Protein AF-0000000072254062 (afdb_homodimer)

Nearest PDB structures (foldseek):
  5xux-assembly3_F  TM=6.936E-01  e=1.621E-11  Methanosarcina mazei Go1
  5xv0-assembly1_A  TM=6.926E-01  e=1.621E-11  Methanosarcina mazei Go1
  5xv2-assembly1_A-2  TM=7.028E-01  e=7.266E-11  Methanosarcina mazei Go1
  5xv0-assembly3_E  TM=6.912E-01  e=4.691E-11  Methanosarcina mazei Go1
  5xux-assembly2_C  TM=6.738E-01  e=9.329E-11  Methanosarcina mazei Go1

InterPro domains:
  IPR002734 Bacterial bifunctional deaminase-reductase, C-terminal [PF01872] (44-189)
  IPR024072 Dihydrofolate reductase-like domain superfamily [G3DSA:3.40.430.10] (15-161)
  IPR024072 Dihydrofolate reductase-like domain superfamily [G3DSA:3.40.430.10] (162-245)
  IPR024072 Dihydrofolate reductase-like domain superfamily [SSF53597] (44-243)
  IPR050765 Riboflavin Biosynthesis HTP Reductase [PTHR38011] (39-212)

Radius of gyration: 24.81 Å; Cα contacts (8 Å, |Δi|>4): 975; chains: 2; bounding box: 45×76×68 Å

pLDDT: mean 71.14, std 19.48, range [24.48, 96.94]

Organism: Cyanidioschyzon merolae (strain NIES-3377 / 10D) (NCBI:txid280699)

Sequence (514 aa):
MGVLGDASARWPWLVQLGTEPEDTILRVVYEHQKVAAEEERPWFVTLSFAQSLDGRIDFRETTGAAPLRLSSPRAQRLTHALRAMHHAVAVGWNTLVSDDPLLTVRCGIPGTHTPPGWTQPRPVVLLPHDGTRESTGLKQSRLWCQRRHELLLVPREADWRAEVSAPSLFVEGGRRVISSLLQATTTDDALGRRCNLVIITIANCFIGNDVRSVPAFTRGSSSAHTCRLGHLRSWMLEDELILLGIPAGADTERTPSMGVLGDASARWPWLVQLGTEPEDTILRVVYEHQKVAAEEERPWFVTLSFAQSLDGRIDFRETTGAAPLRLSSPRAQRLTHALRAMHHAVAVGWNTLVSDDPLLTVRCGIPGTHTPPGWTQPRPVVLLPHDGTRESTGLKQSRLWCQRRHELLLVPREADWRAEVSAPSLFVEGGRRVISSLLQATTTDDALGRRCNLVIITIANCFIGNDVRSVPAFTRGSSSAHTCRLGHLRSWMLEDELILLGIPAGADTERTPS

Foldseek 3Di:
DAPLVCLCVQVVCLVVQDDDPLNVVLVLVSVLLRVCVRVVVQEAEEEEAEDAPQQFGFPPPDDNDDTPPQDDPVVVLSVLVVQQSFQAEEEEPVCCVRVVDPSWNDPPPVPDDNPPPRDTHAYEYEYEPPPPVVDPVVVVVVVVVVVVPRYQYHHLPALCCVRRVTSYYYYYDDQALVQVQLVCLLPVNPSNSHHFKYKYKYGHDDPDDVGDGGHPDDPPPDPPRDWDFAPWDWDDDPRMIMIMGGTVSPCVPCDPD/DAPLVVLCVQVVCLVVQDDDPLNVVLVLVSVLLRVCVRVVVLEAEEEEAEDAPQQFGFPPPDDNDDTPPQDDPVVVLSVLVVQQSFQAEEEEPVCCVRVVDPSWNDPPPVPDDNPPPRDTHQAEYEYEPDPPVCPPVVVVVVVVVVVVPGYQYHHLPALCCVRRVTSYYYYYDDQASVQVQQVCLQPVNPSNSHHFKYKYKYGHDDPDDVGDRGHPDDPDPDPPRDWDFAPWDWDDDPRMIMIMGGTVSPCVPCPPD

Solvent-accessible surface area (backbone atoms only — not comparable to full-atom values): 28006 Å² total; per-residue (Å²): 134,56,77,51,68,50,48,48,59,60,40,56,66,64,77,68,50,65,83,49,60,65,35,47,50,53,49,52,51,48,53,52,51,35,53,33,52,71,67,69,42,55,68,44,27,36,40,37,44,58,24,25,62,37,12,34,56,54,62,46,65,80,77,80,46,70,71,63,76,64,65,52,72,68,55,46,51,47,50,33,47,52,44,65,74,22,50,22,34,33,33,18,48,68,41,43,71,73,62,60,67,81,67,65,67,74,68,65,50,87,93,48,68,80,53,82,86,57,67,78,32,42,31,32,35,33,32,76,76,72,77,64,72,60,43,74,58,40,54,45,43,46,45,54,42,59,70,42,72,76,62,41,80,39,54,61,82,46,45,52,55,73,71,66,68,46,56,22,37,34,34,51,27,28,59,67,50,47,25,51,34,50,48,26,28,70,38,93,52,84,53,58,53,50,41,59,33,38,38,39,35,33,18,55,29,37,71,33,43,64,32,60,48,36,38,61,37,63,63,59,92,67,95,78,77,60,35,36,50,37,82,58,44,78,42,69,58,83,65,24,38,38,36,39,25,27,37,54,65,34,85,71,75,79,68,87,130,134,55,77,53,64,52,50,46,59,59,39,57,66,66,78,69,48,64,83,48,58,63,34,48,50,53,47,53,53,47,53,53,51,39,54,33,52,72,67,69,44,54,68,44,27,36,38,38,43,55,24,26,64,37,11,32,55,54,62,47,61,84,74,81,47,71,73,62,78,64,64,52,72,68,56,48,51,47,50,34,47,53,45,64,73,21,50,20,35,34,33,19,49,68,41,42,72,72,63,60,67,80,66,64,66,76,68,64,50,86,91,46,68,80,53,82,87,58,67,76,33,42,29,32,35,32,32,76,78,69,75,64,72,44,56,71,56,34,48,48,42,45,47,54,40,53,69,47,71,72,59,42,79,40,54,62,82,48,49,55,58,73,72,66,69,46,57,23,37,33,34,50,28,27,59,67,52,47,26,50,34,50,48,28,30,64,36,92,51,79,60,65,54,50,43,59,33,38,38,41,37,32,18,57,30,37,70,32,45,63,32,59,49,38,38,60,35,63,63,58,94,66,96,78,73,60,35,37,50,38,82,57,43,76,40,69,56,83,66,26,37,38,36,40,24,27,36,55,66,35,84,71,75,82,67,86,129

Secondary structure (DSSP, 8-state):
--HHHHHHHH-GGGGG--SSHHHHHHHHHHHHHHHHHHTT---EEEEEEEEETTSB----TTT-------S-HHHHHHHHHHHHTSSEEEEEHHHHHHH----S--S--TT----TT--PPEEEEEEPS-SSTTSHHHHHHHHHHHHSS-PEEEETTS-HHHHH--SEEEEEE-HHHHHHHHHHTTTT-TTS---SEEEEEEES-B--TTS-BS------SSTT--B-EEEEEEEEETTEEEEEEEETTS--S----/--HHHHHHHH-GGGGG--SSHHHHHHHHHHHHHHHHHHTT---EEEEEEEEETTSB----STT-------S-HHHHHHHHHHHHTSSEEEEEHHHHHHH----S--S-BTTB---TT--PPEEEEEEPS-SSTTTTHHHHHHHHHHHSTTPEEEETTS-HHHHH--SEEEEEE-HHHHHHHHHHTTTT--SS---SEEEEEEES-B--TTS-BS------SSTT--B-EEEEEEEEETTEEEEEEEETTS--S----

Structure (mmCIF, N/CA/C/O backbone):
data_AF-0000000072254062-model_v1
#
loop_
_entity.id
_entity.type
_entity.pdbx_description
1 polymer '5-amino-6-(5-phosphoribosylamino)uracil reductase'
#
loop_
_atom_site.group_PDB
_atom_site.id
_atom_site.type_symbol
_atom_site.label_atom_id
_atom_site.label_alt_id
_atom_site.label_comp_id
_atom_site.label_asym_id
_atom_site.label_entity_id
_atom_site.label_seq_id
_atom_site.pdbx_PDB_ins_code
_atom_site.Cartn_x
_atom_site.Cartn_y
_atom_site.Cartn_z
_atom_site.occupancy
_atom_site.B_iso_or_equiv
_atom_site.auth_seq_id
_atom_site.auth_comp_id
_atom_site.auth_asym_id
_atom_site.auth_atom_id
_atom_site.pdbx_PDB_model_num
ATOM 1 N N . MET A 1 1 ? 3.025 -21.875 -35.844 1 24.8 1 MET A N 1
ATOM 2 C CA . MET A 1 1 ? 1.761 -21.531 -35.188 1 24.8 1 MET A CA 1
ATOM 3 C C . MET A 1 1 ? 1.909 -21.516 -33.688 1 24.8 1 MET A C 1
ATOM 5 O O . MET A 1 1 ? 2.102 -22.562 -33.062 1 24.8 1 MET A O 1
ATOM 9 N N . GLY A 1 2 ? 2.422 -20.5 -33.031 1 29.97 2 GLY A N 1
ATOM 10 C CA . GLY A 1 2 ? 3.236 -20.422 -31.828 1 29.97 2 GLY A CA 1
ATOM 11 C C . GLY A 1 2 ? 2.465 -20.719 -30.562 1 29.97 2 GLY A C 1
ATOM 12 O O . GLY A 1 2 ? 1.231 -20.75 -30.578 1 29.97 2 GLY A O 1
ATOM 13 N N . VAL A 1 3 ? 3.09 -21.219 -29.562 1 34.5 3 VAL A N 1
ATOM 14 C CA . VAL A 1 3 ? 2.547 -21.781 -28.328 1 34.5 3 VAL A CA 1
ATOM 15 C C . VAL A 1 3 ? 1.48 -20.844 -27.766 1 34.5 3 VAL A C 1
ATOM 17 O O . VAL A 1 3 ? 0.606 -21.281 -27 1 34.5 3 VAL A O 1
ATOM 20 N N . LEU A 1 4 ? 1.545 -19.516 -27.906 1 40.12 4 LEU A N 1
ATOM 21 C CA . LEU A 1 4 ? 0.531 -18.562 -27.453 1 40.12 4 LEU A CA 1
ATOM 22 C C . LEU A 1 4 ? -0.71 -18.641 -28.328 1 40.12 4 LEU A C 1
ATOM 24 O O . LEU A 1 4 ? -1.739 -18.047 -28.016 1 40.12 4 LEU A O 1
ATOM 28 N N . GLY A 1 5 ? -0.667 -18.953 -29.625 1 42.06 5 GLY A N 1
ATOM 29 C CA . GLY A 1 5 ? -1.849 -19.312 -30.391 1 42.06 5 GLY A CA 1
ATOM 30 C C . GLY A 1 5 ? -2.822 -20.188 -29.625 1 42.06 5 GLY A C 1
ATOM 31 O O . GLY A 1 5 ? -4.039 -20.031 -29.75 1 42.06 5 GLY A O 1
ATOM 32 N N . ASP A 1 6 ? -2.295 -21.047 -28.703 1 47.81 6 ASP A N 1
ATOM 33 C CA . ASP A 1 6 ? -2.955 -22.094 -27.906 1 47.81 6 ASP A CA 1
ATOM 34 C C . ASP A 1 6 ? -3.463 -21.516 -26.594 1 47.81 6 ASP A C 1
ATOM 36 O O . ASP A 1 6 ? -4.512 -21.938 -26.094 1 47.81 6 ASP A O 1
ATOM 40 N N . ALA A 1 7 ? -2.805 -20.469 -26.016 1 51.91 7 ALA A N 1
ATOM 41 C CA . ALA A 1 7 ? -3.346 -19.922 -24.781 1 51.91 7 ALA A CA 1
ATOM 42 C C . ALA A 1 7 ? -4.699 -19.25 -25.016 1 51.91 7 ALA A C 1
ATOM 44 O O . ALA A 1 7 ? -5.609 -19.375 -24.203 1 51.91 7 ALA A O 1
ATOM 45 N N . SER A 1 8 ? -4.801 -18.484 -26.156 1 53.62 8 SER A N 1
ATOM 46 C CA . SER A 1 8 ? -6.102 -17.922 -26.516 1 53.62 8 SER A CA 1
ATOM 47 C C . SER A 1 8 ? -7.129 -19.016 -26.766 1 53.62 8 SER A C 1
ATOM 49 O O . SER A 1 8 ? -8.328 -18.797 -26.609 1 53.62 8 SER A O 1
ATOM 51 N N . ALA A 1 9 ? -6.559 -20.094 -27.156 1 58.19 9 ALA A N 1
ATOM 52 C CA . ALA A 1 9 ? -7.469 -21.219 -27.328 1 58.19 9 ALA A CA 1
ATOM 53 C C . ALA A 1 9 ? -7.973 -21.734 -25.984 1 58.19 9 ALA A C 1
ATOM 55 O O . ALA A 1 9 ? -9.133 -22.141 -25.859 1 58.1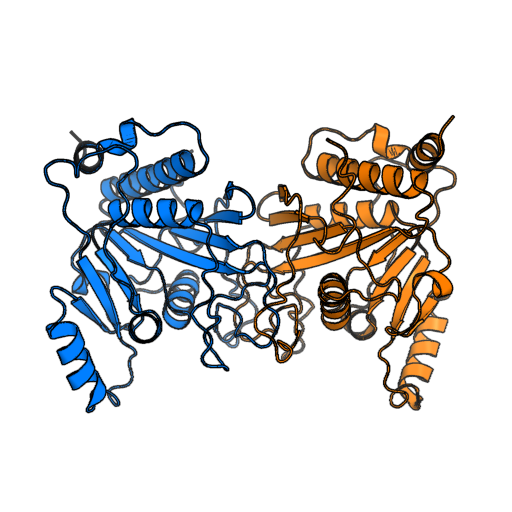9 9 ALA A O 1
ATOM 56 N N . ARG A 1 10 ? -7.055 -21.516 -25.016 1 62.5 10 ARG A N 1
ATOM 57 C CA . ARG A 1 10 ? -7.426 -22.047 -23.719 1 62.5 10 ARG A CA 1
ATOM 58 C C . ARG A 1 10 ? -8.258 -21.047 -22.922 1 62.5 10 ARG A C 1
ATOM 60 O O . ARG A 1 10 ? -9.102 -21.422 -22.109 1 62.5 10 ARG A O 1
ATOM 67 N N . TRP A 1 11 ? -7.879 -19.797 -23.344 1 69.12 11 TRP A N 1
ATOM 68 C CA . TRP A 1 11 ? -8.633 -18.766 -22.641 1 69.12 11 TRP A CA 1
ATOM 69 C C . TRP A 1 11 ? -9.367 -17.859 -23.625 1 69.12 11 TRP A C 1
ATOM 71 O O . TRP A 1 11 ? -9.07 -16.672 -23.719 1 69.12 11 TRP A O 1
ATOM 81 N N . PRO A 1 12 ? -10.359 -18.406 -24.281 1 64.06 12 PRO A N 1
ATOM 82 C CA . PRO A 1 12 ? -11.039 -17.688 -25.359 1 64.06 12 PRO A CA 1
ATOM 83 C C . PRO A 1 12 ? -11.711 -16.406 -24.875 1 64.06 12 PRO A C 1
ATOM 85 O O . PRO A 1 12 ? -11.945 -15.492 -25.672 1 64.06 12 PRO A O 1
ATOM 88 N N . TRP A 1 13 ? -11.977 -16.344 -23.609 1 65.31 13 TRP A N 1
ATOM 89 C CA . TRP A 1 13 ? -12.68 -15.188 -23.078 1 65.31 13 TRP A CA 1
ATOM 90 C C . TRP A 1 13 ? -11.773 -13.961 -23.047 1 65.31 13 TRP A C 1
ATOM 92 O O . TRP A 1 13 ? -12.25 -12.836 -22.891 1 65.31 13 TRP A O 1
ATOM 102 N N . LEU A 1 14 ? -10.531 -14.156 -23.203 1 69.56 14 LEU A N 1
ATOM 103 C CA . LEU A 1 14 ? -9.586 -13.039 -23.219 1 69.56 14 LEU A CA 1
ATOM 104 C C . LEU A 1 14 ? -9.859 -12.109 -24.391 1 69.56 14 LEU A C 1
ATOM 106 O O . LEU A 1 14 ? -9.57 -10.914 -24.312 1 69.56 14 LEU A O 1
ATOM 110 N N . VAL A 1 15 ? -10.492 -12.734 -25.422 1 61.75 15 VAL A N 1
ATOM 111 C CA . VAL A 1 15 ? -10.766 -11.945 -26.625 1 61.75 15 VAL A CA 1
ATOM 112 C C . VAL A 1 15 ? -11.938 -11 -26.359 1 61.75 15 VAL A C 1
ATOM 114 O O . VAL A 1 15 ? -12.141 -10.031 -27.094 1 61.75 15 VAL A O 1
ATOM 117 N N . GLN A 1 16 ? -12.609 -11.211 -25.266 1 68.56 16 GLN A N 1
ATOM 118 C CA . GLN A 1 16 ? -13.797 -10.414 -24.984 1 68.56 16 GLN A CA 1
ATOM 119 C C . GLN A 1 16 ? -13.5 -9.336 -23.938 1 68.56 16 GLN A C 1
ATOM 121 O O . GLN A 1 16 ? -14.406 -8.625 -23.5 1 68.56 16 GLN A O 1
ATOM 126 N N . LEU A 1 17 ? -12.242 -9.242 -23.734 1 71.56 17 LEU A N 1
ATOM 127 C CA . LEU A 1 17 ? -11.906 -8.281 -22.688 1 71.56 17 LEU A CA 1
ATOM 128 C C . LEU A 1 17 ? -12.102 -6.852 -23.188 1 71.56 17 LEU A C 1
ATOM 130 O O . LEU A 1 17 ? -11.758 -6.531 -24.328 1 71.56 17 LEU A O 1
ATOM 134 N N . GLY A 1 18 ? -12.773 -6.066 -22.297 1 74.75 18 GLY A N 1
ATOM 135 C CA . GLY A 1 18 ? -13.016 -4.66 -22.578 1 74.75 18 GLY A CA 1
ATOM 136 C C . GLY A 1 18 ? -11.875 -3.762 -22.125 1 74.75 18 GLY A C 1
ATOM 137 O O . GLY A 1 18 ? -10.703 -4.102 -22.297 1 74.75 18 GLY A O 1
ATOM 138 N N . THR A 1 19 ? -12.281 -2.541 -21.641 1 81.75 19 THR A N 1
ATOM 139 C CA . THR A 1 19 ? -11.281 -1.541 -21.281 1 81.75 19 THR A CA 1
ATOM 140 C C . THR A 1 19 ? -11.273 -1.295 -19.781 1 81.75 19 THR A C 1
ATOM 142 O O . THR A 1 19 ? -10.492 -0.48 -19.281 1 81.75 19 THR A O 1
ATOM 145 N N . GLU A 1 20 ? -12.062 -2.02 -19.125 1 89.12 20 GLU A N 1
ATOM 146 C CA . GLU A 1 20 ? -12.086 -1.859 -17.672 1 89.12 20 GLU A CA 1
ATOM 147 C C . GLU A 1 20 ? -10.75 -2.26 -17.047 1 89.12 20 GLU A C 1
ATOM 149 O O . GLU A 1 20 ? -9.984 -3.018 -17.641 1 89.12 20 GLU A O 1
ATOM 154 N N . PRO A 1 21 ? -10.461 -1.724 -15.906 1 90.81 21 PRO A N 1
ATOM 155 C CA . PRO A 1 21 ? -9.18 -2.02 -15.266 1 90.81 21 PRO A CA 1
ATOM 156 C C . PRO A 1 21 ? -8.914 -3.52 -15.141 1 90.81 21 PRO A C 1
ATOM 158 O O . PRO A 1 21 ? -7.801 -3.979 -15.43 1 90.81 21 PRO A O 1
ATOM 161 N N . GLU A 1 22 ? -9.891 -4.262 -14.766 1 90.75 22 GLU A N 1
ATOM 162 C CA . GLU A 1 22 ? -9.711 -5.703 -14.625 1 90.75 22 GLU A CA 1
ATOM 163 C C . GLU A 1 22 ? -9.312 -6.348 -15.945 1 90.75 22 GLU A C 1
ATOM 165 O O . GLU A 1 22 ? -8.461 -7.238 -15.977 1 90.75 22 GLU A O 1
ATOM 170 N N . ASP A 1 23 ? -9.953 -5.883 -16.969 1 89.25 23 ASP A N 1
ATOM 171 C CA . ASP A 1 23 ? -9.648 -6.414 -18.281 1 89.25 23 ASP A CA 1
ATOM 172 C C . ASP A 1 23 ? -8.219 -6.082 -18.703 1 89.25 23 ASP A C 1
ATOM 174 O O . ASP A 1 23 ? -7.523 -6.918 -19.281 1 89.25 23 ASP A O 1
ATOM 178 N N . THR A 1 24 ? -7.871 -4.914 -18.422 1 91.56 24 THR A N 1
ATOM 179 C CA . THR A 1 24 ? -6.508 -4.504 -18.734 1 91.56 24 THR A CA 1
ATOM 180 C C . THR A 1 24 ? -5.496 -5.348 -17.969 1 91.56 24 THR A C 1
ATOM 182 O O . THR A 1 24 ? -4.48 -5.77 -18.531 1 91.56 24 THR A O 1
ATOM 185 N N . ILE A 1 25 ? -5.762 -5.602 -16.781 1 93.44 25 ILE A N 1
ATOM 186 C CA . ILE A 1 25 ? -4.879 -6.406 -15.938 1 93.44 25 ILE A CA 1
ATOM 187 C C . ILE A 1 25 ? -4.762 -7.812 -16.516 1 93.44 25 ILE A C 1
ATOM 189 O O . ILE A 1 25 ? -3.656 -8.352 -16.641 1 93.44 25 ILE A O 1
ATOM 193 N N . LEU A 1 26 ? -5.844 -8.414 -16.859 1 91.06 26 LEU A N 1
ATOM 194 C CA . LEU A 1 26 ? -5.852 -9.758 -17.422 1 91.06 26 LEU A CA 1
ATOM 195 C C . LEU A 1 26 ? -5.051 -9.805 -18.719 1 91.06 26 LEU A C 1
ATOM 197 O O . LEU A 1 26 ? -4.332 -10.773 -18.969 1 91.06 26 LEU A O 1
ATOM 201 N N . ARG A 1 27 ? -5.152 -8.75 -19.469 1 89.81 27 ARG A N 1
ATOM 202 C CA . ARG A 1 27 ? -4.383 -8.68 -20.719 1 89.81 27 ARG A CA 1
ATOM 203 C C . ARG A 1 27 ? -2.885 -8.633 -20.422 1 89.81 27 ARG A C 1
ATOM 205 O O . ARG A 1 27 ? -2.098 -9.305 -21.094 1 89.81 27 ARG A O 1
ATOM 212 N N . VAL A 1 28 ? -2.551 -7.863 -19.5 1 90.81 28 VAL A N 1
ATOM 213 C CA . VAL A 1 28 ? -1.144 -7.727 -19.141 1 90.81 28 VAL A CA 1
ATOM 214 C C . VAL A 1 28 ? -0.595 -9.078 -18.672 1 90.81 28 VAL A C 1
ATOM 216 O O . VAL A 1 28 ? 0.49 -9.484 -19.094 1 90.81 28 VAL A O 1
ATOM 219 N N . VAL A 1 29 ? -1.354 -9.758 -17.859 1 92 29 VAL A N 1
ATOM 220 C CA . VAL A 1 29 ? -0.927 -11.062 -17.359 1 92 29 VAL A CA 1
ATOM 221 C C . VAL A 1 29 ? -0.791 -12.039 -18.531 1 92 29 VAL A C 1
ATOM 223 O O . VAL A 1 29 ? 0.199 -12.766 -18.625 1 92 29 VAL A O 1
ATOM 226 N N . TYR A 1 30 ? -1.675 -12.008 -19.406 1 88.5 30 TYR A N 1
ATOM 227 C CA . TYR A 1 30 ? -1.647 -12.875 -20.578 1 88.5 30 TYR A CA 1
ATOM 228 C C . TYR A 1 30 ? -0.399 -12.625 -21.422 1 88.5 30 TYR A C 1
ATOM 230 O O . TYR A 1 30 ? 0.259 -13.57 -21.859 1 88.5 30 TYR A O 1
ATOM 238 N N . GLU A 1 31 ? -0.177 -11.398 -21.641 1 87.56 31 GLU A N 1
ATOM 239 C CA . GLU A 1 31 ? 0.985 -11.039 -22.453 1 87.56 31 GLU A CA 1
ATOM 240 C C . GLU A 1 31 ? 2.277 -11.547 -21.812 1 87.56 31 GLU A C 1
ATOM 242 O O . GLU A 1 31 ? 3.164 -12.039 -22.516 1 87.56 31 GLU A O 1
ATOM 247 N N . HIS A 1 32 ? 2.393 -11.469 -20.562 1 88.5 32 HIS A N 1
ATOM 248 C CA . HIS A 1 32 ? 3.582 -11.961 -19.875 1 88.5 32 HIS A CA 1
ATOM 249 C C . HIS A 1 32 ? 3.67 -13.477 -19.953 1 88.5 32 HIS A C 1
ATOM 251 O O . HIS A 1 32 ? 4.758 -14.031 -20.125 1 88.5 32 HIS A O 1
ATOM 257 N N . GLN A 1 33 ? 2.588 -14.133 -19.797 1 87.62 33 GLN A N 1
ATOM 258 C CA . GLN A 1 33 ? 2.564 -15.586 -19.906 1 87.62 33 GLN A CA 1
ATOM 259 C C . GLN A 1 33 ? 2.949 -16.031 -21.312 1 87.62 33 GLN A C 1
ATOM 261 O O . GLN A 1 33 ? 3.676 -17.016 -21.484 1 87.62 33 GLN A O 1
ATOM 266 N N . LYS A 1 34 ? 2.467 -15.336 -22.25 1 84.56 34 LYS A N 1
ATOM 267 C CA . LYS A 1 34 ? 2.768 -15.641 -23.641 1 84.56 34 LYS A CA 1
ATOM 268 C C . LYS A 1 34 ? 4.262 -15.516 -23.922 1 84.56 34 LYS A C 1
ATOM 270 O O . LYS A 1 34 ? 4.859 -16.406 -24.531 1 84.56 34 LYS A O 1
ATOM 275 N N . VAL A 1 35 ? 4.781 -14.477 -23.484 1 84.06 35 VAL A N 1
ATOM 276 C CA . VAL A 1 35 ? 6.207 -14.234 -23.688 1 84.06 35 VAL A CA 1
ATOM 277 C C . VAL A 1 35 ? 7.02 -15.32 -22.984 1 84.06 35 VAL A C 1
ATOM 279 O O . VAL A 1 35 ? 7.98 -15.852 -23.547 1 84.06 35 VAL A O 1
ATOM 282 N N . ALA A 1 36 ? 6.625 -15.656 -21.828 1 83 36 ALA A N 1
ATOM 283 C CA . ALA A 1 36 ? 7.32 -16.703 -21.078 1 83 36 ALA A CA 1
ATOM 284 C C . ALA A 1 36 ? 7.246 -18.031 -21.812 1 83 36 ALA A C 1
ATOM 286 O O . ALA A 1 36 ? 8.219 -18.797 -21.844 1 83 36 ALA A O 1
ATOM 287 N N . ALA A 1 37 ? 6.137 -18.375 -22.312 1 79.69 37 ALA A N 1
ATOM 288 C CA . ALA A 1 37 ? 5.941 -19.625 -23.047 1 79.69 37 ALA A CA 1
ATOM 289 C C . ALA A 1 37 ? 6.812 -19.672 -24.297 1 79.69 37 ALA A C 1
ATOM 291 O O . ALA A 1 37 ? 7.355 -20.719 -24.641 1 79.69 37 ALA A O 1
ATOM 292 N N . GLU A 1 38 ? 6.891 -18.578 -24.906 1 79.06 38 GLU A N 1
ATOM 293 C CA . GLU A 1 38 ? 7.668 -18.484 -26.141 1 79.06 38 GLU A CA 1
ATOM 294 C C . GLU A 1 38 ? 9.164 -18.625 -25.859 1 79.06 38 GLU A C 1
ATOM 296 O O . GLU A 1 38 ? 9.914 -19.109 -26.703 1 79.06 38 GLU A O 1
ATOM 301 N N . GLU A 1 39 ? 9.562 -18.219 -24.703 1 76.44 39 GLU A N 1
ATOM 302 C CA . GLU A 1 39 ? 10.969 -18.297 -24.312 1 76.44 39 GLU A CA 1
ATOM 303 C C . GLU A 1 39 ? 11.289 -19.656 -23.688 1 76.44 39 GLU A C 1
ATOM 305 O O . GLU A 1 39 ? 12.375 -19.844 -23.141 1 76.44 39 GLU A O 1
ATOM 310 N N . GLU A 1 40 ? 10.453 -20.609 -23.812 1 64.25 40 GLU A N 1
ATOM 311 C CA . GLU A 1 40 ? 10.594 -21.969 -23.297 1 64.25 40 GLU A CA 1
ATOM 312 C C . GLU A 1 40 ? 10.875 -21.984 -21.797 1 64.25 40 GLU A C 1
ATOM 314 O O . GLU A 1 40 ? 11.688 -22.766 -21.312 1 64.25 40 GLU A O 1
ATOM 319 N N . ARG A 1 41 ? 10.469 -20.891 -21.203 1 62.53 41 ARG A N 1
ATOM 320 C CA . ARG A 1 41 ? 10.469 -20.859 -19.75 1 62.53 41 ARG A CA 1
ATOM 321 C C . ARG A 1 41 ? 9.156 -21.391 -19.188 1 62.53 41 ARG A C 1
ATOM 323 O O . ARG A 1 41 ? 8.289 -20.609 -18.797 1 62.53 41 ARG A O 1
ATOM 330 N N . PRO A 1 42 ? 9.148 -22.703 -19.062 1 61.91 42 PRO A N 1
ATOM 331 C CA . PRO A 1 42 ? 7.824 -23.328 -18.938 1 61.91 42 PRO A CA 1
ATOM 332 C C . PRO A 1 42 ? 7.191 -23.094 -17.562 1 61.91 42 PRO A C 1
ATOM 334 O O . PRO A 1 42 ? 6.02 -23.438 -17.359 1 61.91 42 PRO A O 1
ATOM 337 N N . TRP A 1 43 ? 7.848 -22.422 -16.688 1 80.69 43 TRP A N 1
ATOM 338 C CA . TRP A 1 43 ? 7.18 -22.312 -15.391 1 80.69 43 TRP A CA 1
ATOM 339 C C . TRP A 1 43 ? 6.914 -20.859 -15.039 1 80.69 43 TRP A C 1
ATOM 341 O O . TRP A 1 43 ? 7.852 -20.078 -14.836 1 80.69 43 TRP A O 1
ATOM 351 N N . PHE A 1 44 ? 5.648 -20.422 -15.219 1 89.69 44 PHE A N 1
ATOM 352 C CA . PHE A 1 44 ? 5.227 -19.062 -14.945 1 89.69 44 PHE A CA 1
ATOM 353 C C . PHE A 1 44 ? 4.512 -18.969 -13.602 1 89.69 44 PHE A C 1
ATOM 355 O O . PHE A 1 44 ? 3.434 -19.547 -13.422 1 89.69 44 PHE A O 1
ATOM 362 N N . VAL A 1 45 ? 5.074 -18.156 -12.688 1 92.06 45 VAL A N 1
ATOM 363 C CA . VAL A 1 45 ? 4.512 -18.062 -11.344 1 92.06 45 VAL A CA 1
ATOM 364 C C . VAL A 1 45 ? 4.008 -16.641 -11.109 1 92.06 45 VAL A C 1
ATOM 366 O O . VAL A 1 45 ? 4.754 -15.672 -11.289 1 92.06 45 VAL A O 1
ATOM 369 N N . THR A 1 46 ? 2.762 -16.516 -10.758 1 94.56 46 THR A N 1
ATOM 370 C CA . THR A 1 46 ? 2.172 -15.25 -10.328 1 94.56 46 THR A CA 1
ATOM 371 C C . THR A 1 46 ? 1.871 -15.273 -8.828 1 94.56 46 THR A C 1
ATOM 373 O O . THR A 1 46 ? 1.21 -16.188 -8.344 1 94.56 46 THR A O 1
ATOM 376 N N . LEU A 1 47 ? 2.398 -14.352 -8.133 1 93.5 47 LEU A N 1
ATOM 377 C CA . LEU A 1 47 ? 2.057 -14.141 -6.727 1 93.5 47 LEU A CA 1
ATOM 378 C C . LEU A 1 47 ? 0.983 -13.062 -6.586 1 93.5 47 LEU A C 1
ATOM 380 O O . LEU A 1 47 ? 1.125 -11.961 -7.125 1 93.5 47 LEU A O 1
ATOM 384 N N . SER A 1 48 ? -0.073 -13.406 -5.934 1 94.62 48 SER A N 1
ATOM 385 C CA . SER A 1 48 ? -1.149 -12.445 -5.715 1 94.62 48 SER A CA 1
ATOM 386 C C . SER A 1 48 ? -1.644 -12.484 -4.273 1 94.62 48 SER A C 1
ATOM 388 O O . SER A 1 48 ? -1.903 -13.562 -3.73 1 94.62 48 SER A O 1
ATOM 390 N N . PHE A 1 49 ? -1.812 -11.328 -3.637 1 90.25 49 PHE A N 1
ATOM 391 C CA . PHE A 1 49 ? -2.344 -11.266 -2.279 1 90.25 49 PHE A CA 1
ATOM 392 C C . PHE A 1 49 ? -3.02 -9.922 -2.021 1 90.25 49 PHE A C 1
ATOM 394 O O . PHE A 1 49 ? -2.83 -8.969 -2.783 1 90.25 49 PHE A O 1
ATOM 401 N N . ALA A 1 50 ? -3.824 -9.969 -0.994 1 90.31 50 ALA A N 1
ATOM 402 C CA . ALA A 1 50 ? -4.523 -8.75 -0.578 1 90.31 50 ALA A CA 1
ATOM 403 C C . ALA A 1 50 ? -3.971 -8.227 0.745 1 90.31 50 ALA A C 1
ATOM 405 O O . ALA A 1 50 ? -3.611 -9.008 1.629 1 90.31 50 ALA A O 1
ATOM 406 N N . GLN A 1 51 ? -3.928 -6.934 0.762 1 87.62 51 GLN A N 1
ATOM 407 C CA . GLN A 1 51 ? -3.518 -6.285 2.004 1 87.62 51 GLN A CA 1
ATOM 408 C C . GLN A 1 51 ? -4.324 -5.016 2.254 1 87.62 51 GLN A C 1
ATOM 410 O O . GLN A 1 51 ? -5 -4.512 1.352 1 87.62 51 GLN A O 1
ATOM 415 N N . SER A 1 52 ? -4.258 -4.562 3.498 1 87.88 52 SER A N 1
ATOM 416 C CA . SER A 1 52 ? -4.801 -3.25 3.836 1 87.88 52 SER A CA 1
ATOM 417 C C . SER A 1 52 ? -3.846 -2.133 3.432 1 87.88 52 SER A C 1
ATOM 419 O O . SER A 1 52 ? -2.729 -2.396 2.984 1 87.88 52 SER A O 1
ATOM 421 N N . LEU A 1 53 ? -4.254 -0.926 3.598 1 89.38 53 LEU A N 1
ATOM 422 C CA . LEU A 1 53 ? -3.443 0.24 3.26 1 89.38 53 LEU A CA 1
ATOM 423 C C . LEU A 1 53 ? -2.135 0.236 4.043 1 89.38 53 LEU A C 1
ATOM 425 O O . LEU A 1 53 ? -1.108 0.707 3.545 1 89.38 53 LEU A O 1
ATOM 429 N N . ASP A 1 54 ? -2.203 -0.313 5.207 1 85.06 54 ASP A N 1
ATOM 430 C CA . ASP A 1 54 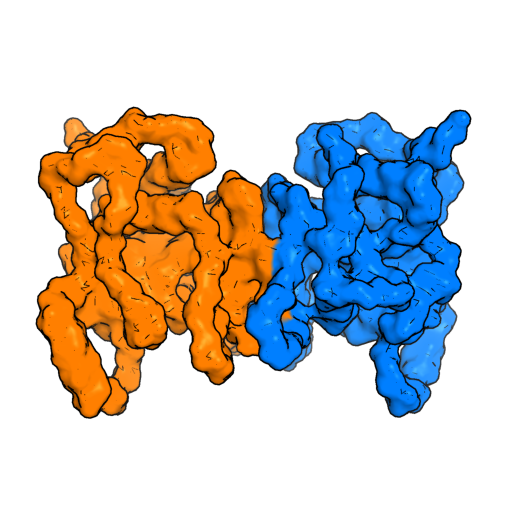? -1.018 -0.311 6.062 1 85.06 54 ASP A CA 1
ATOM 431 C C . ASP A 1 54 ? -0.262 -1.634 5.953 1 85.06 54 ASP A C 1
ATOM 433 O O . ASP A 1 54 ? 0.543 -1.967 6.824 1 85.06 54 ASP A O 1
ATOM 437 N N . GLY A 1 55 ? -0.577 -2.447 4.984 1 84.5 55 GLY A N 1
ATOM 438 C CA . GLY A 1 55 ? 0.243 -3.596 4.633 1 84.5 55 GLY A CA 1
ATOM 439 C C . GLY A 1 55 ? -0.092 -4.836 5.438 1 84.5 55 GLY A C 1
ATOM 440 O O . GLY A 1 55 ? 0.732 -5.746 5.559 1 84.5 55 GLY A O 1
ATOM 441 N N . ARG A 1 56 ? -1.283 -4.852 5.953 1 82.44 56 ARG A N 1
ATOM 442 C CA . ARG A 1 56 ? -1.685 -6.016 6.738 1 82.44 56 ARG A CA 1
ATOM 443 C C . ARG A 1 56 ? -2.438 -7.023 5.875 1 82.44 56 ARG A C 1
ATOM 445 O O . ARG A 1 56 ? -3.279 -6.641 5.059 1 82.44 56 ARG A O 1
ATOM 452 N N . ILE A 1 57 ? -2.154 -8.359 5.969 1 76.19 57 ILE A N 1
ATOM 453 C CA . ILE A 1 57 ? -2.77 -9.375 5.125 1 76.19 57 ILE A CA 1
ATOM 454 C C . ILE A 1 57 ? -3.727 -10.227 5.957 1 76.19 57 ILE A C 1
ATOM 456 O O . ILE A 1 57 ? -4.652 -10.836 5.418 1 76.19 57 ILE A O 1
ATOM 460 N N . ASP A 1 58 ? -3.312 -10.711 7.277 1 61 58 ASP A N 1
ATOM 461 C CA . ASP A 1 58 ? -4.055 -11.719 8.031 1 61 58 ASP A CA 1
ATOM 462 C C . ASP A 1 58 ? -4.844 -11.07 9.172 1 61 58 ASP A C 1
ATOM 464 O O . ASP A 1 58 ? -4.281 -10.32 9.977 1 61 58 ASP A O 1
ATOM 468 N N . PHE A 1 59 ? -6.137 -10.828 8.992 1 50.06 59 PHE A N 1
ATOM 469 C CA . PHE A 1 59 ? -6.828 -10.344 10.18 1 50.06 59 PHE A CA 1
ATOM 470 C C . PHE A 1 59 ? -7.039 -11.477 11.18 1 50.06 59 PHE A C 1
ATOM 472 O O . PHE A 1 59 ? -7.711 -11.297 12.195 1 50.06 59 PHE A O 1
ATOM 479 N N . ARG A 1 60 ? -6.547 -12.75 10.93 1 46.5 60 ARG A N 1
ATOM 480 C CA . ARG A 1 60 ? -7.043 -13.805 11.812 1 46.5 60 ARG A CA 1
ATOM 481 C C . ARG A 1 60 ? -6.57 -13.578 13.242 1 46.5 60 ARG A C 1
ATOM 483 O O . ARG A 1 60 ? -6.863 -14.383 14.133 1 46.5 60 ARG A O 1
ATOM 490 N N . GLU A 1 61 ? -5.422 -12.82 13.336 1 41.94 61 GLU A N 1
ATOM 491 C CA . GLU A 1 61 ? -4.859 -13.32 14.586 1 41.94 61 GLU A CA 1
ATOM 492 C C . GLU A 1 61 ? -5.941 -13.5 15.648 1 41.94 61 GLU A C 1
ATOM 494 O O . GLU A 1 61 ? -6.062 -14.57 16.25 1 41.94 61 GLU A O 1
ATOM 499 N N . THR A 1 62 ? -5.922 -12.445 16.609 1 37.91 62 THR A N 1
ATOM 500 C CA . THR A 1 62 ? -6.168 -12.758 18.016 1 37.91 62 THR A CA 1
ATOM 501 C C . THR A 1 62 ? -7.59 -13.273 18.203 1 37.91 62 THR A C 1
ATOM 503 O O . THR A 1 62 ? -7.871 -13.977 19.188 1 37.91 62 THR A O 1
ATOM 506 N N . THR A 1 63 ? -8.641 -12.578 17.781 1 37.97 63 THR A N 1
ATOM 507 C CA . THR A 1 63 ? -9.852 -12.742 18.562 1 37.97 63 THR A CA 1
ATOM 508 C C . THR A 1 63 ? -10.875 -13.594 17.828 1 37.97 63 THR A C 1
ATOM 510 O O . THR A 1 63 ? -12.078 -13.477 18.062 1 37.97 63 THR A O 1
ATOM 513 N N . GLY A 1 64 ? -10.383 -14.836 17.219 1 43.56 64 GLY A N 1
ATOM 514 C CA . GLY A 1 64 ? -11.5 -15.633 16.734 1 43.56 64 GLY A CA 1
ATOM 515 C C . GLY A 1 64 ? -12.289 -14.945 15.633 1 43.56 64 GLY A C 1
ATOM 516 O O . GLY A 1 64 ? -13.375 -15.398 15.266 1 43.56 64 GLY A O 1
ATOM 517 N N . ALA A 1 65 ? -11.945 -13.758 15.336 1 44.91 65 ALA A N 1
ATOM 518 C CA . ALA A 1 65 ? -12.82 -13.016 14.438 1 44.91 65 ALA A CA 1
ATOM 519 C C . ALA A 1 65 ? -12.688 -13.516 13 1 44.91 65 ALA A C 1
ATOM 521 O O . ALA A 1 65 ? -11.656 -14.07 12.625 1 44.91 65 ALA A O 1
ATOM 522 N N . ALA A 1 66 ? -13.844 -13.703 12.312 1 49.34 66 ALA A N 1
ATOM 523 C CA . ALA A 1 66 ? -14.023 -14.125 10.922 1 49.34 66 ALA A CA 1
ATOM 524 C C . ALA A 1 66 ? -12.992 -13.461 10.016 1 49.34 66 ALA A C 1
ATOM 526 O O . ALA A 1 66 ? -12.547 -12.344 10.281 1 49.34 66 ALA A O 1
ATOM 527 N N . PRO A 1 67 ? -12.344 -14.273 9.172 1 53.25 67 PRO A N 1
ATOM 528 C CA . PRO A 1 67 ? -11.414 -13.695 8.211 1 53.25 67 PRO A CA 1
ATOM 529 C C . PRO A 1 67 ? -11.93 -12.391 7.598 1 53.25 67 PRO A C 1
ATOM 531 O O . PRO A 1 67 ? -13.125 -12.273 7.324 1 53.25 67 PRO A O 1
ATOM 534 N N . LEU A 1 68 ? -11.289 -11.281 7.938 1 53.88 68 LEU A N 1
ATOM 535 C CA . LEU A 1 68 ? -11.664 -10.016 7.309 1 53.88 68 LEU A CA 1
ATOM 536 C C . LEU A 1 68 ? -11.523 -10.102 5.793 1 53.88 68 LEU A C 1
ATOM 538 O O . LEU A 1 68 ? -10.469 -10.469 5.281 1 53.88 68 LEU A O 1
ATOM 542 N N . ARG A 1 69 ? -12.641 -10.266 5.156 1 63.59 69 ARG A N 1
ATOM 543 C CA . ARG A 1 69 ? -12.656 -10.109 3.707 1 63.59 69 ARG A CA 1
ATOM 544 C C . ARG A 1 69 ? -12.156 -8.734 3.295 1 63.59 69 ARG A C 1
ATOM 546 O O . ARG A 1 69 ? -12.891 -7.746 3.393 1 63.59 69 ARG A O 1
ATOM 553 N N . LEU A 1 70 ? -10.859 -8.625 2.934 1 71.44 70 LEU A N 1
ATOM 554 C CA . LEU A 1 70 ? -10.219 -7.352 2.621 1 71.44 70 LEU A CA 1
ATOM 555 C C . LEU A 1 70 ? -10.633 -6.867 1.235 1 71.44 70 LEU A C 1
ATOM 557 O O . LEU A 1 70 ? -10.734 -5.66 1.001 1 71.44 70 LEU A O 1
ATOM 561 N N . SER A 1 71 ? -10.969 -7.863 0.353 1 77.31 71 SER A N 1
ATOM 562 C CA . SER A 1 71 ? -11.133 -7.43 -1.031 1 77.31 71 SER A CA 1
ATOM 563 C C . SER A 1 71 ? -12.602 -7.328 -1.413 1 77.31 71 SER A C 1
ATOM 565 O O . SER A 1 71 ? -13.438 -8.078 -0.896 1 77.31 71 SER A O 1
ATOM 567 N N . SER A 1 72 ? -12.938 -6.371 -2.201 1 84.25 72 SER A N 1
ATOM 568 C CA . SER A 1 72 ? -14.281 -6.152 -2.729 1 84.25 72 SER A CA 1
ATOM 569 C C . SER A 1 72 ? -14.703 -7.297 -3.645 1 84.25 72 SER A C 1
ATOM 571 O O . SER A 1 72 ? -13.867 -8.07 -4.113 1 84.25 72 SER A O 1
ATOM 573 N N . PRO A 1 73 ? -15.977 -7.387 -3.889 1 84.25 73 PRO A N 1
ATOM 574 C CA . PRO A 1 73 ? -16.453 -8.398 -4.836 1 84.25 73 PRO A CA 1
ATOM 575 C C . PRO A 1 73 ? -15.797 -8.273 -6.207 1 84.25 73 PRO A C 1
ATOM 577 O O . PRO A 1 73 ? -15.508 -9.281 -6.852 1 84.25 73 PRO A O 1
ATOM 580 N N . ARG A 1 74 ? -15.586 -7.055 -6.586 1 88.5 74 ARG A N 1
ATOM 581 C CA . ARG A 1 74 ? -14.953 -6.824 -7.883 1 88.5 74 ARG A CA 1
ATOM 582 C C . ARG A 1 74 ? -13.523 -7.34 -7.895 1 88.5 74 ARG A C 1
ATOM 584 O O . ARG A 1 74 ? -13.086 -7.965 -8.867 1 88.5 74 ARG A O 1
ATOM 591 N N . ALA A 1 75 ? -12.82 -7.082 -6.906 1 89.5 75 ALA A N 1
ATOM 592 C CA . ALA A 1 75 ? -11.453 -7.586 -6.785 1 89.5 75 ALA A CA 1
ATOM 593 C C . ALA A 1 75 ? -11.438 -9.109 -6.688 1 89.5 75 ALA A C 1
ATOM 595 O O . ALA A 1 75 ? -10.531 -9.758 -7.215 1 89.5 75 ALA A O 1
ATOM 596 N N . GLN A 1 76 ? -12.422 -9.648 -6.055 1 86.62 76 GLN A N 1
ATOM 597 C CA . GLN A 1 76 ? -12.539 -11.102 -5.949 1 86.62 76 GLN A CA 1
ATOM 598 C C . GLN A 1 76 ? -12.773 -11.734 -7.32 1 86.62 76 GLN A C 1
ATOM 600 O O . GLN A 1 76 ? -12.195 -12.773 -7.633 1 86.62 76 GLN A O 1
ATOM 605 N N . ARG A 1 77 ? -13.586 -11.086 -8.039 1 87 77 ARG A N 1
ATOM 606 C CA . ARG A 1 77 ? -13.82 -11.57 -9.398 1 87 77 ARG A CA 1
ATOM 607 C C . ARG A 1 77 ? -12.531 -11.555 -10.211 1 87 77 ARG A C 1
ATOM 609 O O . ARG A 1 77 ? -12.273 -12.477 -10.992 1 87 77 ARG A O 1
ATOM 616 N N . LEU A 1 78 ? -11.773 -10.555 -10.094 1 90.25 78 LEU A N 1
ATOM 617 C CA . LEU A 1 78 ? -10.484 -10.484 -10.758 1 90.25 78 LEU A CA 1
ATOM 618 C C . LEU A 1 78 ? -9.586 -11.648 -10.336 1 90.25 78 LEU A C 1
ATOM 620 O O . LEU A 1 78 ? -8.953 -12.281 -11.172 1 90.25 78 LEU A O 1
ATOM 624 N N . THR A 1 79 ? -9.609 -11.898 -9.062 1 90.19 79 THR A N 1
ATOM 625 C CA . THR A 1 79 ? -8.797 -13 -8.547 1 90.19 79 THR A CA 1
ATOM 626 C C . THR A 1 79 ? -9.242 -14.328 -9.156 1 90.19 79 THR A C 1
ATOM 628 O O . THR A 1 79 ? -8.406 -15.141 -9.555 1 90.19 79 THR A O 1
ATOM 631 N N . HIS A 1 80 ? -10.461 -14.508 -9.266 1 87.5 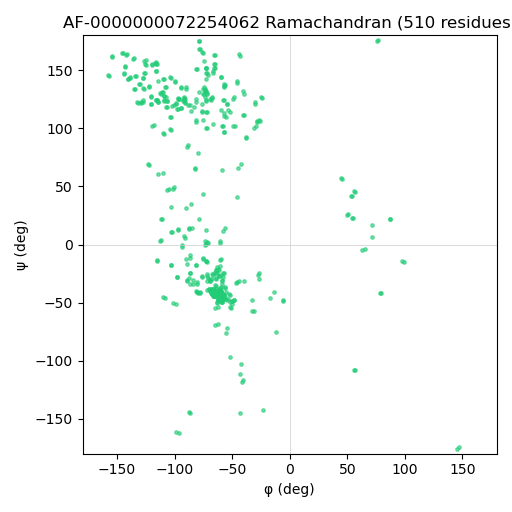80 HIS A N 1
ATOM 632 C CA . HIS A 1 80 ? -10.984 -15.727 -9.867 1 87.5 80 HIS A CA 1
ATOM 633 C C . HIS A 1 80 ? -10.578 -15.828 -11.336 1 87.5 80 HIS A C 1
ATOM 635 O O . HIS A 1 80 ? -10.242 -16.906 -11.82 1 87.5 80 HIS A O 1
ATOM 641 N N . ALA A 1 81 ? -10.656 -14.758 -12 1 87.56 81 ALA A N 1
ATOM 642 C CA . ALA A 1 81 ? -10.234 -14.75 -13.398 1 87.56 81 ALA A CA 1
ATOM 643 C C . ALA A 1 81 ? -8.75 -15.086 -13.531 1 87.56 81 ALA A C 1
ATOM 645 O O . ALA A 1 81 ? -8.352 -15.82 -14.438 1 87.56 81 ALA A O 1
ATOM 646 N N . LEU A 1 82 ? -8.016 -14.578 -12.672 1 92.19 82 LEU A N 1
ATOM 647 C CA . LEU A 1 82 ? -6.582 -14.852 -12.672 1 92.19 82 LEU A CA 1
ATOM 648 C C . LEU A 1 82 ? -6.309 -16.328 -12.383 1 92.19 82 LEU A C 1
ATOM 650 O O . LEU A 1 82 ? -5.438 -16.938 -13 1 92.19 82 LEU A O 1
ATOM 654 N N . ARG A 1 83 ? -7.066 -16.875 -11.469 1 89.5 83 ARG A N 1
ATOM 655 C CA . ARG A 1 83 ? -6.973 -18.312 -11.219 1 89.5 83 ARG A CA 1
ATOM 656 C C . ARG A 1 83 ? -7.234 -19.109 -12.492 1 89.5 83 ARG A C 1
ATOM 658 O O . ARG A 1 83 ? -6.488 -20.031 -12.812 1 89.5 83 ARG A O 1
ATOM 665 N N . ALA A 1 84 ? -8.211 -18.672 -13.148 1 86.56 84 ALA A N 1
ATOM 666 C CA . ALA A 1 84 ? -8.633 -19.375 -14.352 1 86.56 84 ALA A CA 1
ATOM 667 C C . ALA A 1 84 ? -7.551 -19.344 -15.422 1 86.56 84 ALA A C 1
ATOM 669 O O . ALA A 1 84 ? -7.508 -20.203 -16.312 1 86.56 84 ALA A O 1
ATOM 670 N N . MET A 1 85 ? -6.672 -18.406 -15.32 1 88.62 85 MET A N 1
ATOM 671 C CA . MET A 1 85 ? -5.629 -18.219 -16.328 1 88.62 85 MET A CA 1
ATOM 672 C C . MET A 1 85 ? -4.371 -19 -15.961 1 88.62 85 MET A C 1
ATOM 674 O O . MET A 1 85 ? -3.336 -18.859 -16.609 1 88.62 85 MET A O 1
ATOM 678 N N . HIS A 1 86 ? -4.449 -19.781 -14.961 1 90.62 86 HIS A N 1
ATOM 679 C CA . HIS A 1 86 ? -3.305 -20.562 -14.523 1 90.62 86 HIS A CA 1
ATOM 680 C C . HIS A 1 86 ? -3.656 -22.047 -14.43 1 90.62 86 HIS A C 1
ATOM 682 O O . HIS A 1 86 ? -4.828 -22.406 -14.273 1 90.62 86 HIS A O 1
ATOM 688 N N . HIS A 1 87 ? -2.633 -22.891 -14.484 1 86.69 87 HIS A N 1
ATOM 689 C CA . HIS A 1 87 ? -2.838 -24.328 -14.5 1 86.69 87 HIS A CA 1
ATOM 690 C C . HIS A 1 87 ? -2.949 -24.891 -13.086 1 86.69 87 HIS A C 1
ATOM 692 O O . HIS A 1 87 ? -3.508 -25.969 -12.875 1 86.69 87 HIS A O 1
ATOM 698 N N . ALA A 1 88 ? -2.381 -24.188 -12.195 1 89.88 88 ALA A N 1
ATOM 699 C CA . ALA A 1 88 ? -2.436 -24.594 -10.797 1 89.88 88 ALA A CA 1
ATOM 700 C C . ALA A 1 88 ? -2.57 -23.375 -9.883 1 89.88 88 ALA A C 1
ATOM 702 O O . ALA A 1 88 ? -2.166 -22.281 -10.242 1 89.88 88 ALA A O 1
ATOM 703 N N . VAL A 1 89 ? -3.17 -23.594 -8.711 1 92.62 89 VAL A N 1
ATOM 704 C CA . VAL A 1 89 ? -3.34 -22.578 -7.684 1 92.62 89 VAL A CA 1
ATOM 705 C C . VAL A 1 89 ? -2.795 -23.078 -6.352 1 92.62 89 VAL A C 1
ATOM 707 O O . VAL A 1 89 ? -3.082 -24.203 -5.949 1 92.62 89 VAL A O 1
ATOM 710 N N . ALA A 1 90 ? -2.037 -22.234 -5.691 1 91.94 90 ALA A N 1
ATOM 711 C CA . ALA A 1 90 ? -1.365 -22.703 -4.484 1 91.94 90 ALA A CA 1
ATOM 712 C C . ALA A 1 90 ? -1.648 -21.781 -3.305 1 91.94 90 ALA A C 1
ATOM 714 O O . ALA A 1 90 ? -1.697 -20.562 -3.465 1 91.94 90 ALA A O 1
ATOM 715 N N . VAL A 1 91 ? -1.78 -22.359 -2.129 1 89.5 91 VAL A N 1
ATOM 716 C CA . VAL A 1 91 ? -1.823 -21.641 -0.858 1 89.5 91 VAL A CA 1
ATOM 717 C C . VAL A 1 91 ? -0.957 -22.359 0.172 1 89.5 91 VAL A C 1
ATOM 719 O O . VAL A 1 91 ? -0.655 -23.547 0.016 1 89.5 91 VAL A O 1
ATOM 722 N N . GLY A 1 92 ? -0.601 -21.609 1.176 1 86.69 92 GLY A N 1
ATOM 723 C CA . GLY A 1 92 ? 0.092 -22.234 2.287 1 86.69 92 GLY A CA 1
ATOM 724 C C . GLY A 1 92 ? -0.83 -23.047 3.18 1 86.69 92 GLY A C 1
ATOM 725 O O . GLY A 1 92 ? -2.039 -22.812 3.205 1 86.69 92 GLY A O 1
ATOM 726 N N . TRP A 1 93 ? -0.237 -23.812 3.947 1 80.94 93 TRP A N 1
ATOM 727 C CA . TRP A 1 93 ? -0.961 -24.719 4.832 1 80.94 93 TRP A CA 1
ATOM 728 C C . TRP A 1 93 ? -1.808 -23.953 5.832 1 80.94 93 TRP A C 1
ATOM 730 O O . TRP A 1 93 ? -3 -24.219 5.992 1 80.94 93 TRP A O 1
ATOM 740 N N . ASN A 1 94 ? -1.253 -23.016 6.477 1 76.5 94 ASN A N 1
ATOM 741 C CA . ASN A 1 94 ? -1.975 -22.25 7.488 1 76.5 94 ASN A CA 1
ATOM 742 C C . ASN A 1 94 ? -3.188 -21.547 6.898 1 76.5 94 ASN A C 1
ATOM 744 O O . ASN A 1 94 ? -4.23 -21.438 7.543 1 76.5 94 ASN A O 1
ATOM 748 N N . THR A 1 95 ? -2.992 -21.031 5.766 1 78.19 95 THR A N 1
ATOM 749 C CA . THR A 1 95 ? -4.094 -20.359 5.078 1 78.19 95 THR A CA 1
ATOM 750 C C . THR A 1 95 ? -5.203 -21.359 4.75 1 78.19 95 THR A C 1
ATOM 752 O O . THR A 1 95 ? -6.387 -21.031 4.867 1 78.19 95 THR A O 1
ATOM 755 N N . LEU A 1 96 ? -4.836 -22.484 4.273 1 79.69 96 LEU A N 1
ATOM 756 C CA . LEU A 1 96 ? -5.84 -23.5 3.994 1 79.69 96 LEU A CA 1
ATOM 757 C C . LEU A 1 96 ? -6.664 -23.812 5.238 1 79.69 96 LEU A C 1
ATOM 759 O O . LEU A 1 96 ? -7.895 -23.875 5.172 1 79.69 96 LEU A O 1
ATOM 763 N N . VAL A 1 97 ? -5.98 -23.969 6.32 1 74.88 97 VAL A N 1
ATOM 764 C CA . VAL A 1 97 ? -6.629 -24.375 7.562 1 74.88 97 VAL A CA 1
ATOM 765 C C . VAL A 1 97 ? -7.508 -23.25 8.086 1 74.88 97 VAL A C 1
ATOM 767 O O . VAL A 1 97 ? -8.633 -23.484 8.539 1 74.88 97 VAL A O 1
ATOM 770 N N . SER A 1 98 ? -7.016 -22.109 7.961 1 73.12 98 SER A N 1
ATOM 771 C CA . SER A 1 98 ? -7.703 -20.953 8.562 1 73.12 98 SER A CA 1
ATOM 772 C C . SER A 1 98 ? -8.859 -20.5 7.688 1 73.12 98 SER A C 1
ATOM 774 O O . SER A 1 98 ? -9.922 -20.125 8.195 1 73.12 98 SER A O 1
ATOM 776 N N . ASP A 1 99 ? -8.648 -20.484 6.41 1 73.25 99 ASP A N 1
ATOM 777 C CA . ASP A 1 99 ? -9.617 -19.859 5.52 1 73.25 99 ASP A CA 1
ATOM 778 C C . ASP A 1 99 ? -10.469 -20.906 4.809 1 73.25 99 ASP A C 1
ATOM 780 O O . ASP A 1 99 ? -11.523 -20.578 4.254 1 73.25 99 ASP A O 1
ATOM 784 N N . ASP A 1 100 ? -10.047 -22.031 4.805 1 74.19 100 ASP A N 1
ATOM 785 C CA . ASP A 1 100 ? -10.719 -23.125 4.117 1 74.19 100 ASP A CA 1
ATOM 786 C C . ASP A 1 100 ? -11.172 -22.719 2.721 1 74.19 100 ASP A C 1
ATOM 788 O O . ASP A 1 100 ? -12.352 -22.844 2.381 1 74.19 100 ASP A O 1
ATOM 792 N N . PRO A 1 101 ? -10.133 -22.266 1.99 1 75.81 101 PRO A N 1
ATOM 793 C CA . PRO A 1 101 ? -10.508 -21.812 0.649 1 75.81 101 PRO A CA 1
ATOM 794 C C . PRO A 1 101 ? -10.852 -22.969 -0.29 1 75.81 101 PRO A C 1
ATOM 796 O O . PRO A 1 101 ? -10.312 -24.078 -0.143 1 75.81 101 PRO A O 1
ATOM 799 N N . LEU A 1 102 ? -11.688 -22.781 -1.264 1 69.5 102 LEU A N 1
ATOM 800 C CA . LEU A 1 102 ? -12.062 -23.812 -2.23 1 69.5 102 LEU A CA 1
ATOM 801 C C . LEU A 1 102 ? -11.008 -23.938 -3.326 1 69.5 102 LEU A C 1
ATOM 803 O O . LEU A 1 102 ? -10.883 -25 -3.949 1 69.5 102 LEU A O 1
ATOM 807 N N . LEU A 1 103 ? -10.195 -23.031 -3.51 1 76.25 103 LEU A N 1
ATOM 808 C CA . LEU A 1 103 ? -9.117 -23 -4.488 1 76.25 103 LEU A CA 1
ATOM 809 C C . LEU A 1 103 ? -9.633 -23.359 -5.883 1 76.25 103 LEU A C 1
ATOM 811 O O . LEU A 1 103 ? -8.953 -24.047 -6.648 1 76.25 103 LEU A O 1
ATOM 815 N N . THR A 1 104 ? -10.898 -23.125 -6.152 1 75.69 104 THR A N 1
ATOM 816 C CA . THR A 1 104 ? -11.531 -23.344 -7.449 1 75.69 104 THR A CA 1
ATOM 817 C C . THR A 1 104 ? -12.023 -22.016 -8.031 1 75.69 104 THR A C 1
ATOM 819 O O . THR A 1 104 ? -12.078 -21 -7.328 1 75.69 104 THR A O 1
ATOM 822 N N . VAL A 1 105 ? -12.109 -22.078 -9.328 1 74.44 105 VAL A N 1
ATOM 823 C CA . VAL A 1 105 ? -12.719 -20.938 -10.016 1 74.44 105 VAL A CA 1
ATOM 824 C C . VAL A 1 105 ? -14.242 -21.062 -9.945 1 74.44 105 VAL A C 1
ATOM 826 O O . VAL A 1 105 ? -14.812 -22.078 -10.352 1 74.44 105 VAL A O 1
ATOM 829 N N . ARG A 1 106 ? -14.969 -20.297 -9.172 1 63.53 106 ARG A N 1
ATOM 830 C CA . ARG A 1 106 ? -16.406 -20.406 -8.992 1 63.53 106 ARG A CA 1
ATOM 831 C C . ARG A 1 106 ? -17.141 -19.344 -9.812 1 63.53 106 ARG A C 1
ATOM 833 O O . ARG A 1 106 ? -18.312 -19.516 -10.156 1 63.53 106 ARG A O 1
ATOM 840 N N . CYS A 1 107 ? -16.672 -18.125 -9.633 1 57.66 107 CYS A N 1
ATOM 841 C CA . CYS A 1 107 ? -17.422 -17.062 -10.273 1 57.66 107 CYS A CA 1
ATOM 842 C C . CYS A 1 107 ? -17.141 -17.016 -11.773 1 57.66 107 CYS A C 1
ATOM 844 O O . CYS A 1 107 ? -16.031 -17.344 -12.219 1 57.66 107 CYS A O 1
ATOM 846 N N . GLY A 1 108 ? -18.25 -17.328 -12.562 1 50.06 108 GLY A N 1
ATOM 847 C CA . GLY A 1 108 ? -18.234 -17.281 -14.016 1 50.06 108 GLY A CA 1
ATOM 848 C C . GLY A 1 108 ? -17.25 -16.281 -14.578 1 50.06 108 GLY A C 1
ATOM 849 O O . GLY A 1 108 ? -16.891 -15.305 -13.906 1 50.06 108 GLY A O 1
ATOM 850 N N . ILE A 1 109 ? -16.094 -16.812 -15.125 1 48.94 109 ILE A N 1
ATOM 851 C CA . ILE A 1 109 ? -15.5 -15.883 -16.078 1 48.94 109 ILE A CA 1
ATOM 852 C C . ILE A 1 109 ? -16.578 -14.969 -16.641 1 48.94 109 ILE A C 1
ATOM 854 O O . ILE A 1 109 ? -17.703 -15.414 -16.922 1 48.94 109 ILE A O 1
ATOM 858 N N . PRO A 1 110 ? -16.609 -13.617 -16.203 1 42.81 110 PRO A N 1
ATOM 859 C CA . PRO A 1 110 ? -17.688 -12.891 -16.875 1 42.81 110 PRO A CA 1
ATOM 860 C C . PRO A 1 110 ? -18.062 -13.523 -18.203 1 42.81 110 PRO A C 1
ATOM 862 O O . PRO A 1 110 ? -17.203 -13.789 -19.047 1 42.81 110 PRO A O 1
ATOM 865 N N . GLY A 1 111 ? -19.391 -13.789 -18.281 1 41.53 111 GLY A N 1
ATOM 866 C CA . GLY A 1 111 ? -20.109 -14.148 -19.484 1 41.53 111 GLY A CA 1
ATOM 867 C C . GLY A 1 111 ? -19.922 -15.594 -19.891 1 41.53 111 GLY A C 1
ATOM 868 O O . GLY A 1 111 ? -20.516 -16.062 -20.875 1 41.53 111 GLY A O 1
ATOM 869 N N . THR A 1 112 ? -18.625 -16.219 -19.812 1 46.41 112 THR A N 1
ATOM 870 C CA . THR A 1 112 ? -18.453 -17.344 -20.719 1 46.41 112 THR A CA 1
ATOM 871 C C . THR A 1 112 ? -18.672 -18.672 -19.984 1 46.41 112 THR A C 1
ATOM 873 O O . THR A 1 112 ? -18.469 -18.75 -18.781 1 46.41 112 THR A O 1
ATOM 876 N N . HIS A 1 113 ? -19.609 -19.453 -20.438 1 48.91 113 HIS A N 1
ATOM 877 C CA . HIS A 1 113 ? -19.609 -20.906 -20.312 1 48.91 113 HIS A CA 1
ATOM 878 C C . HIS A 1 113 ? -18.188 -21.469 -20.297 1 48.91 113 HIS A C 1
ATOM 880 O O . HIS A 1 113 ? -17.266 -20.875 -20.891 1 48.91 113 HIS A O 1
ATOM 886 N N . THR A 1 114 ? -17.875 -22.156 -19.219 1 56.88 114 THR A N 1
ATOM 887 C CA . THR A 1 114 ? -16.578 -22.828 -19.219 1 56.88 114 THR A CA 1
ATOM 888 C C . THR A 1 114 ? -16.172 -23.203 -20.641 1 56.88 114 THR A C 1
ATOM 890 O O . THR A 1 114 ? -16.875 -23.953 -21.328 1 56.88 114 THR A O 1
ATOM 893 N N . PRO A 1 115 ? -15.281 -22.391 -21.188 1 59.31 115 PRO A N 1
ATOM 894 C CA . PRO A 1 115 ? -14.875 -22.781 -22.531 1 59.31 115 PRO A CA 1
ATOM 895 C C . PRO A 1 115 ? -14.555 -24.266 -22.656 1 59.31 115 PRO A C 1
ATOM 897 O O . PRO A 1 115 ? -14.148 -24.891 -21.672 1 59.31 115 PRO A O 1
ATOM 900 N N . PRO A 1 116 ? -14.992 -24.812 -23.75 1 61.12 116 PRO A N 1
ATOM 901 C CA . PRO A 1 116 ? -14.602 -26.203 -23.969 1 61.12 116 PRO A CA 1
ATOM 902 C C . PRO A 1 116 ? -13.109 -26.438 -23.766 1 61.12 116 PRO A C 1
ATOM 904 O O . PRO A 1 116 ? -12.289 -25.641 -24.219 1 61.12 116 PRO A O 1
ATOM 907 N N . GLY A 1 117 ? -12.68 -27.391 -22.938 1 63.91 117 GLY A N 1
ATOM 908 C CA . GLY A 1 117 ? -11.289 -27.766 -22.734 1 63.91 117 GLY A CA 1
ATOM 909 C C . GLY A 1 117 ? -10.672 -27.109 -21.5 1 63.91 117 GLY A C 1
ATOM 910 O O . GLY A 1 117 ? -9.562 -27.469 -21.094 1 63.91 117 GLY A O 1
ATOM 911 N N . TRP A 1 118 ? -11.406 -26.141 -21.078 1 69.31 118 TRP A N 1
ATOM 912 C CA . TRP A 1 118 ? -10.844 -25.531 -19.859 1 69.31 118 TRP A CA 1
ATOM 913 C C . TRP A 1 118 ? -11.047 -26.453 -18.656 1 69.31 118 TRP A C 1
ATOM 915 O O . TRP A 1 118 ? -12.102 -27.078 -18.516 1 69.31 118 TRP A O 1
ATOM 925 N N . THR A 1 119 ? -9.93 -26.609 -17.922 1 73.12 119 THR A N 1
ATOM 926 C CA . THR A 1 119 ? -9.992 -27.375 -16.688 1 73.12 119 THR A CA 1
ATOM 927 C C . THR A 1 119 ? -9.68 -26.5 -15.484 1 73.12 119 THR A C 1
ATOM 929 O O . THR A 1 119 ? -8.969 -25.516 -15.602 1 73.12 119 THR A O 1
ATOM 932 N N . GLN A 1 120 ? -10.266 -26.859 -14.438 1 82.12 120 GLN A N 1
ATOM 933 C CA . GLN A 1 120 ? -9.961 -26.203 -13.172 1 82.12 120 GLN A CA 1
ATOM 934 C C . GLN A 1 120 ? -8.477 -26.281 -12.852 1 82.12 120 GLN A C 1
ATOM 936 O O . GLN A 1 120 ? -7.84 -27.312 -13.086 1 82.12 120 GLN A O 1
ATOM 941 N N . PRO A 1 121 ? -7.949 -25.234 -12.398 1 87.5 121 PRO A N 1
ATOM 942 C CA . PRO A 1 121 ? -6.559 -25.328 -11.938 1 87.5 121 PRO A CA 1
ATOM 943 C C . PRO A 1 121 ? -6.375 -26.344 -10.82 1 87.5 121 PRO A C 1
ATOM 945 O O . PRO A 1 121 ? -7.25 -26.5 -9.961 1 87.5 121 PRO A O 1
ATOM 948 N N . ARG A 1 122 ? -5.273 -27.016 -10.828 1 85.62 122 ARG A N 1
ATOM 949 C CA . ARG A 1 122 ? -4.949 -27.969 -9.773 1 85.62 122 ARG A CA 1
ATOM 950 C C . ARG A 1 122 ? -4.676 -27.266 -8.453 1 85.62 122 ARG A C 1
ATOM 952 O O . ARG A 1 122 ? -3.84 -26.359 -8.391 1 85.62 122 ARG A O 1
ATOM 959 N N . PRO A 1 123 ? -5.371 -27.656 -7.461 1 89.38 123 PRO A N 1
ATOM 960 C CA . PRO A 1 123 ? -5.074 -27.062 -6.156 1 89.38 123 PRO A CA 1
ATOM 961 C C . PRO A 1 123 ? -3.791 -27.609 -5.535 1 89.38 123 PRO A C 1
ATOM 963 O O . PRO A 1 123 ? -3.58 -28.828 -5.516 1 89.38 123 PRO A O 1
ATOM 966 N N . VAL A 1 124 ? -2.943 -26.703 -5.113 1 89.94 124 VAL A N 1
ATOM 967 C CA . VAL A 1 124 ? -1.66 -27.047 -4.508 1 89.94 124 VAL A CA 1
ATOM 968 C C . VAL A 1 124 ? -1.574 -26.453 -3.104 1 89.94 124 VAL A C 1
ATOM 970 O O . VAL A 1 124 ? -1.965 -25.312 -2.881 1 89.94 124 VAL A O 1
ATOM 973 N N . VAL A 1 125 ? -1.103 -27.25 -2.154 1 88.5 125 VAL A N 1
ATOM 974 C CA . VAL A 1 125 ? -0.853 -26.781 -0.798 1 88.5 125 VAL A CA 1
ATOM 975 C C . VAL A 1 125 ? 0.64 -26.859 -0.487 1 88.5 125 VAL A C 1
ATOM 977 O O . VAL A 1 125 ? 1.25 -27.922 -0.616 1 88.5 125 VAL A O 1
ATOM 980 N N . LEU A 1 126 ? 1.165 -25.781 -0.119 1 88.31 126 LEU A N 1
ATOM 981 C CA . LEU A 1 126 ? 2.574 -25.688 0.25 1 88.31 126 LEU A CA 1
ATOM 982 C C . LEU A 1 126 ? 2.76 -25.938 1.744 1 88.31 126 LEU A C 1
ATOM 984 O O . LEU A 1 126 ? 2.287 -25.141 2.566 1 88.31 126 LEU A O 1
ATOM 988 N N . LEU A 1 127 ? 3.561 -26.938 2.059 1 83.62 127 LEU A N 1
ATOM 989 C CA . LEU A 1 127 ? 3.709 -27.391 3.436 1 83.62 127 LEU A CA 1
ATOM 990 C C . LEU A 1 127 ? 4.977 -26.828 4.062 1 83.62 127 LEU A C 1
ATOM 992 O O . LEU A 1 127 ? 6 -26.688 3.391 1 83.62 127 LEU A O 1
ATOM 996 N N . PRO A 1 128 ? 4.98 -26.406 5.324 1 75.62 128 PRO A N 1
ATOM 997 C CA . PRO A 1 128 ? 6.211 -25.984 5.992 1 75.62 128 PRO A CA 1
ATOM 998 C C . PRO A 1 128 ? 7.215 -27.109 6.168 1 75.62 128 PRO A C 1
ATOM 1000 O O . PRO A 1 128 ? 6.848 -28.297 6.059 1 75.62 128 PRO A O 1
ATOM 1003 N N . HIS A 1 129 ? 8.789 -26.828 6.242 1 62.03 129 HIS A N 1
ATOM 1004 C CA . HIS A 1 129 ? 9.852 -27.812 6.418 1 62.03 129 HIS A CA 1
ATOM 1005 C C . HIS A 1 129 ? 9.578 -28.703 7.625 1 62.03 129 HIS A C 1
ATOM 1007 O O . HIS A 1 129 ? 10.203 -29.75 7.781 1 62.03 129 HIS A O 1
ATOM 1013 N N . ASP A 1 130 ? 9.344 -28.188 8.797 1 50.03 130 ASP A N 1
ATOM 1014 C CA . ASP A 1 130 ? 9.594 -29.016 9.969 1 50.03 130 ASP A CA 1
ATOM 1015 C C . ASP A 1 130 ? 8.992 -30.406 9.797 1 50.03 130 ASP A C 1
ATOM 1017 O O . ASP A 1 130 ? 7.852 -30.547 9.359 1 50.03 130 ASP A O 1
ATOM 1021 N N . GLY A 1 131 ? 9.75 -31.5 9.461 1 42.34 131 GLY A N 1
ATOM 1022 C CA . GLY A 1 131 ? 9.625 -32.906 9.828 1 42.34 131 GLY A CA 1
ATOM 1023 C C . GLY A 1 131 ? 8.523 -33.156 10.852 1 42.34 131 GLY A C 1
ATOM 1024 O O . GLY A 1 131 ? 8.227 -34.281 11.18 1 42.34 131 GLY A O 1
ATOM 1025 N N . THR A 1 132 ? 8.539 -32.344 11.898 1 39 132 THR A N 1
ATOM 1026 C CA . THR A 1 132 ? 7.828 -32.719 13.117 1 39 132 THR A CA 1
ATOM 1027 C C . THR A 1 132 ? 6.332 -32.844 12.859 1 39 132 THR A C 1
ATOM 1029 O O . THR A 1 132 ? 5.664 -33.688 13.461 1 39 132 THR A O 1
ATOM 1032 N N . ARG A 1 133 ? 5.613 -31.766 12.586 1 41.84 133 ARG A N 1
ATOM 1033 C CA . ARG A 1 133 ? 4.172 -31.969 12.688 1 41.84 133 ARG A CA 1
ATOM 1034 C C . ARG A 1 133 ? 3.658 -32.812 11.531 1 41.84 133 ARG A C 1
ATOM 1036 O O . ARG A 1 133 ? 3.014 -32.312 10.617 1 41.84 133 ARG A O 1
ATOM 1043 N N . GLU A 1 134 ? 4.352 -33.469 10.727 1 40.66 134 GLU A N 1
ATOM 1044 C CA . GLU A 1 134 ? 3.809 -34.719 10.211 1 40.66 134 GLU A CA 1
ATOM 1045 C C . GLU A 1 134 ? 2.812 -35.344 11.188 1 40.66 134 GLU A C 1
ATOM 1047 O O . GLU A 1 134 ? 2.332 -36.469 10.969 1 40.66 134 GLU A O 1
ATOM 1052 N N . SER A 1 135 ? 3.068 -35.062 12.484 1 39.25 135 SER A N 1
ATOM 1053 C CA . SER A 1 135 ? 2.318 -35.906 13.391 1 39.25 135 SER A CA 1
ATOM 1054 C C . SER A 1 135 ? 0.871 -36.062 12.938 1 39.25 135 SER A C 1
ATOM 1056 O O . SER A 1 135 ? 0.452 -35.469 11.953 1 39.25 135 SER A O 1
ATOM 1058 N N . THR A 1 136 ? -0.112 -36.156 13.961 1 39.66 136 THR A N 1
ATOM 1059 C CA . THR A 1 136 ? -1.532 -36.5 13.945 1 39.66 136 THR A CA 1
ATOM 1060 C C . THR A 1 136 ? -2.303 -35.531 13.047 1 39.66 136 THR A C 1
ATOM 1062 O O . THR A 1 136 ? -3.26 -35.938 12.375 1 39.66 136 THR A O 1
ATOM 1065 N N . GLY A 1 137 ? -1.942 -34.312 12.977 1 42.41 137 GLY A N 1
ATOM 1066 C CA . GLY A 1 137 ? -2.748 -33.344 12.25 1 42.41 137 GLY A CA 1
ATOM 1067 C C . GLY A 1 137 ? -2.533 -33.375 10.75 1 42.41 137 GLY A C 1
ATOM 1068 O O . GLY A 1 137 ? -3.436 -33.062 9.977 1 42.41 137 GLY A O 1
ATOM 1069 N N . LEU A 1 138 ? -1.278 -33.531 10.289 1 45.44 138 LEU A N 1
ATOM 1070 C CA . LEU A 1 138 ? -1.075 -33.75 8.859 1 45.44 138 LEU A CA 1
ATOM 1071 C C . LEU A 1 138 ? -1.783 -35 8.398 1 45.44 138 LEU A C 1
ATOM 1073 O O . LEU A 1 138 ? -2.318 -35.062 7.289 1 45.44 138 LEU A O 1
ATOM 1077 N N . LYS A 1 139 ? -1.508 -36 9.172 1 45.31 139 LYS A N 1
ATOM 1078 C CA . LYS A 1 139 ? -2.293 -37.188 8.82 1 45.31 139 LYS A CA 1
ATOM 1079 C C . LYS A 1 139 ? -3.777 -36.844 8.711 1 45.31 139 LYS A C 1
ATOM 1081 O O . LYS A 1 139 ? -4.453 -37.281 7.781 1 45.31 139 LYS A O 1
ATOM 1086 N N . GLN A 1 140 ? -4.18 -36.188 9.805 1 44.25 140 GLN A N 1
ATOM 1087 C CA . GLN A 1 140 ? -5.586 -35.812 9.758 1 44.25 140 GLN A CA 1
ATOM 1088 C C . GLN A 1 140 ? -5.844 -34.75 8.68 1 44.25 140 GLN A C 1
ATOM 1090 O O . GLN A 1 140 ? -6.891 -34.781 8.031 1 44.25 140 GLN A O 1
ATOM 1095 N N . SER A 1 141 ? -4.902 -33.844 8.562 1 47.09 141 SER A N 1
ATOM 1096 C CA . SER A 1 141 ? -5.035 -32.844 7.504 1 47.09 141 SER A CA 1
ATOM 1097 C C . SER A 1 141 ? -4.949 -33.5 6.125 1 47.09 141 SER A C 1
ATOM 1099 O O . SER A 1 141 ? -5.68 -33.125 5.207 1 47.09 141 SER A O 1
ATOM 1101 N N . ARG A 1 142 ? -3.98 -34.406 5.965 1 48.47 142 ARG A N 1
ATOM 1102 C CA . ARG A 1 142 ? -3.98 -35.188 4.738 1 48.47 142 ARG A CA 1
ATOM 1103 C C . ARG A 1 142 ? -5.32 -35.875 4.535 1 48.47 142 ARG A C 1
ATOM 1105 O O . ARG A 1 142 ? -5.816 -35.969 3.408 1 48.47 142 ARG A O 1
ATOM 1112 N N . LEU A 1 143 ? -5.66 -36.438 5.633 1 45.22 143 LEU A N 1
ATOM 1113 C CA . LEU A 1 143 ? -6.953 -37.094 5.531 1 45.22 143 LEU A CA 1
ATOM 1114 C C . LEU A 1 143 ? -8.047 -36.094 5.164 1 45.22 143 LEU A C 1
ATOM 1116 O O . LEU A 1 143 ? -8.945 -36.406 4.383 1 45.22 143 LEU A O 1
ATOM 1120 N N . TRP A 1 144 ? -7.996 -35 5.898 1 48.69 144 TRP A N 1
ATOM 1121 C CA . TRP A 1 144 ? -8.977 -33.969 5.535 1 48.69 144 TRP A CA 1
ATOM 1122 C C . TRP A 1 144 ? -8.812 -33.531 4.078 1 48.69 144 TRP A C 1
ATOM 1124 O O . TRP A 1 144 ? -9.797 -33.375 3.355 1 48.69 144 TRP A O 1
ATOM 1134 N N . CYS A 1 145 ? -7.539 -33.344 3.691 1 51.28 145 CYS A N 1
ATOM 1135 C CA . CYS A 1 145 ? -7.27 -33.062 2.285 1 51.28 145 CYS A CA 1
ATOM 1136 C C . CYS A 1 145 ? -7.676 -34.219 1.401 1 51.28 145 CYS A C 1
ATOM 1138 O O . CYS A 1 145 ? -8.125 -34.031 0.271 1 51.28 145 CYS A O 1
ATOM 1140 N N . GLN A 1 146 ? -7.387 -35.375 1.856 1 48.22 146 GLN A N 1
ATOM 1141 C CA . GLN A 1 146 ? -7.781 -36.531 1.076 1 48.22 146 GLN A CA 1
ATOM 1142 C C . GLN A 1 146 ? -9.289 -36.562 0.826 1 48.22 146 GLN A C 1
ATOM 1144 O O . GLN A 1 146 ? -9.75 -37.094 -0.175 1 48.22 146 GLN A O 1
ATOM 1149 N N . ARG A 1 147 ? -9.891 -36.25 1.874 1 47.56 147 ARG A N 1
ATOM 1150 C CA . ARG A 1 147 ? -11.328 -36.312 1.619 1 47.56 147 ARG A CA 1
ATOM 1151 C C . ARG A 1 147 ? -11.734 -35.281 0.554 1 47.56 147 ARG A C 1
ATOM 1153 O O . ARG A 1 147 ? -12.805 -35.406 -0.052 1 47.56 147 ARG A O 1
ATOM 1160 N N . ARG A 1 148 ? -11.07 -34.094 0.72 1 50.53 148 ARG A N 1
ATOM 1161 C CA . ARG A 1 148 ? -11.352 -33.188 -0.389 1 50.53 148 ARG A CA 1
ATOM 1162 C C . ARG A 1 148 ? -10.617 -33.625 -1.651 1 50.53 148 ARG A C 1
ATOM 1164 O O . ARG A 1 148 ? -9.57 -34.25 -1.575 1 50.53 148 ARG A O 1
ATOM 1171 N N . HIS A 1 149 ? -11.023 -33.844 -2.799 1 49.84 149 HIS A N 1
ATOM 1172 C CA . HIS A 1 149 ? -10.328 -34.281 -4.008 1 49.84 149 HIS A CA 1
ATOM 1173 C C . HIS A 1 149 ? -8.844 -33.938 -3.926 1 49.84 149 HIS A C 1
ATOM 1175 O O . HIS A 1 149 ? -8.344 -33.531 -2.873 1 49.84 149 HIS A O 1
ATOM 1181 N N . GLU A 1 150 ? -8.188 -33.469 -5.258 1 63.97 150 GLU A N 1
ATOM 1182 C CA . GLU A 1 150 ? -6.953 -33.406 -6.035 1 63.97 150 GLU A CA 1
ATOM 1183 C C . GLU A 1 150 ? -6.004 -32.344 -5.496 1 63.97 150 GLU A C 1
ATOM 1185 O O . GLU A 1 150 ? -5.309 -31.672 -6.262 1 63.97 150 GLU A O 1
ATOM 1190 N N . LEU A 1 151 ? -5.914 -32.344 -4.156 1 75.5 151 LEU A N 1
ATOM 1191 C CA . LEU A 1 151 ? -4.926 -31.375 -3.688 1 75.5 151 LEU A CA 1
ATOM 1192 C C . LEU A 1 151 ? -3.518 -31.953 -3.783 1 75.5 151 LEU A C 1
ATOM 1194 O O . LEU A 1 151 ? -3.266 -33.062 -3.316 1 75.5 151 LEU A O 1
ATOM 1198 N N . LEU A 1 152 ? -2.697 -31.281 -4.422 1 79.5 152 LEU A N 1
ATOM 1199 C CA . LEU A 1 152 ? -1.282 -31.641 -4.473 1 79.5 152 LEU A CA 1
ATOM 1200 C C . LEU A 1 152 ? -0.522 -31.016 -3.309 1 79.5 152 LEU A C 1
ATOM 1202 O O . LEU A 1 152 ? -0.548 -29.797 -3.129 1 79.5 152 LEU A O 1
ATOM 1206 N N . LEU A 1 153 ? 0.07 -31.875 -2.504 1 81.31 153 LEU A N 1
ATOM 1207 C CA . LEU A 1 153 ? 0.877 -31.391 -1.387 1 81.31 153 LEU A CA 1
ATOM 1208 C C . LEU A 1 153 ? 2.34 -31.25 -1.796 1 81.31 153 LEU A C 1
ATOM 1210 O O . LEU A 1 153 ? 2.951 -32.188 -2.283 1 81.31 153 LEU A O 1
ATOM 1214 N N . VAL A 1 154 ? 2.887 -30.031 -1.617 1 82.56 154 VAL A N 1
ATOM 1215 C CA . VAL A 1 154 ? 4.262 -29.734 -2.018 1 82.56 154 VAL A CA 1
ATOM 1216 C C . VAL A 1 154 ? 5.012 -29.094 -0.854 1 82.56 154 VAL A C 1
ATOM 1218 O O . VAL A 1 154 ? 4.566 -28.078 -0.305 1 82.56 154 VAL A O 1
ATOM 1221 N N . PRO A 1 155 ? 6.113 -29.719 -0.425 1 81.5 155 PRO A N 1
ATOM 1222 C CA . PRO A 1 155 ? 6.922 -29.016 0.578 1 81.5 155 PRO A CA 1
ATOM 1223 C C . PRO A 1 155 ? 7.387 -27.641 0.109 1 81.5 155 PRO A C 1
ATOM 1225 O O . PRO A 1 155 ? 7.797 -27.484 -1.044 1 81.5 155 PRO A O 1
ATOM 1228 N N . ARG A 1 156 ? 7.273 -26.672 0.998 1 80.94 156 ARG A N 1
ATOM 1229 C CA . ARG A 1 156 ? 7.605 -25.297 0.657 1 80.94 156 ARG A CA 1
ATOM 1230 C C . ARG A 1 156 ? 9.047 -25.172 0.173 1 80.94 156 ARG A C 1
ATOM 1232 O O . ARG A 1 156 ? 9.359 -24.328 -0.663 1 80.94 156 ARG A O 1
ATOM 1239 N N . GLU A 1 157 ? 9.852 -26.031 0.62 1 78.19 157 GLU A N 1
ATOM 1240 C CA . GLU A 1 157 ? 11.273 -25.953 0.292 1 78.19 157 GLU A CA 1
ATOM 1241 C C . GLU A 1 157 ? 11.602 -26.797 -0.938 1 78.19 157 GLU A C 1
ATOM 1243 O O . GLU A 1 157 ? 12.75 -26.828 -1.381 1 78.19 157 GLU A O 1
ATOM 1248 N N . ALA A 1 158 ? 10.625 -27.438 -1.475 1 81.81 158 ALA A N 1
ATOM 1249 C CA . ALA A 1 158 ? 10.859 -28.281 -2.643 1 81.81 158 ALA A CA 1
ATOM 1250 C C . ALA A 1 158 ? 10.953 -27.453 -3.914 1 81.81 158 ALA A C 1
ATOM 1252 O O . ALA A 1 158 ? 10.75 -26.234 -3.885 1 81.81 158 ALA A O 1
ATOM 1253 N N . ASP A 1 159 ? 11.398 -28.094 -4.941 1 83.56 159 ASP A N 1
ATOM 1254 C CA . ASP A 1 159 ? 11.297 -27.516 -6.277 1 83.56 159 ASP A CA 1
ATOM 1255 C C . ASP A 1 159 ? 9.852 -27.531 -6.773 1 83.56 159 ASP A C 1
ATOM 1257 O O . ASP A 1 159 ? 9.375 -28.547 -7.277 1 83.56 159 ASP A O 1
ATOM 1261 N N . TRP A 1 160 ? 9.203 -26.422 -6.676 1 86.38 160 TRP A N 1
ATOM 1262 C CA . TRP A 1 160 ? 7.789 -26.328 -7.012 1 86.38 160 TRP A CA 1
ATOM 1263 C C . TRP A 1 160 ? 7.551 -26.688 -8.477 1 86.38 160 TRP A C 1
ATOM 1265 O O . TRP A 1 160 ? 6.543 -27.312 -8.812 1 86.38 160 TRP A O 1
ATOM 1275 N N . ARG A 1 161 ? 8.461 -26.266 -9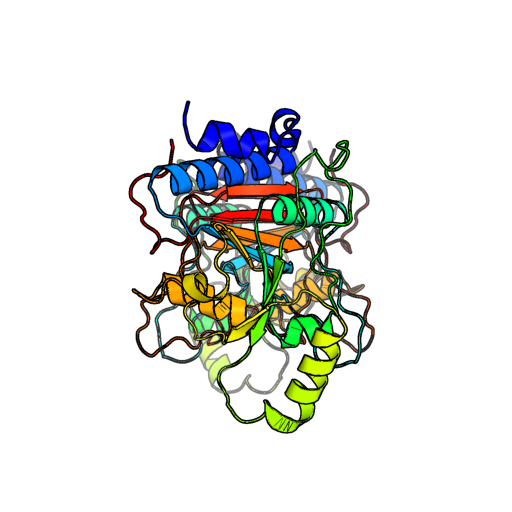.305 1 85.75 161 ARG A N 1
ATOM 1276 C CA . ARG A 1 161 ? 8.312 -26.547 -10.727 1 85.75 161 ARG A CA 1
ATOM 1277 C C . ARG A 1 161 ? 8.234 -28.047 -10.984 1 85.75 161 ARG A C 1
ATOM 1279 O O . ARG A 1 161 ? 7.359 -28.516 -11.719 1 85.75 161 ARG A O 1
ATOM 1286 N N . ALA A 1 162 ? 9.102 -28.734 -10.375 1 85.69 162 ALA A N 1
ATOM 1287 C CA . ALA A 1 162 ? 9.172 -30.188 -10.555 1 85.69 162 ALA A CA 1
ATOM 1288 C C . ALA A 1 162 ? 7.977 -30.875 -9.898 1 85.69 162 ALA A C 1
ATOM 1290 O O . ALA A 1 162 ? 7.41 -31.812 -10.461 1 85.69 162 ALA A O 1
ATOM 1291 N N . GLU A 1 163 ? 7.562 -30.406 -8.781 1 84.12 163 GLU A N 1
ATOM 1292 C CA . GLU A 1 163 ? 6.535 -31.094 -7.992 1 84.12 163 GLU A CA 1
ATOM 1293 C C . GLU A 1 163 ? 5.145 -30.844 -8.57 1 84.12 163 GLU A C 1
ATOM 1295 O O . GLU A 1 163 ? 4.309 -31.75 -8.602 1 84.12 163 GLU A O 1
ATOM 1300 N N . VAL A 1 164 ? 4.852 -29.672 -8.992 1 84.88 164 VAL A N 1
ATOM 1301 C CA . VAL A 1 164 ? 3.525 -29.297 -9.461 1 84.88 164 VAL A CA 1
ATOM 1302 C C . VAL A 1 164 ? 3.342 -29.781 -10.906 1 84.88 164 VAL A C 1
ATOM 1304 O O . VAL A 1 164 ? 2.236 -30.141 -11.312 1 84.88 164 VAL A O 1
ATOM 1307 N N . SER A 1 165 ? 4.387 -29.781 -11.688 1 81.88 165 SER A N 1
ATOM 1308 C CA . SER A 1 165 ? 4.391 -30.266 -13.062 1 81.88 165 SER A CA 1
ATOM 1309 C C . SER A 1 165 ? 3.303 -29.578 -13.891 1 81.88 165 SER A C 1
ATOM 1311 O O . SER A 1 165 ? 2.506 -30.25 -14.547 1 81.88 165 SER A O 1
ATOM 1313 N N . ALA A 1 166 ? 3.107 -28.328 -13.75 1 84.5 166 ALA A N 1
ATOM 1314 C CA . ALA A 1 166 ? 2.195 -27.469 -14.5 1 84.5 166 ALA A CA 1
ATOM 1315 C C . ALA A 1 166 ? 2.932 -26.266 -15.086 1 84.5 166 ALA A C 1
ATOM 1317 O O . ALA A 1 166 ? 3.904 -25.781 -14.5 1 84.5 166 ALA A O 1
ATOM 1318 N N . PRO A 1 167 ? 2.469 -25.828 -16.234 1 85.44 167 PRO A N 1
ATOM 1319 C CA . PRO A 1 167 ? 3.17 -24.719 -16.891 1 85.44 167 PRO A CA 1
ATOM 1320 C C . PRO A 1 167 ? 3.068 -23.406 -16.125 1 85.44 167 PRO A C 1
ATOM 1322 O O . PRO A 1 167 ? 3.885 -22.5 -16.328 1 85.44 167 PRO A O 1
ATOM 1325 N N . SER A 1 168 ? 1.996 -23.281 -15.336 1 90.06 168 SER A N 1
ATOM 1326 C CA . SER A 1 168 ? 1.83 -22.031 -14.602 1 90.06 168 SER A CA 1
ATOM 1327 C C . SER A 1 168 ? 1.226 -22.266 -13.227 1 90.06 168 SER A C 1
ATOM 1329 O O . SER A 1 168 ? 0.464 -23.219 -13.039 1 90.06 168 SER A O 1
ATOM 1331 N N . LEU A 1 169 ? 1.653 -21.406 -12.273 1 92.31 169 LEU A N 1
ATOM 1332 C CA . LEU A 1 169 ? 1.23 -21.516 -10.883 1 92.31 169 LEU A CA 1
ATOM 1333 C C . LEU A 1 169 ? 0.785 -20.156 -10.344 1 92.31 169 LEU A C 1
ATOM 1335 O O . LEU A 1 169 ? 1.513 -19.172 -10.461 1 92.31 169 LEU A O 1
ATOM 1339 N N . PHE A 1 170 ? -0.431 -20.156 -9.898 1 94.31 170 PHE A N 1
ATOM 1340 C CA . PHE A 1 170 ? -0.98 -18.984 -9.219 1 94.31 170 PHE A CA 1
ATOM 1341 C C . PHE A 1 170 ? -0.892 -19.156 -7.707 1 94.31 170 PHE A C 1
ATOM 1343 O O . PHE A 1 170 ? -1.562 -20.016 -7.129 1 94.31 170 PHE A O 1
ATOM 1350 N N . VAL A 1 171 ? -0.091 -18.266 -7.012 1 93.31 171 VAL A N 1
ATOM 1351 C CA . VAL A 1 171 ? 0.142 -18.391 -5.578 1 93.31 171 VAL A CA 1
ATOM 1352 C C . VAL A 1 171 ? -0.562 -17.266 -4.832 1 93.31 171 VAL A C 1
ATOM 1354 O O . VAL A 1 171 ? -0.347 -16.078 -5.133 1 93.31 171 VAL A O 1
ATOM 1357 N N . GLU A 1 172 ? -1.315 -17.547 -3.771 1 90.25 172 GLU A N 1
ATOM 1358 C CA . GLU A 1 172 ? -2.121 -16.531 -3.104 1 90.25 172 GLU A CA 1
ATOM 1359 C C . GLU A 1 172 ? -1.63 -16.281 -1.68 1 90.25 172 GLU A C 1
ATOM 1361 O O . GLU A 1 172 ? -2.025 -15.297 -1.041 1 90.25 172 GLU A O 1
ATOM 1366 N N . GLY A 1 173 ? -0.879 -17.062 -1.196 1 81.62 173 GLY A N 1
ATOM 1367 C CA . GLY A 1 173 ? -0.441 -16.938 0.185 1 81.62 173 GLY A CA 1
ATOM 1368 C C . GLY A 1 173 ? -0.203 -18.281 0.854 1 81.62 173 GLY A C 1
ATOM 1369 O O . GLY A 1 173 ? -0.086 -19.312 0.18 1 81.62 173 GLY A O 1
ATOM 1370 N N . GLY A 1 174 ? 0.063 -18.25 2.074 1 79.75 174 GLY A N 1
ATOM 1371 C CA . GLY A 1 174 ? -0.113 -17.25 3.113 1 79.75 174 GLY A CA 1
ATOM 1372 C C . GLY A 1 174 ? 1.128 -16.406 3.35 1 79.75 174 GLY A C 1
ATOM 1373 O O . GLY A 1 174 ? 1.983 -16.297 2.469 1 79.75 174 GLY A O 1
ATOM 1374 N N . ARG A 1 175 ? 1.143 -15.766 4.504 1 78.44 175 ARG A N 1
ATOM 1375 C CA . ARG A 1 175 ? 2.18 -14.797 4.852 1 78.44 175 ARG A CA 1
ATOM 1376 C C . ARG A 1 175 ? 3.57 -15.375 4.605 1 78.44 175 ARG A C 1
ATOM 1378 O O . ARG A 1 175 ? 4.41 -14.727 3.977 1 78.44 175 ARG A O 1
ATOM 1385 N N . ARG A 1 176 ? 3.846 -16.547 5.062 1 78 176 ARG A N 1
ATOM 1386 C CA . ARG A 1 176 ? 5.164 -17.156 4.938 1 78 176 ARG A CA 1
ATOM 1387 C C . ARG A 1 176 ? 5.488 -17.469 3.48 1 78 176 ARG A C 1
ATOM 1389 O O . ARG A 1 176 ? 6.637 -17.344 3.053 1 78 176 ARG A O 1
ATOM 1396 N N . VAL A 1 177 ? 4.52 -17.969 2.799 1 83.88 177 VAL A N 1
ATOM 1397 C CA . VAL A 1 177 ? 4.699 -18.266 1.384 1 83.88 177 VAL A CA 1
ATOM 1398 C C . VAL A 1 177 ? 5.023 -17 0.614 1 83.88 177 VAL A C 1
ATOM 1400 O O . VAL A 1 177 ? 5.965 -16.953 -0.179 1 83.88 177 VAL A O 1
ATOM 1403 N N . ILE A 1 178 ? 4.293 -15.93 0.883 1 85.12 178 ILE A N 1
ATOM 1404 C CA . ILE A 1 178 ? 4.508 -14.641 0.244 1 85.12 178 ILE A CA 1
ATOM 1405 C C . ILE A 1 178 ? 5.93 -14.156 0.519 1 85.12 178 ILE A C 1
ATOM 1407 O O . ILE A 1 178 ? 6.652 -13.773 -0.406 1 85.12 178 ILE A O 1
ATOM 1411 N N . SER A 1 179 ? 6.27 -14.211 1.738 1 79.94 179 SER A N 1
ATOM 1412 C CA . SER A 1 179 ? 7.59 -13.75 2.154 1 79.94 179 SER A CA 1
ATOM 1413 C C . SER A 1 179 ? 8.695 -14.539 1.462 1 79.94 179 SER A C 1
ATOM 1415 O O . SER A 1 179 ? 9.695 -13.961 1.018 1 79.94 179 SER A O 1
ATOM 1417 N N . SER A 1 180 ? 8.523 -15.805 1.438 1 77.81 180 SER A N 1
ATOM 1418 C CA . SER A 1 180 ? 9.539 -16.656 0.833 1 77.81 180 SER A CA 1
ATOM 1419 C C . SER A 1 180 ? 9.703 -16.344 -0.652 1 77.81 180 SER A C 1
ATOM 1421 O O . SER A 1 180 ? 10.82 -16.328 -1.167 1 77.81 180 SER A O 1
ATOM 1423 N N . LEU A 1 181 ? 8.633 -16.172 -1.336 1 83.06 181 LEU A N 1
ATOM 1424 C CA . LEU A 1 181 ? 8.695 -15.883 -2.764 1 83.06 181 LEU A CA 1
ATOM 1425 C C . LEU A 1 181 ? 9.336 -14.523 -3.012 1 83.06 181 LEU A C 1
ATOM 1427 O O . LEU A 1 181 ? 10.141 -14.367 -3.932 1 83.06 181 LEU A O 1
ATOM 1431 N N . LEU A 1 182 ? 8.977 -13.531 -2.195 1 82.25 182 LEU A N 1
ATOM 1432 C CA . LEU A 1 182 ? 9.531 -12.195 -2.357 1 82.25 182 LEU A CA 1
ATOM 1433 C C . LEU A 1 182 ? 11.023 -12.195 -2.055 1 82.25 182 LEU A C 1
ATOM 1435 O O . LEU A 1 182 ? 11.797 -11.508 -2.729 1 82.25 182 LEU A O 1
ATOM 1439 N N . GLN A 1 183 ? 11.344 -12.938 -1.105 1 75.25 183 GLN A N 1
ATOM 1440 C CA . GLN A 1 183 ? 12.75 -13.031 -0.744 1 75.25 183 GLN A CA 1
ATOM 1441 C C . GLN A 1 183 ? 13.555 -13.727 -1.836 1 75.25 183 GLN A C 1
ATOM 1443 O O . GLN A 1 183 ? 14.711 -13.375 -2.086 1 75.25 183 GLN A O 1
ATOM 1448 N N . ALA A 1 184 ? 13 -14.758 -2.348 1 75.5 184 ALA A N 1
ATOM 1449 C CA . ALA A 1 184 ? 13.68 -15.523 -3.385 1 75.5 184 ALA A CA 1
ATOM 1450 C C . ALA A 1 184 ? 14.008 -14.648 -4.59 1 75.5 184 ALA A C 1
ATOM 1452 O O . ALA A 1 184 ? 14.922 -14.961 -5.359 1 75.5 184 ALA A O 1
ATOM 1453 N N . THR A 1 185 ? 13.266 -13.602 -4.754 1 70.12 185 THR A N 1
ATOM 1454 C CA . THR A 1 185 ? 13.5 -12.711 -5.887 1 70.12 185 THR A CA 1
ATOM 1455 C C . THR A 1 185 ? 14.781 -11.906 -5.688 1 70.12 185 THR A C 1
ATOM 1457 O O . THR A 1 185 ? 15.344 -11.383 -6.648 1 70.12 185 THR A O 1
ATOM 1460 N N . THR A 1 186 ? 15.125 -11.75 -4.445 1 65.25 186 THR A N 1
ATOM 1461 C CA . THR A 1 186 ? 16.312 -10.969 -4.141 1 65.25 186 THR A CA 1
ATOM 1462 C C . THR A 1 186 ? 17.547 -11.859 -4.094 1 65.25 186 THR A C 1
ATOM 1464 O O . THR A 1 186 ? 18.672 -11.367 -4.039 1 65.25 186 THR A O 1
ATOM 1467 N N . THR A 1 187 ? 17.109 -13.094 -4.078 1 63.34 187 THR A N 1
ATOM 1468 C CA . THR A 1 187 ? 18.219 -14.039 -3.973 1 63.34 187 THR A CA 1
ATOM 1469 C C . THR A 1 187 ? 18.328 -14.891 -5.238 1 63.34 187 THR A C 1
ATOM 1471 O O . THR A 1 187 ? 17.391 -14.953 -6.027 1 63.34 187 THR A O 1
ATOM 1474 N N . ASP A 1 188 ? 19.469 -15.172 -5.691 1 59.88 188 ASP A N 1
ATOM 1475 C CA . ASP A 1 188 ? 19.656 -16.141 -6.773 1 59.88 188 ASP A CA 1
ATOM 1476 C C . ASP A 1 188 ? 19.109 -17.516 -6.379 1 59.88 188 ASP A C 1
ATOM 1478 O O . ASP A 1 188 ? 19.875 -18.391 -5.965 1 59.88 188 ASP A O 1
ATOM 1482 N N . ASP A 1 189 ? 17.781 -17.5 -6.184 1 58.84 189 ASP A N 1
ATOM 1483 C CA . ASP A 1 189 ? 17.172 -18.766 -5.758 1 58.84 189 ASP A CA 1
ATOM 1484 C C . ASP A 1 189 ? 17.078 -19.75 -6.922 1 58.84 189 ASP A C 1
ATOM 1486 O O . ASP A 1 189 ? 16.375 -19.484 -7.902 1 58.84 189 ASP A O 1
ATOM 1490 N N . ALA A 1 190 ? 17.984 -20.812 -6.844 1 56.44 190 ALA A N 1
ATOM 1491 C CA . ALA A 1 190 ? 18.125 -21.859 -7.855 1 56.44 190 ALA A CA 1
ATOM 1492 C C . ALA A 1 190 ? 16.938 -22.828 -7.812 1 56.44 190 ALA A C 1
ATOM 1494 O O . ALA A 1 190 ? 16.719 -23.609 -8.742 1 56.44 190 ALA A O 1
ATOM 1495 N N . LEU A 1 191 ? 16.156 -22.797 -6.781 1 55 191 LEU A N 1
ATOM 1496 C CA . LEU A 1 191 ? 15.141 -23.812 -6.578 1 55 191 LEU A CA 1
ATOM 1497 C C . LEU A 1 191 ? 13.867 -23.469 -7.348 1 55 191 LEU A C 1
ATOM 1499 O O . LEU A 1 191 ? 12.852 -24.141 -7.207 1 55 191 LEU A O 1
ATOM 1503 N N . GLY A 1 192 ? 13.898 -22.562 -8.258 1 58.16 192 GLY A N 1
ATOM 1504 C CA . GLY A 1 192 ? 12.758 -22.281 -9.117 1 58.16 192 GLY A CA 1
ATOM 1505 C C . GLY A 1 192 ? 11.617 -21.594 -8.391 1 58.16 192 GLY A C 1
ATOM 1506 O O . GLY A 1 192 ? 10.453 -21.75 -8.766 1 58.16 192 GLY A O 1
ATOM 1507 N N . ARG A 1 193 ? 11.859 -21 -7.191 1 60.09 193 ARG A N 1
ATOM 1508 C CA . ARG A 1 193 ? 10.812 -20.328 -6.43 1 60.09 193 ARG A CA 1
ATOM 1509 C C . ARG A 1 193 ? 10.719 -18.844 -6.801 1 60.09 193 ARG A C 1
ATOM 1511 O O . ARG A 1 193 ? 10.117 -18.062 -6.074 1 60.09 193 ARG A O 1
ATOM 1518 N N . ARG A 1 194 ? 11.055 -18.625 -8.062 1 76.88 194 ARG A N 1
ATOM 1519 C CA . ARG A 1 194 ? 11.016 -17.219 -8.461 1 76.88 194 ARG A CA 1
ATOM 1520 C C . ARG A 1 194 ? 9.641 -16.844 -9.008 1 76.88 194 ARG A C 1
ATOM 1522 O O . ARG A 1 194 ? 9.008 -17.641 -9.695 1 76.88 194 ARG A O 1
ATOM 1529 N N . CYS A 1 195 ? 9.18 -15.789 -8.609 1 87.75 195 CYS A N 1
ATOM 1530 C CA . CYS A 1 195 ? 7.902 -15.266 -9.086 1 87.75 195 CYS A CA 1
ATOM 1531 C C . CYS A 1 195 ? 8.102 -14.383 -10.312 1 87.75 195 CYS A C 1
ATOM 1533 O O . CYS A 1 195 ? 9.039 -13.578 -10.359 1 87.75 195 CYS A O 1
ATOM 1535 N N . ASN A 1 196 ? 7.254 -14.609 -11.336 1 89.94 196 ASN A N 1
ATOM 1536 C CA . ASN A 1 196 ? 7.328 -13.844 -12.57 1 89.94 196 ASN A CA 1
ATOM 1537 C C . ASN A 1 196 ? 6.527 -12.547 -12.477 1 89.94 196 ASN A C 1
ATOM 1539 O O . ASN A 1 196 ? 6.902 -11.539 -13.07 1 89.94 196 ASN A O 1
ATOM 1543 N N . LEU A 1 197 ? 5.434 -12.578 -11.758 1 94.06 197 LEU A N 1
ATOM 1544 C CA . LEU A 1 197 ? 4.551 -11.4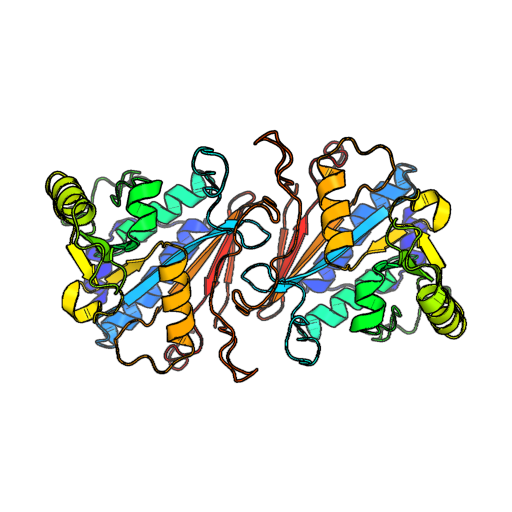3 -11.578 1 94.06 197 LEU A CA 1
ATOM 1545 C C . LEU A 1 197 ? 4.031 -11.352 -10.148 1 94.06 197 LEU A C 1
ATOM 1547 O O . LEU A 1 197 ? 3.762 -12.383 -9.523 1 94.06 197 LEU A O 1
ATOM 1551 N N . VAL A 1 198 ? 3.936 -10.117 -9.703 1 94.38 198 VAL A N 1
ATOM 1552 C CA . VAL A 1 198 ? 3.32 -9.859 -8.398 1 94.38 198 VAL A CA 1
ATOM 1553 C C . VAL A 1 198 ? 2.115 -8.938 -8.578 1 94.38 198 VAL A C 1
ATOM 1555 O O . VAL A 1 198 ? 2.213 -7.895 -9.234 1 94.38 198 VAL A O 1
ATOM 1558 N N . ILE A 1 199 ? 1 -9.359 -8.055 1 96.56 199 ILE A N 1
ATOM 1559 C CA . ILE A 1 199 ? -0.221 -8.562 -8.055 1 96.56 199 ILE A CA 1
ATOM 1560 C C . ILE A 1 199 ? -0.681 -8.32 -6.617 1 96.56 199 ILE A C 1
ATOM 1562 O O . ILE A 1 199 ? -0.972 -9.273 -5.891 1 96.56 199 ILE A O 1
ATOM 1566 N N . ILE A 1 200 ? -0.775 -7.082 -6.227 1 94.81 200 ILE A N 1
ATOM 1567 C CA . ILE A 1 200 ? -1.185 -6.723 -4.875 1 94.81 200 ILE A CA 1
ATOM 1568 C C . ILE A 1 200 ? -2.521 -5.984 -4.918 1 94.81 200 ILE A C 1
ATOM 1570 O O . ILE A 1 200 ? -2.668 -4.996 -5.641 1 94.81 200 ILE A O 1
ATOM 1574 N N . THR A 1 201 ? -3.473 -6.543 -4.199 1 94.81 201 THR A N 1
ATOM 1575 C CA . THR A 1 201 ? -4.715 -5.82 -3.957 1 94.81 201 THR A CA 1
ATOM 1576 C C . THR A 1 201 ? -4.66 -5.078 -2.625 1 94.81 201 THR A C 1
ATOM 1578 O O . THR A 1 201 ? -4.516 -5.699 -1.569 1 94.81 201 THR A O 1
ATOM 1581 N N . ILE A 1 202 ? -4.742 -3.795 -2.713 1 93.81 202 ILE A N 1
ATOM 1582 C CA . ILE A 1 202 ? -4.723 -2.996 -1.493 1 93.81 202 ILE A CA 1
ATOM 1583 C C . ILE A 1 202 ? -6.137 -2.518 -1.169 1 93.81 202 ILE A C 1
ATOM 1585 O O . ILE A 1 202 ? -6.68 -1.652 -1.86 1 93.81 202 ILE A O 1
ATOM 1589 N N . ALA A 1 203 ? -6.684 -3.09 -0.117 1 91.62 203 ALA A N 1
ATOM 1590 C CA . ALA A 1 203 ? -8.008 -2.691 0.345 1 91.62 203 ALA A CA 1
ATOM 1591 C C . ALA A 1 203 ? -7.973 -1.313 1 1 91.62 203 ALA A C 1
ATOM 1593 O O . ALA A 1 203 ? -6.996 -0.962 1.664 1 91.62 203 ALA A O 1
ATOM 1594 N N . ASN A 1 204 ? -9.047 -0.573 0.864 1 90.88 204 ASN A N 1
ATOM 1595 C CA . ASN A 1 204 ? -9.141 0.785 1.391 1 90.88 204 ASN A CA 1
ATOM 1596 C C . ASN A 1 204 ? -9.508 0.786 2.873 1 90.88 204 ASN A C 1
ATOM 1598 O O . ASN A 1 204 ? -10.547 1.329 3.26 1 90.88 204 ASN A O 1
ATOM 1602 N N . CYS A 1 205 ? -8.594 0.267 3.658 1 85.44 205 CYS A N 1
ATOM 1603 C CA . CYS A 1 205 ? -8.797 0.266 5.102 1 85.44 205 CYS A CA 1
ATOM 1604 C C . CYS A 1 205 ? -7.469 0.149 5.84 1 85.44 205 CYS A C 1
ATOM 1606 O O . CYS A 1 205 ? -6.523 -0.462 5.336 1 85.44 205 CYS A O 1
ATOM 1608 N N . PHE A 1 206 ? -7.465 0.831 6.98 1 84 206 PHE A N 1
ATOM 1609 C CA . PHE A 1 206 ? -6.371 0.634 7.926 1 84 206 PHE A CA 1
ATOM 1610 C C . PHE A 1 206 ? -6.77 -0.356 9.016 1 84 206 PHE A C 1
ATOM 1612 O O . PHE A 1 206 ? -7.805 -0.193 9.664 1 84 206 PHE A O 1
ATOM 1619 N N . ILE A 1 207 ? -6.023 -1.332 9.188 1 75.94 207 ILE A N 1
ATOM 1620 C CA . ILE A 1 207 ? -6.375 -2.361 10.164 1 75.94 207 ILE A CA 1
ATOM 1621 C C . ILE A 1 207 ? -5.625 -2.113 11.469 1 75.94 207 ILE A C 1
ATOM 1623 O O . ILE A 1 207 ? -6.168 -2.334 12.555 1 75.94 207 ILE A O 1
ATOM 1627 N N . GLY A 1 208 ? -4.379 -1.445 11.414 1 67.06 208 GLY A N 1
ATOM 1628 C CA . GLY A 1 208 ? -3.637 -1.152 12.633 1 67.06 208 GLY A CA 1
ATOM 1629 C C . GLY A 1 208 ? -2.949 -2.371 13.219 1 67.06 208 GLY A C 1
ATOM 1630 O O . GLY A 1 208 ? -2.863 -3.414 12.57 1 67.06 208 GLY A O 1
ATOM 1631 N N . ASN A 1 209 ? -2.084 -2.201 14.391 1 58.22 209 ASN A N 1
ATOM 1632 C CA . ASN A 1 209 ? -1.056 -3.061 14.961 1 58.22 209 ASN A CA 1
ATOM 1633 C C . ASN A 1 209 ? -1.64 -4.379 15.461 1 58.22 209 ASN A C 1
ATOM 1635 O O . ASN A 1 209 ? -0.902 -5.332 15.711 1 58.22 209 ASN A O 1
ATOM 1639 N N . ASP A 1 210 ? -2.861 -4.406 15.891 1 48.41 210 ASP A N 1
ATOM 1640 C CA . ASP A 1 210 ? -3.152 -5.723 16.453 1 48.41 210 ASP A CA 1
ATOM 1641 C C . ASP A 1 210 ? -3 -6.816 15.391 1 48.41 210 ASP A C 1
ATOM 1643 O O . ASP A 1 210 ? -3.246 -7.992 15.672 1 48.41 210 ASP A O 1
ATOM 1647 N N . VAL A 1 211 ? -2.598 -6.363 14.289 1 41 211 VAL A N 1
ATOM 1648 C CA . VAL A 1 211 ? -2.533 -7.402 13.266 1 41 211 VAL A CA 1
ATOM 1649 C C . VAL A 1 211 ? -1.173 -7.359 12.57 1 41 211 VAL A C 1
ATOM 1651 O O . VAL A 1 211 ? -0.549 -6.297 12.477 1 41 211 VAL A O 1
ATOM 1654 N N . ARG A 1 212 ? -0.587 -8.562 12.32 1 42.31 212 ARG A N 1
ATOM 1655 C CA . ARG A 1 212 ? 0.718 -8.875 11.75 1 42.31 212 ARG A CA 1
ATOM 1656 C C . ARG A 1 212 ? 0.902 -8.195 10.398 1 42.31 212 ARG A C 1
ATOM 1658 O O . ARG A 1 212 ? -0.053 -8.062 9.625 1 42.31 212 ARG A O 1
ATOM 1665 N N . SER A 1 213 ? 1.89 -7.332 10.133 1 45.25 213 SER A N 1
ATOM 1666 C CA . SER A 1 213 ? 2.225 -6.77 8.836 1 45.25 213 SER A CA 1
ATOM 1667 C C . SER A 1 213 ? 2.738 -7.844 7.879 1 45.25 213 SER A C 1
ATOM 1669 O O . SER A 1 213 ? 3.193 -8.898 8.32 1 45.25 213 SER A O 1
ATOM 1671 N N . VAL A 1 214 ? 2.598 -7.867 6.543 1 39.41 214 VAL A N 1
ATOM 1672 C CA . VAL A 1 214 ? 2.986 -8.844 5.527 1 39.41 214 VAL A CA 1
ATOM 1673 C C . VAL A 1 214 ? 4.395 -9.352 5.816 1 39.41 214 VAL A C 1
ATOM 1675 O O . VAL A 1 214 ? 4.57 -10.484 6.277 1 39.41 214 VAL A O 1
ATOM 1678 N N . PRO A 1 215 ? 5.457 -8.906 4.793 1 43.22 215 PRO A N 1
ATOM 1679 C CA . PRO A 1 215 ? 6.555 -9.875 4.715 1 43.22 215 PRO A CA 1
ATOM 1680 C C . PRO A 1 215 ? 7.457 -9.836 5.945 1 43.22 215 PRO A C 1
ATOM 1682 O O . PRO A 1 215 ? 7.742 -8.766 6.477 1 43.22 215 PRO A O 1
ATOM 1685 N N . ALA A 1 216 ? 7.398 -10.914 6.625 1 39.28 216 ALA A N 1
ATOM 1686 C CA . ALA A 1 216 ? 8.203 -11.406 7.742 1 39.28 216 ALA A CA 1
ATOM 1687 C C . ALA A 1 216 ? 9.68 -11.492 7.359 1 39.28 216 ALA A C 1
ATOM 1689 O O . ALA A 1 216 ? 10.375 -12.43 7.75 1 39.28 216 ALA A O 1
ATOM 1690 N N . PHE A 1 217 ? 10.102 -11.023 6.387 1 36.78 217 PHE A N 1
ATOM 1691 C CA . PHE A 1 217 ? 11.484 -11.453 6.246 1 36.78 217 PHE A CA 1
ATOM 1692 C C . PHE A 1 217 ? 12.406 -10.602 7.109 1 36.78 217 PHE A C 1
ATOM 1694 O O . PHE A 1 217 ? 12.117 -9.438 7.375 1 36.78 217 PHE A O 1
ATOM 1701 N N . THR A 1 218 ? 13.102 -11.297 7.957 1 41.84 218 THR A N 1
ATOM 1702 C CA . THR A 1 218 ? 14.195 -10.742 8.742 1 41.84 218 THR A CA 1
ATOM 1703 C C . THR A 1 218 ? 15.258 -10.125 7.832 1 41.84 218 THR A C 1
ATOM 1705 O O . THR A 1 218 ? 15.641 -10.727 6.824 1 41.84 218 THR A O 1
ATOM 1708 N N . ARG A 1 219 ? 15.328 -8.773 7.902 1 41.88 219 ARG A N 1
ATOM 1709 C CA . ARG A 1 219 ? 16.531 -8.242 7.262 1 41.88 219 ARG A CA 1
ATOM 1710 C C . ARG A 1 219 ? 17.734 -9.141 7.52 1 41.88 219 ARG A C 1
ATOM 1712 O O . ARG A 1 219 ? 18.062 -9.422 8.672 1 41.88 219 ARG A O 1
ATOM 1719 N N . GLY A 1 220 ? 18 -10.07 6.641 1 37.69 220 GLY A N 1
ATOM 1720 C CA . GLY A 1 220 ? 19.344 -10.594 6.895 1 37.69 220 GLY A CA 1
ATOM 1721 C C . GLY A 1 220 ? 20.359 -9.508 7.207 1 37.69 220 GLY A C 1
ATOM 1722 O O . GLY A 1 220 ? 20.047 -8.32 7.109 1 37.69 220 GLY A O 1
ATOM 1723 N N . SER A 1 221 ? 21.484 -9.875 7.797 1 38.62 221 SER A N 1
ATOM 1724 C CA . SER A 1 221 ? 22.625 -9.07 8.219 1 38.62 221 SER A CA 1
ATOM 1725 C C . SER A 1 221 ? 22.812 -7.855 7.316 1 38.62 221 SER A C 1
ATOM 1727 O O . SER A 1 221 ? 23.594 -6.957 7.629 1 38.62 221 SER A O 1
ATOM 1729 N N . SER A 1 222 ? 23 -7.992 5.918 1 37.72 222 SER A N 1
ATOM 1730 C CA . SER A 1 222 ? 23.469 -6.906 5.07 1 37.72 222 SER A CA 1
ATOM 1731 C C . SER A 1 222 ? 22.328 -5.984 4.664 1 37.72 222 SER A C 1
ATOM 1733 O O . SER A 1 222 ? 21.219 -6.445 4.387 1 37.72 222 SER A O 1
ATOM 1735 N N . SER A 1 223 ? 22.266 -4.652 4.992 1 42.84 223 SER A N 1
ATOM 1736 C CA . SER A 1 223 ? 21.5 -3.436 4.715 1 42.84 223 SER A CA 1
ATOM 1737 C C . SER A 1 223 ? 20.672 -3.584 3.445 1 42.84 223 SER A C 1
ATOM 1739 O O . SER A 1 223 ? 19.703 -2.852 3.246 1 42.84 223 SER A O 1
ATOM 1741 N N . ALA A 1 224 ? 21.281 -4.156 2.223 1 43.59 224 ALA A N 1
ATOM 1742 C CA . ALA A 1 224 ? 21.125 -3.83 0.807 1 43.59 224 ALA A CA 1
ATOM 1743 C C . ALA A 1 224 ? 19.938 -4.574 0.203 1 43.59 224 ALA A C 1
ATOM 1745 O O . ALA A 1 224 ? 19.594 -4.367 -0.962 1 43.59 224 ALA A O 1
ATOM 1746 N N . HIS A 1 225 ? 19.266 -5.551 0.746 1 51.66 225 HIS A N 1
ATOM 1747 C CA . HIS A 1 225 ? 18.516 -6.332 -0.239 1 51.66 225 HIS A CA 1
ATOM 1748 C C . HIS A 1 225 ? 17.016 -6.109 -0.1 1 51.66 225 HIS A C 1
ATOM 1750 O O . HIS A 1 225 ? 16.312 -6.93 0.499 1 51.66 225 HIS A O 1
ATOM 1756 N N . THR A 1 226 ? 16.516 -4.922 -0.279 1 66.44 226 THR A N 1
ATOM 1757 C CA . THR A 1 226 ? 15.078 -4.684 -0.399 1 66.44 226 THR A CA 1
ATOM 1758 C C . THR A 1 226 ? 14.555 -5.203 -1.734 1 66.44 226 THR A C 1
ATOM 1760 O O . THR A 1 226 ? 15.258 -5.148 -2.746 1 66.44 226 THR A O 1
ATOM 1763 N N . CYS A 1 227 ? 13.461 -5.984 -1.615 1 77.62 227 CYS A N 1
ATOM 1764 C CA . CYS A 1 227 ? 12.789 -6.445 -2.826 1 77.62 227 CYS A CA 1
ATOM 1765 C C . CYS A 1 227 ? 12.031 -5.305 -3.498 1 77.62 227 CYS A C 1
ATOM 1767 O O . CYS A 1 227 ? 11.289 -4.578 -2.842 1 77.62 227 CYS A O 1
ATOM 1769 N N . ARG A 1 228 ? 12.367 -5.094 -4.742 1 86.19 228 ARG A N 1
ATOM 1770 C CA . ARG A 1 228 ? 11.68 -4.086 -5.543 1 86.19 228 ARG A CA 1
ATOM 1771 C C . ARG A 1 228 ? 10.945 -4.727 -6.715 1 86.19 228 ARG A C 1
ATOM 1773 O O . ARG A 1 228 ? 11.273 -5.84 -7.129 1 86.19 228 ARG A O 1
ATOM 1780 N N . LEU A 1 229 ? 9.961 -4.02 -7.176 1 90.75 229 LEU A N 1
ATOM 1781 C CA . LEU A 1 229 ? 9.203 -4.469 -8.344 1 90.75 229 LEU A CA 1
ATOM 1782 C C . LEU A 1 229 ? 9.508 -3.59 -9.555 1 90.75 229 LEU A C 1
ATOM 1784 O O . LEU A 1 229 ? 9.477 -2.361 -9.461 1 90.75 229 LEU A O 1
ATOM 1788 N N . GLY A 1 230 ? 9.875 -4.223 -10.648 1 89.62 230 GLY A N 1
ATOM 1789 C CA . GLY A 1 230 ? 10.016 -3.518 -11.914 1 89.62 230 GLY A CA 1
ATOM 1790 C C . GLY A 1 230 ? 8.695 -3.303 -12.625 1 89.62 230 GLY A C 1
ATOM 1791 O O . GLY A 1 230 ? 7.727 -4.031 -12.391 1 89.62 230 GLY A O 1
ATOM 1792 N N . HIS A 1 231 ? 8.57 -2.191 -13.461 1 91 231 HIS A N 1
ATOM 1793 C CA . HIS A 1 231 ? 7.414 -1.906 -14.305 1 91 231 HIS A CA 1
ATOM 1794 C C . HIS A 1 231 ? 6.133 -1.854 -13.477 1 91 231 HIS A C 1
ATOM 1796 O O . HIS A 1 231 ? 5.129 -2.467 -13.844 1 91 231 HIS A O 1
ATOM 1802 N N . LEU A 1 232 ? 6.191 -1.205 -12.422 1 94.12 232 LEU A N 1
ATOM 1803 C CA . LEU A 1 232 ? 5.059 -1.122 -11.5 1 94.12 232 LEU A CA 1
ATOM 1804 C C . LEU A 1 232 ? 3.914 -0.334 -12.125 1 94.12 232 LEU A C 1
ATOM 1806 O O . LEU A 1 232 ? 4.125 0.753 -12.672 1 94.12 232 LEU A O 1
ATOM 1810 N N . ARG A 1 233 ? 2.73 -0.969 -12.125 1 94.69 233 ARG A N 1
ATOM 1811 C CA . ARG A 1 233 ? 1.495 -0.343 -12.586 1 94.69 233 ARG A CA 1
ATOM 1812 C C . ARG A 1 233 ? 0.411 -0.418 -11.516 1 94.69 233 ARG A C 1
ATOM 1814 O O . ARG A 1 233 ? 0.443 -1.298 -10.648 1 94.69 233 ARG A O 1
ATOM 1821 N N . SER A 1 234 ? -0.521 0.553 -11.633 1 95.81 234 SER A N 1
ATOM 1822 C CA . SER A 1 234 ? -1.601 0.582 -10.648 1 95.81 234 SER A CA 1
ATOM 1823 C C . SER A 1 234 ? -2.939 0.897 -11.312 1 95.81 234 SER A C 1
ATOM 1825 O O . SER A 1 234 ? -2.99 1.617 -12.312 1 95.81 234 SER A O 1
ATOM 1827 N N . TRP A 1 235 ? -3.988 0.271 -10.789 1 94.88 235 TRP A N 1
ATOM 1828 C CA . TRP A 1 235 ? -5.363 0.549 -11.18 1 94.88 235 TRP A CA 1
ATOM 1829 C C . TRP A 1 235 ? -6.27 0.679 -9.961 1 94.88 235 TRP A C 1
ATOM 1831 O O . TRP A 1 235 ? -6.09 -0.035 -8.969 1 94.88 235 TRP A O 1
ATOM 1841 N N . MET A 1 236 ? -7.23 1.582 -10.109 1 94.31 236 MET A N 1
ATOM 1842 C CA . MET A 1 236 ? -8.273 1.657 -9.086 1 94.31 236 MET A CA 1
ATOM 1843 C C . MET A 1 236 ? -9.453 0.766 -9.453 1 94.31 236 MET A C 1
ATOM 1845 O O . MET A 1 236 ? -9.93 0.788 -10.594 1 94.31 236 MET A O 1
ATOM 1849 N N . LEU A 1 237 ? -9.797 -0.102 -8.57 1 92.94 237 LEU A N 1
ATOM 1850 C CA . LEU A 1 237 ? -11.062 -0.82 -8.633 1 92.94 237 LEU A CA 1
ATOM 1851 C C . LEU A 1 237 ? -12.016 -0.346 -7.531 1 92.94 237 LEU A C 1
ATOM 1853 O O . LEU A 1 237 ? -11.93 -0.806 -6.391 1 92.94 237 LEU A O 1
ATOM 1857 N N . GLU A 1 238 ? -12.852 0.587 -7.949 1 89.06 238 GLU A N 1
ATOM 1858 C CA . GLU A 1 238 ? -13.648 1.289 -6.949 1 89.06 238 GLU A CA 1
ATOM 1859 C C . GLU A 1 238 ? -12.758 1.946 -5.895 1 89.06 238 GLU A C 1
ATOM 1861 O O . GLU A 1 238 ? -11.969 2.834 -6.211 1 89.06 238 GLU A O 1
ATOM 1866 N N . ASP A 1 239 ? -12.742 1.393 -4.656 1 87.81 239 ASP A N 1
ATOM 1867 C CA . ASP A 1 239 ? -11.953 2.027 -3.605 1 87.81 239 ASP A CA 1
ATOM 1868 C C . ASP A 1 239 ? -10.758 1.161 -3.217 1 87.81 239 ASP A C 1
ATOM 1870 O O . ASP A 1 239 ? -10.219 1.296 -2.117 1 87.81 239 ASP A O 1
ATOM 1874 N N . GLU A 1 240 ? -10.406 0.301 -4.16 1 93.62 240 GLU A N 1
ATOM 1875 C CA . GLU A 1 240 ? -9.234 -0.542 -3.945 1 93.62 240 GLU A CA 1
ATOM 1876 C C . GLU A 1 240 ? -8.18 -0.293 -5.012 1 93.62 240 GLU A C 1
ATOM 1878 O O . GLU A 1 240 ? -8.492 0.167 -6.113 1 93.62 240 GLU A O 1
ATOM 1883 N N . LEU A 1 241 ? -7.039 -0.583 -4.59 1 96 241 LEU A N 1
ATOM 1884 C CA . LEU A 1 241 ? -5.914 -0.41 -5.504 1 96 241 LEU A CA 1
ATOM 1885 C C . LEU A 1 241 ? -5.316 -1.758 -5.891 1 96 241 LEU A C 1
ATOM 1887 O O . LEU A 1 241 ? -5.102 -2.617 -5.035 1 96 241 LEU A O 1
ATOM 1891 N N . ILE A 1 242 ? -5.156 -1.936 -7.211 1 96.75 242 ILE A N 1
ATOM 1892 C CA . ILE A 1 242 ? -4.438 -3.107 -7.703 1 96.75 242 ILE A CA 1
ATOM 1893 C C . ILE A 1 242 ? -3.059 -2.691 -8.211 1 96.75 242 ILE A C 1
ATOM 1895 O O . ILE A 1 242 ? -2.945 -1.782 -9.039 1 96.75 242 ILE A O 1
ATOM 1899 N N . LEU A 1 243 ? -2.035 -3.307 -7.664 1 96.94 243 LEU A N 1
ATOM 1900 C CA . LEU A 1 243 ? -0.667 -3.105 -8.133 1 96.94 243 LEU A CA 1
ATOM 1901 C C . LEU A 1 243 ? -0.159 -4.34 -8.875 1 96.94 243 LEU A C 1
ATOM 1903 O O . LEU A 1 243 ? -0.415 -5.469 -8.453 1 96.94 243 LEU A O 1
ATOM 1907 N N . LEU A 1 244 ? 0.464 -4.164 -9.961 1 96.62 244 LEU A N 1
ATOM 1908 C CA . LEU A 1 244 ? 1.118 -5.223 -10.719 1 96.62 244 LEU A CA 1
ATOM 1909 C C . LEU A 1 244 ? 2.57 -4.859 -11.016 1 96.62 244 LEU A C 1
ATOM 1911 O O . LEU A 1 244 ? 2.855 -3.756 -11.484 1 96.62 244 LEU A O 1
ATOM 1915 N N . GLY A 1 245 ? 3.518 -5.715 -10.617 1 94.31 245 GLY A N 1
ATOM 1916 C CA . GLY A 1 245 ? 4.93 -5.484 -10.867 1 94.31 245 GLY A CA 1
ATOM 1917 C C . GLY A 1 245 ? 5.707 -6.762 -11.125 1 94.31 245 GLY A C 1
ATOM 1918 O O . GLY A 1 245 ? 5.199 -7.859 -10.898 1 94.31 245 GLY A O 1
ATOM 1919 N N . ILE A 1 246 ? 6.883 -6.598 -11.656 1 90.62 246 ILE A N 1
ATOM 1920 C CA . ILE A 1 246 ? 7.793 -7.695 -11.969 1 90.62 246 ILE A CA 1
ATOM 1921 C C . ILE A 1 246 ? 8.945 -7.699 -10.969 1 90.62 246 ILE A C 1
ATOM 1923 O O . ILE A 1 246 ? 9.703 -6.727 -10.875 1 90.62 246 ILE A O 1
ATOM 1927 N N . PRO A 1 247 ? 9.094 -8.727 -10.219 1 84.69 247 PRO A N 1
ATOM 1928 C CA . PRO A 1 247 ? 10.211 -8.734 -9.266 1 84.69 247 PRO A CA 1
ATOM 1929 C C . PRO A 1 247 ? 11.562 -8.562 -9.945 1 84.69 247 PRO A C 1
ATOM 1931 O O . PRO A 1 247 ? 11.781 -9.086 -11.047 1 84.69 247 PRO A O 1
ATOM 1934 N N . ALA A 1 248 ? 12.508 -7.48 -9.57 1 69.44 248 ALA A N 1
ATOM 1935 C CA . ALA A 1 248 ? 13.773 -7.059 -10.18 1 69.44 248 ALA A CA 1
ATOM 1936 C C . ALA A 1 248 ? 14.688 -8.258 -10.43 1 69.44 248 ALA A C 1
ATOM 1938 O O . ALA A 1 248 ? 15.453 -8.266 -11.398 1 69.44 248 ALA A O 1
ATOM 1939 N N . GLY A 1 249 ? 14.922 -9.188 -9.508 1 57.72 249 GLY A N 1
ATOM 1940 C CA . GLY A 1 249 ? 15.766 -10.312 -9.875 1 57.72 249 GLY A CA 1
ATOM 1941 C C . GLY A 1 249 ? 15.211 -11.125 -11.031 1 57.72 249 GLY A C 1
ATOM 1942 O O . GLY A 1 249 ? 15.875 -12.031 -11.531 1 57.72 249 GLY A O 1
ATOM 1943 N N . ALA A 1 250 ? 14.023 -10.867 -11.305 1 49.53 250 ALA A N 1
ATOM 1944 C CA . ALA A 1 250 ? 13.516 -11.586 -12.477 1 49.53 250 ALA A CA 1
ATOM 1945 C C . ALA A 1 250 ? 14.141 -11.047 -13.758 1 49.53 250 ALA A C 1
ATOM 1947 O O . ALA A 1 250 ? 14.625 -9.914 -13.797 1 49.53 250 ALA A O 1
ATOM 1948 N N . ASP A 1 251 ? 14.43 -11.766 -14.812 1 41.84 251 ASP A N 1
ATOM 1949 C CA . ASP A 1 251 ? 15.156 -11.445 -16.031 1 41.84 251 ASP A CA 1
ATOM 1950 C C . ASP A 1 251 ? 14.719 -10.086 -16.594 1 41.84 251 ASP A C 1
ATOM 1952 O O . ASP A 1 251 ? 13.586 -9.93 -17.047 1 41.84 251 ASP A O 1
ATOM 1956 N N . THR A 1 252 ? 14.977 -8.906 -15.883 1 39.5 252 THR A N 1
ATOM 1957 C CA . THR A 1 252 ? 14.805 -7.547 -16.391 1 39.5 252 THR A CA 1
ATOM 1958 C C . THR A 1 252 ? 14.977 -7.508 -17.906 1 39.5 252 THR A C 1
ATOM 1960 O O . THR A 1 252 ? 14.844 -6.449 -18.516 1 39.5 252 THR A O 1
ATOM 1963 N N . GLU A 1 253 ? 15.664 -8.367 -18.422 1 36.88 253 GLU A N 1
ATOM 1964 C CA . GLU A 1 253 ? 16.062 -8.07 -19.797 1 36.88 253 GLU A CA 1
ATOM 1965 C C . GLU A 1 253 ? 14.844 -7.77 -20.672 1 36.88 253 GLU A C 1
ATOM 1967 O O . GLU A 1 253 ? 14.898 -6.91 -21.562 1 36.88 253 GLU A O 1
ATOM 1972 N N . ARG A 1 254 ? 13.891 -8.711 -21.109 1 35.41 254 ARG A N 1
ATOM 1973 C CA . ARG A 1 254 ? 13.086 -8.547 -22.312 1 35.41 254 ARG A CA 1
ATOM 1974 C C . ARG A 1 254 ? 11.672 -8.078 -21.984 1 35.41 254 ARG A C 1
ATOM 1976 O O . ARG A 1 254 ? 10.781 -8.898 -21.75 1 35.41 254 ARG A O 1
ATOM 1983 N N . THR A 1 255 ? 11.438 -7.027 -21.125 1 40.22 255 THR A N 1
ATOM 1984 C CA . THR A 1 255 ? 10.078 -6.531 -20.938 1 40.22 255 THR A CA 1
ATOM 1985 C C . THR A 1 255 ? 9.422 -6.215 -22.281 1 40.22 255 THR A C 1
ATOM 1987 O O . THR A 1 255 ? 9.961 -5.445 -23.078 1 40.22 255 THR A O 1
ATOM 1990 N N . PRO A 1 256 ? 8.398 -6.883 -22.719 1 36.59 256 PRO A N 1
ATOM 1991 C CA . PRO A 1 256 ? 7.82 -6.426 -23.984 1 36.59 256 PRO A CA 1
ATOM 1992 C C . PRO A 1 256 ? 7.375 -4.965 -23.938 1 36.59 256 PRO A C 1
ATOM 1994 O O . PRO A 1 256 ? 6.898 -4.496 -22.891 1 36.59 256 PRO A O 1
ATOM 1997 N N . SER A 1 257 ? 8.07 -3.947 -24.75 1 31.61 257 SER A N 1
ATOM 1998 C CA . SER A 1 257 ? 7.672 -2.57 -25.016 1 31.61 257 SER A CA 1
ATOM 1999 C C . SER A 1 257 ? 6.168 -2.463 -25.234 1 31.61 257 SER A C 1
ATOM 2001 O O . SER A 1 257 ? 5.551 -3.365 -25.812 1 31.61 257 SER A O 1
ATOM 2003 N N . MET B 1 1 ? -15.266 38.781 -3.84 1 24.48 1 MET B N 1
ATOM 2004 C CA . MET B 1 1 ? -13.906 38.406 -4.238 1 24.48 1 MET B CA 1
ATOM 2005 C C . MET B 1 1 ? -13.32 37.406 -3.266 1 24.48 1 MET B C 1
ATOM 2007 O O . MET B 1 1 ? -13.008 37.719 -2.121 1 24.48 1 MET B O 1
ATOM 2011 N N . GLY B 1 2 ? -13.641 36.125 -3.262 1 29.83 2 GLY B N 1
ATOM 2012 C CA . GLY B 1 2 ? -13.82 35.156 -2.207 1 29.83 2 GLY B CA 1
ATOM 2013 C C . GLY B 1 2 ? -12.516 34.688 -1.604 1 29.83 2 GLY B C 1
ATOM 2014 O O . GLY B 1 2 ? -11.445 34.938 -2.156 1 29.83 2 GLY B O 1
ATOM 2015 N N . VAL B 1 3 ? -12.523 34.188 -0.409 1 34.03 3 VAL B N 1
ATOM 2016 C CA . VAL B 1 3 ? -11.398 33.812 0.45 1 34.03 3 VAL B CA 1
ATOM 2017 C C . VAL B 1 3 ? -10.375 33.031 -0.344 1 34.03 3 VAL B C 1
ATOM 2019 O O . VAL B 1 3 ? -9.203 32.938 0.045 1 34.03 3 VAL B O 1
ATOM 2022 N N . LEU B 1 4 ? -10.719 32.219 -1.358 1 39.78 4 LEU B N 1
ATOM 2023 C CA . LEU B 1 4 ? -9.812 31.516 -2.244 1 39.78 4 LEU B CA 1
ATOM 2024 C C . LEU B 1 4 ? -9.07 32.469 -3.16 1 39.78 4 LEU B C 1
ATOM 2026 O O . LEU B 1 4 ? -8.102 32.094 -3.818 1 39.78 4 LEU B O 1
ATOM 2030 N N . GLY B 1 5 ? -9.609 33.594 -3.57 1 41.69 5 GLY B N 1
ATOM 2031 C CA . GLY B 1 5 ? -8.875 34.656 -4.23 1 41.69 5 GLY B CA 1
ATOM 2032 C C . GLY B 1 5 ? -7.531 34.969 -3.592 1 41.69 5 GLY B C 1
ATOM 2033 O O . GLY B 1 5 ? -6.551 35.219 -4.289 1 41.69 5 GLY B O 1
ATOM 2034 N N . ASP B 1 6 ? -7.438 34.781 -2.23 1 47.62 6 ASP B N 1
ATOM 2035 C CA . ASP B 1 6 ? -6.309 35.094 -1.362 1 47.62 6 ASP B CA 1
ATOM 2036 C C . ASP B 1 6 ? -5.34 33.938 -1.262 1 47.62 6 ASP B C 1
ATOM 2038 O O . ASP B 1 6 ? -4.125 34.125 -1.188 1 47.62 6 ASP B O 1
ATOM 2042 N N . ALA B 1 7 ? -5.82 32.656 -1.359 1 51.62 7 ALA B N 1
ATOM 2043 C CA . ALA B 1 7 ? -4.867 31.547 -1.327 1 51.62 7 ALA B CA 1
ATOM 2044 C C . ALA B 1 7 ? -3.973 31.562 -2.562 1 51.62 7 ALA B C 1
ATOM 2046 O O . ALA B 1 7 ? -2.775 31.281 -2.471 1 51.62 7 ALA B O 1
ATOM 2047 N N . SER B 1 8 ? -4.594 31.828 -3.76 1 53.34 8 SER B N 1
ATOM 2048 C CA . SER B 1 8 ? -3.789 31.969 -4.969 1 53.34 8 SER B CA 1
ATOM 2049 C C . SER B 1 8 ? -2.807 33.125 -4.848 1 53.34 8 SER B C 1
ATOM 2051 O O . SER B 1 8 ? -1.765 33.156 -5.508 1 53.34 8 SER B O 1
ATOM 2053 N N . ALA B 1 9 ? -3.246 34.031 -4.035 1 57.88 9 ALA B N 1
ATOM 2054 C CA . ALA B 1 9 ? -2.312 35.125 -3.793 1 57.88 9 ALA B CA 1
ATOM 2055 C C . ALA B 1 9 ? -1.11 34.656 -2.98 1 57.88 9 ALA B C 1
ATOM 2057 O O . ALA B 1 9 ? 0.015 35.125 -3.207 1 57.88 9 ALA B O 1
ATOM 2058 N N . ARG B 1 10 ? -1.444 33.688 -2.152 1 62.22 10 ARG B N 1
ATOM 2059 C CA . ARG B 1 10 ? -0.363 33.219 -1.278 1 62.22 10 ARG B CA 1
ATOM 2060 C C . ARG B 1 10 ? 0.498 32.188 -1.966 1 62.22 10 ARG B C 1
ATOM 2062 O O . ARG B 1 10 ? 1.693 32.062 -1.686 1 62.22 10 ARG B O 1
ATOM 2069 N N . TRP B 1 11 ? -0.306 31.516 -2.85 1 68.56 11 TRP B N 1
ATOM 2070 C CA . TRP B 1 11 ? 0.435 30.469 -3.562 1 68.56 11 TRP B CA 1
ATOM 2071 C C . TRP B 1 11 ? 0.356 30.688 -5.07 1 68.56 11 TRP B C 1
ATOM 2073 O O . TRP B 1 11 ? -0.214 29.859 -5.789 1 68.56 11 TRP B O 1
ATOM 2083 N N . PRO B 1 12 ? 0.999 31.734 -5.535 1 63.69 12 PRO B N 1
ATOM 2084 C CA . PRO B 1 12 ? 0.865 32.125 -6.941 1 63.69 12 PRO B CA 1
ATOM 2085 C C . PRO B 1 12 ? 1.374 31.062 -7.902 1 63.69 12 PRO B C 1
ATOM 2087 O O . PRO B 1 12 ? 0.961 31.016 -9.062 1 63.69 12 PRO B O 1
ATOM 2090 N N . TRP B 1 13 ? 2.213 30.203 -7.402 1 65.06 13 TRP B N 1
ATOM 2091 C CA . TRP B 1 13 ? 2.801 29.172 -8.266 1 65.06 13 TRP B CA 1
ATOM 2092 C C . TRP B 1 13 ? 1.77 28.125 -8.641 1 65.06 13 TRP B C 1
ATOM 2094 O O . TRP B 1 13 ? 1.983 27.328 -9.562 1 65.06 13 TRP B O 1
ATOM 2104 N N . LEU B 1 14 ? 0.698 28.094 -7.973 1 69.38 14 LEU B N 1
ATOM 2105 C CA . LEU B 1 14 ? -0.352 27.125 -8.266 1 69.38 14 LEU B CA 1
ATOM 2106 C C . LEU B 1 14 ? -0.926 27.359 -9.664 1 69.38 14 LEU B C 1
ATOM 2108 O O . LEU B 1 14 ? -1.418 26.422 -10.297 1 69.38 14 LEU B O 1
ATOM 2112 N N . VAL B 1 15 ? -0.763 28.625 -10.086 1 61.25 15 VAL B N 1
ATOM 2113 C CA . VAL B 1 15 ? -1.308 28.969 -11.398 1 61.25 15 VAL B CA 1
ATOM 2114 C C . VAL B 1 15 ? -0.416 28.391 -12.492 1 61.25 15 VAL B C 1
ATOM 2116 O O . VAL B 1 15 ? -0.839 28.281 -13.648 1 61.25 15 VAL B O 1
ATOM 2119 N N . GLN B 1 16 ? 0.74 27.938 -12.125 1 68.38 16 GLN B N 1
ATOM 2120 C CA . GLN B 1 16 ? 1.696 27.453 -13.117 1 68.38 16 GLN B CA 1
ATOM 2121 C C . GLN B 1 16 ? 1.725 25.922 -13.156 1 68.38 16 GLN B C 1
ATOM 2123 O O . GLN B 1 16 ? 2.543 25.344 -13.867 1 68.38 16 GLN B O 1
ATOM 2128 N N . LEU B 1 17 ? 0.753 25.438 -12.484 1 71.69 17 LEU B N 1
ATOM 2129 C CA . LEU B 1 17 ? 0.781 23.984 -12.414 1 71.69 17 LEU B CA 1
ATOM 2130 C C . LEU B 1 17 ? 0.373 23.375 -13.75 1 71.69 17 LEU B C 1
ATOM 2132 O O . LEU B 1 17 ? -0.559 23.844 -14.398 1 71.69 17 LEU B O 1
ATOM 2136 N N . GLY B 1 18 ? 1.212 22.375 -14.156 1 74.88 18 GLY B N 1
ATOM 2137 C CA . GLY B 1 18 ? 0.953 21.641 -15.383 1 74.88 18 GLY B CA 1
ATOM 2138 C C . GLY B 1 18 ? 0.029 20.453 -15.188 1 74.88 18 GLY B C 1
ATOM 2139 O O . GLY B 1 18 ? -0.957 20.547 -14.453 1 74.88 18 GLY B O 1
ATOM 2140 N N . THR B 1 19 ? 0.313 19.375 -15.977 1 81.81 19 THR B N 1
ATOM 2141 C CA . THR B 1 19 ? -0.575 18.203 -15.961 1 81.81 19 THR B CA 1
ATOM 2142 C C . THR B 1 19 ? 0.117 17 -15.328 1 81.81 19 THR B C 1
ATOM 2144 O O . THR B 1 19 ? -0.473 15.93 -15.234 1 81.81 19 THR B O 1
ATOM 2147 N N . GLU B 1 20 ? 1.264 17.25 -14.875 1 89.06 20 GLU B N 1
ATOM 2148 C CA . GLU B 1 20 ? 1.976 16.141 -14.234 1 89.06 20 GLU B CA 1
ATOM 2149 C C . GLU B 1 20 ? 1.265 15.695 -12.961 1 89.06 20 GLU B C 1
ATOM 2151 O O . GLU B 1 20 ? 0.495 16.453 -12.375 1 89.06 20 GLU B O 1
ATOM 2156 N N . PRO B 1 21 ? 1.472 14.469 -12.578 1 90.75 21 PRO B N 1
ATOM 2157 C CA . PRO B 1 21 ? 0.79 13.945 -11.391 1 90.75 21 PRO B CA 1
ATOM 2158 C C . PRO B 1 21 ? 0.969 14.844 -10.164 1 90.75 21 PRO B C 1
ATOM 2160 O O . PRO B 1 21 ? 0.004 15.102 -9.445 1 90.75 21 PRO B O 1
ATOM 2163 N N . GLU B 1 22 ? 2.139 15.32 -9.945 1 90.62 22 GLU B N 1
ATOM 2164 C CA . GLU B 1 22 ? 2.385 16.172 -8.789 1 90.62 22 GLU B CA 1
ATOM 2165 C C . GLU B 1 22 ? 1.535 17.438 -8.852 1 90.62 22 GLU B C 1
ATOM 2167 O O . GLU B 1 22 ? 1.004 17.891 -7.832 1 90.62 22 GLU B O 1
ATOM 2172 N N . ASP B 1 23 ? 1.458 17.969 -10.039 1 89.25 23 ASP B N 1
ATOM 2173 C CA . ASP B 1 23 ? 0.661 19.172 -10.219 1 89.25 23 ASP B CA 1
ATOM 2174 C C . ASP B 1 23 ? -0.817 18.906 -9.945 1 89.25 23 ASP B C 1
ATOM 2176 O O . ASP B 1 23 ? -1.503 19.734 -9.344 1 89.25 23 ASP B O 1
ATOM 2180 N N . THR B 1 24 ? -1.229 17.812 -10.422 1 91.69 24 THR B N 1
ATOM 2181 C CA . THR B 1 24 ? -2.619 17.438 -10.188 1 91.69 24 THR B CA 1
ATOM 2182 C C . THR B 1 24 ? -2.889 17.266 -8.695 1 91.69 24 THR B C 1
ATOM 2184 O O . THR B 1 24 ? -3.922 17.719 -8.195 1 91.69 24 THR B O 1
ATOM 2187 N N . ILE B 1 25 ? -2.012 16.688 -8.023 1 93.44 25 ILE B N 1
ATOM 2188 C CA . ILE B 1 25 ? -2.145 16.484 -6.586 1 93.44 25 ILE B CA 1
ATOM 2189 C C . ILE B 1 25 ? -2.215 17.828 -5.867 1 93.44 25 ILE B C 1
ATOM 2191 O O . ILE B 1 25 ? -3.078 18.031 -5.012 1 93.44 25 ILE B O 1
ATOM 2195 N N . LEU B 1 26 ? -1.348 18.719 -6.195 1 90.94 26 LEU B N 1
ATOM 2196 C CA . LEU B 1 26 ? -1.319 20.047 -5.578 1 90.94 26 LEU B CA 1
ATOM 2197 C C . LEU B 1 26 ? -2.627 20.781 -5.824 1 90.94 26 LEU B C 1
ATOM 2199 O O . LEU B 1 26 ? -3.135 21.469 -4.93 1 90.94 26 LEU B O 1
ATOM 2203 N N . ARG B 1 27 ? -3.17 20.594 -6.992 1 89.88 27 ARG B N 1
ATOM 2204 C CA . ARG B 1 27 ? -4.449 21.219 -7.305 1 89.88 27 ARG B CA 1
ATOM 2205 C C . ARG B 1 27 ? -5.562 20.656 -6.43 1 89.88 27 ARG B C 1
ATOM 2207 O O . ARG B 1 27 ? -6.41 21.406 -5.934 1 89.88 27 ARG B O 1
ATOM 2214 N N . VAL B 1 28 ? -5.547 19.406 -6.309 1 90.75 28 VAL B N 1
ATOM 2215 C CA . VAL B 1 28 ? -6.574 18.75 -5.504 1 90.75 28 VAL B CA 1
ATOM 2216 C C . VAL B 1 28 ? -6.492 19.25 -4.062 1 90.75 28 VAL B C 1
ATOM 2218 O O . VAL B 1 28 ? -7.516 19.578 -3.455 1 90.75 28 VAL B O 1
ATOM 2221 N N . VAL B 1 29 ? -5.297 19.328 -3.547 1 91.88 29 VAL B N 1
ATOM 2222 C CA . VAL B 1 29 ? -5.109 19.797 -2.176 1 91.88 29 VAL B CA 1
ATOM 2223 C C . VAL B 1 29 ? -5.582 21.25 -2.053 1 91.88 29 VAL B C 1
ATOM 2225 O O . VAL B 1 29 ? -6.293 21.594 -1.104 1 91.88 29 VAL B O 1
ATOM 2228 N N . TYR B 1 30 ? -5.293 22.031 -2.99 1 88.56 30 TYR B N 1
ATOM 2229 C CA . TYR B 1 30 ? -5.703 23.422 -3.002 1 88.56 30 TYR B CA 1
ATOM 2230 C C . TYR B 1 30 ? -7.223 23.547 -2.986 1 88.56 30 TYR B C 1
ATOM 2232 O O . TYR B 1 30 ? -7.781 24.359 -2.244 1 88.56 30 TYR B O 1
ATOM 2240 N N . GLU B 1 31 ? -7.801 22.781 -3.826 1 87.5 31 GLU B N 1
ATOM 2241 C CA . GLU B 1 31 ? -9.258 22.828 -3.914 1 87.5 31 GLU B CA 1
ATOM 2242 C C . GLU B 1 31 ? -9.906 22.469 -2.58 1 87.5 31 GLU B C 1
ATOM 2244 O O . GLU B 1 31 ? -10.883 23.094 -2.168 1 87.5 31 GLU B O 1
ATOM 2249 N N . HIS B 1 32 ? -9.383 21.531 -1.911 1 88.06 32 HIS B N 1
ATOM 2250 C CA . HIS B 1 32 ? -9.922 21.125 -0.615 1 88.06 32 HIS B CA 1
ATOM 2251 C C . HIS B 1 32 ? -9.695 22.219 0.432 1 88.06 32 HIS B C 1
ATOM 2253 O O . HIS B 1 32 ? -10.555 22.469 1.273 1 88.06 32 HIS B O 1
ATOM 2259 N N . GLN B 1 33 ? -8.562 22.797 0.411 1 87.31 33 GLN B N 1
ATOM 2260 C CA . GLN B 1 33 ? -8.266 23.891 1.336 1 87.31 33 GLN B CA 1
ATOM 2261 C C . GLN B 1 33 ? -9.195 25.078 1.097 1 87.31 33 GLN B C 1
ATOM 2263 O O . GLN B 1 33 ? -9.664 25.719 2.047 1 87.31 33 GLN B O 1
ATOM 2268 N N . LYS B 1 34 ? -9.422 25.344 -0.124 1 84.44 34 LYS B N 1
ATOM 2269 C CA . LYS B 1 34 ? -10.305 26.453 -0.497 1 84.44 34 LYS B CA 1
ATOM 2270 C C . LYS B 1 34 ? -11.727 26.219 0.02 1 84.44 34 LYS B C 1
ATOM 2272 O O . LYS B 1 34 ? -12.328 27.125 0.611 1 84.44 34 LYS B O 1
ATOM 2277 N N . VAL B 1 35 ? -12.172 25.078 -0.207 1 83.88 35 VAL B N 1
ATOM 2278 C CA . VAL B 1 35 ? -13.523 24.734 0.239 1 83.88 35 VAL B CA 1
ATOM 2279 C C . VAL B 1 35 ? -13.602 24.828 1.762 1 83.88 35 VAL B C 1
ATOM 2281 O O . VAL B 1 35 ? -14.562 25.359 2.311 1 83.88 35 VAL B O 1
ATOM 2284 N N . ALA B 1 36 ? -12.617 24.344 2.396 1 82.31 36 ALA B N 1
ATOM 2285 C CA . ALA B 1 36 ? -12.586 24.391 3.855 1 82.31 36 ALA B CA 1
ATOM 2286 C C . ALA B 1 36 ? -12.586 25.828 4.352 1 82.31 36 ALA B C 1
ATOM 2288 O O . ALA B 1 36 ? -13.242 26.156 5.344 1 82.31 36 ALA B O 1
ATOM 2289 N N . ALA B 1 37 ? -11.844 26.656 3.76 1 79.12 37 ALA B N 1
ATOM 2290 C CA . ALA B 1 37 ? -11.766 28.078 4.129 1 79.12 37 ALA B CA 1
ATOM 2291 C C . ALA B 1 37 ? -13.109 28.766 3.936 1 79.12 37 ALA B C 1
ATOM 2293 O O . ALA B 1 37 ? -13.5 29.609 4.742 1 79.12 37 ALA B O 1
ATOM 2294 N N . GLU B 1 38 ? -13.727 28.422 2.904 1 78.75 38 GLU B N 1
ATOM 2295 C CA . GLU B 1 38 ? -15.016 29.016 2.582 1 78.75 38 GLU B CA 1
ATOM 2296 C C . GLU B 1 38 ? -16.094 28.594 3.58 1 78.75 38 GLU B C 1
ATOM 2298 O O . GLU B 1 38 ? -17.031 29.344 3.844 1 78.75 38 GLU B O 1
ATOM 2303 N N . GLU B 1 39 ? -15.93 27.422 4.117 1 75.88 39 GLU B N 1
ATOM 2304 C CA . GLU B 1 39 ? -16.891 26.906 5.086 1 75.88 39 GLU B CA 1
ATOM 2305 C C . GLU B 1 39 ? -16.547 27.344 6.504 1 75.88 39 GLU B C 1
ATOM 2307 O O . GLU B 1 39 ? -17.125 26.859 7.473 1 75.88 39 GLU B O 1
ATOM 2312 N N . GLU B 1 40 ? -15.695 28.281 6.668 1 63.81 40 GLU B N 1
ATOM 2313 C CA . GLU B 1 40 ? -15.258 28.844 7.938 1 63.81 40 GLU B CA 1
ATOM 2314 C C . GLU B 1 40 ? -14.734 27.766 8.875 1 63.81 40 GLU B C 1
ATOM 2316 O O . GLU B 1 40 ? -14.992 27.812 10.086 1 63.81 40 GLU B O 1
ATOM 2321 N N . ARG B 1 41 ? -14.344 26.688 8.242 1 62.53 41 ARG B N 1
ATOM 2322 C CA . ARG B 1 41 ? -13.625 25.672 9 1 62.53 41 ARG B CA 1
ATOM 2323 C C . ARG B 1 41 ? -12.125 25.938 8.977 1 62.53 41 ARG B C 1
ATOM 2325 O O . ARG B 1 41 ? -11.391 25.281 8.234 1 62.53 41 ARG B O 1
ATOM 2332 N N . PRO B 1 42 ? -11.75 26.797 9.883 1 61.44 42 PRO B N 1
ATOM 2333 C CA . PRO B 1 42 ? -10.43 27.422 9.688 1 61.44 42 PRO B CA 1
ATOM 2334 C C . PRO B 1 42 ? -9.281 26.469 9.969 1 61.44 42 PRO B C 1
ATOM 2336 O O . PRO B 1 42 ? -8.117 26.797 9.711 1 61.44 42 PRO B O 1
ATOM 2339 N N . TRP B 1 43 ? -9.555 25.25 10.336 1 80.06 43 TRP B N 1
ATOM 2340 C CA . TRP B 1 43 ? -8.391 24.422 10.625 1 80.06 43 TRP B CA 1
ATOM 2341 C C . TRP B 1 43 ? -8.32 23.219 9.68 1 80.06 43 TRP B C 1
ATOM 2343 O O . TRP B 1 43 ? -9.188 22.344 9.719 1 80.06 43 TRP B O 1
ATOM 2353 N N . PHE B 1 44 ? -7.414 23.344 8.672 1 89.12 44 PHE B N 1
ATOM 2354 C CA . PHE B 1 44 ? -7.227 22.297 7.664 1 89.12 44 PHE B CA 1
ATOM 2355 C C . PHE B 1 44 ? -5.977 21.484 7.957 1 89.12 44 PHE B C 1
ATOM 2357 O O . PHE B 1 44 ? -4.859 22 7.898 1 89.12 44 PHE B O 1
ATOM 2364 N N . VAL B 1 45 ? -6.184 20.172 8.18 1 91.5 45 VAL B N 1
ATOM 2365 C CA . VAL B 1 45 ? -5.066 19.312 8.539 1 91.5 45 VAL B CA 1
ATOM 2366 C C . VAL B 1 45 ? -4.848 18.281 7.441 1 91.5 45 VAL B C 1
ATOM 2368 O O . VAL B 1 45 ? -5.777 17.562 7.059 1 91.5 45 VAL B O 1
ATOM 2371 N N . THR B 1 46 ? -3.654 18.234 6.914 1 94.06 46 THR B N 1
ATOM 2372 C CA . THR B 1 46 ? -3.232 17.188 5.98 1 94.06 46 THR B CA 1
ATOM 2373 C C . THR B 1 46 ? -2.225 16.25 6.633 1 94.06 46 THR B C 1
ATOM 2375 O O . THR B 1 46 ? -1.218 16.703 7.188 1 94.06 46 THR B O 1
ATOM 2378 N N . LEU B 1 47 ? -2.518 15.008 6.637 1 93.12 47 LEU B N 1
ATOM 2379 C CA . LEU B 1 47 ? -1.575 13.984 7.059 1 93.12 47 LEU B CA 1
ATOM 2380 C C . LEU B 1 47 ? -0.851 13.383 5.859 1 93.12 47 LEU B C 1
ATOM 2382 O O . LEU B 1 47 ? -1.487 12.961 4.891 1 93.12 47 LEU B O 1
ATOM 2386 N N . SER B 1 48 ? 0.437 13.414 5.906 1 94.38 48 SER B N 1
ATOM 2387 C CA . SER B 1 48 ? 1.228 12.836 4.824 1 94.38 48 SER B CA 1
ATOM 2388 C C . SER B 1 48 ? 2.371 11.984 5.371 1 94.38 48 SER B C 1
ATOM 2390 O O . SER B 1 48 ? 3.098 12.414 6.27 1 94.38 48 SER B O 1
ATOM 2392 N N . PHE B 1 49 ? 2.574 10.781 4.832 1 89.94 49 PHE B N 1
ATOM 2393 C CA . PHE B 1 49 ? 3.688 9.93 5.242 1 89.94 49 PHE B CA 1
ATOM 2394 C C . PHE B 1 49 ? 4.078 8.977 4.117 1 89.94 49 PHE B C 1
ATOM 2396 O O . PHE B 1 49 ? 3.328 8.797 3.158 1 89.94 49 PHE B O 1
ATOM 2403 N N . ALA B 1 50 ? 5.27 8.484 4.289 1 90.12 50 ALA B N 1
ATOM 2404 C CA . ALA B 1 50 ? 5.793 7.516 3.328 1 90.12 50 ALA B CA 1
ATOM 2405 C C . ALA B 1 50 ? 5.879 6.125 3.943 1 90.12 50 ALA B C 1
ATOM 2407 O O . ALA B 1 50 ? 6.199 5.98 5.125 1 90.12 50 ALA B O 1
ATOM 2408 N N . GLN B 1 51 ? 5.559 5.207 3.086 1 87.44 51 GLN B N 1
ATOM 2409 C CA . GLN B 1 51 ? 5.691 3.814 3.504 1 87.44 51 GLN B CA 1
ATOM 2410 C C . GLN B 1 51 ? 6.199 2.941 2.361 1 87.44 51 GLN B C 1
ATOM 2412 O O . GLN B 1 51 ? 6.191 3.361 1.201 1 87.44 51 GLN B O 1
ATOM 2417 N N . SER B 1 52 ? 6.676 1.762 2.744 1 87.94 52 SER B N 1
ATOM 2418 C CA . SER B 1 52 ? 7.008 0.745 1.751 1 87.94 52 SER B CA 1
ATOM 2419 C C . SER B 1 52 ? 5.754 0.031 1.251 1 87.94 52 SER B C 1
ATOM 2421 O O . SER B 1 52 ? 4.656 0.267 1.757 1 87.94 52 SER B O 1
ATOM 2423 N N . LEU B 1 53 ? 5.902 -0.826 0.309 1 89.44 53 LEU B N 1
ATOM 2424 C CA . LEU B 1 53 ? 4.793 -1.585 -0.262 1 89.44 53 LEU B CA 1
ATOM 2425 C C . LEU B 1 53 ? 4.09 -2.412 0.811 1 89.44 53 LEU B C 1
ATOM 2427 O O . LEU B 1 53 ? 2.879 -2.625 0.742 1 89.44 53 LEU B O 1
ATOM 2431 N N . ASP B 1 54 ? 4.863 -2.814 1.764 1 85.25 54 ASP B N 1
ATOM 2432 C CA . ASP B 1 54 ? 4.297 -3.666 2.807 1 85.25 54 ASP B CA 1
ATOM 2433 C C . ASP B 1 54 ? 3.91 -2.846 4.035 1 85.25 54 ASP B C 1
ATOM 2435 O O . ASP B 1 54 ? 3.748 -3.393 5.129 1 85.25 54 ASP B O 1
ATOM 2439 N N . GLY B 1 55 ? 3.871 -1.555 3.924 1 84.44 55 GLY B N 1
ATOM 2440 C CA . GLY B 1 55 ? 3.266 -0.702 4.934 1 84.44 55 GLY B CA 1
ATOM 2441 C C . GLY B 1 55 ? 4.23 -0.314 6.039 1 84.44 55 GLY B C 1
ATOM 2442 O O . GLY B 1 55 ? 3.807 0.058 7.137 1 84.44 55 GLY B O 1
ATOM 2443 N N . ARG B 1 56 ? 5.484 -0.389 5.727 1 82.31 56 ARG B N 1
ATOM 2444 C CA . ARG B 1 56 ? 6.477 -0.026 6.738 1 82.31 56 ARG B CA 1
ATOM 2445 C C . ARG B 1 56 ? 6.898 1.432 6.594 1 82.31 56 ARG B C 1
ATOM 2447 O O . ARG B 1 56 ? 7.105 1.915 5.477 1 82.31 56 ARG B O 1
ATOM 2454 N N . ILE B 1 57 ? 6.996 2.24 7.684 1 75.75 57 ILE B N 1
ATOM 2455 C CA . ILE B 1 57 ? 7.316 3.662 7.625 1 75.75 57 ILE B CA 1
ATOM 2456 C C . ILE B 1 57 ? 8.727 3.898 8.164 1 75.75 57 ILE B C 1
ATOM 2458 O O . ILE B 1 57 ? 9.367 4.898 7.824 1 75.75 57 ILE B O 1
ATOM 2462 N N . ASP B 1 58 ? 9.148 3.26 9.422 1 60.84 58 ASP B N 1
ATOM 2463 C CA . ASP B 1 58 ? 10.375 3.615 10.125 1 60.84 58 ASP B CA 1
ATOM 2464 C C . ASP B 1 58 ? 11.461 2.566 9.906 1 60.84 58 ASP B C 1
ATOM 2466 O O . ASP B 1 58 ? 11.234 1.373 10.109 1 60.84 58 ASP B O 1
ATOM 2470 N N . PHE B 1 59 ? 12.383 2.799 8.977 1 49.94 59 PHE B N 1
ATOM 2471 C CA . PHE B 1 59 ? 13.453 1.81 8.938 1 49.94 59 PHE B CA 1
ATOM 2472 C C . PHE B 1 59 ? 14.367 1.956 10.148 1 49.94 59 PHE B C 1
ATOM 2474 O O . PHE B 1 59 ? 15.414 1.312 10.219 1 49.94 59 PHE B O 1
ATOM 2481 N N . ARG B 1 60 ? 14.094 2.895 11.125 1 46.53 60 ARG B N 1
ATOM 2482 C CA . ARG B 1 60 ? 15.18 3.105 12.078 1 46.53 60 ARG B CA 1
ATOM 2483 C C . ARG B 1 60 ? 15.469 1.837 12.875 1 46.53 60 ARG B C 1
ATOM 2485 O O . ARG B 1 60 ? 16.266 1.854 13.82 1 46.53 60 ARG B O 1
ATOM 2492 N N . GLU B 1 61 ? 14.445 0.889 12.883 1 41.94 61 GLU B N 1
ATOM 2493 C CA . GLU B 1 61 ? 14.742 0.218 14.148 1 41.94 61 GLU B CA 1
ATOM 2494 C C . GLU B 1 61 ? 16.234 0.033 14.336 1 41.94 61 GLU B C 1
ATOM 2496 O O . GLU B 1 61 ? 16.828 0.62 15.242 1 41.94 61 GLU B O 1
ATOM 2501 N N . THR B 1 62 ? 16.578 -1.361 14.375 1 37.5 62 THR B N 1
ATOM 2502 C CA . THR B 1 62 ? 17.594 -1.918 15.266 1 37.5 62 THR B CA 1
ATOM 2503 C C . THR B 1 62 ? 18.969 -1.325 14.961 1 37.5 62 THR B C 1
ATOM 2505 O O . THR B 1 62 ? 19.859 -1.334 15.812 1 37.5 62 THR B O 1
ATOM 2508 N N . THR B 1 63 ? 19.453 -1.365 13.75 1 37.22 63 THR B N 1
ATOM 2509 C CA . THR B 1 63 ? 20.906 -1.493 13.672 1 37.22 63 THR B CA 1
ATOM 2510 C C . THR B 1 63 ? 21.547 -0.163 13.289 1 37.22 63 THR B C 1
ATOM 2512 O O . THR B 1 63 ? 22.516 -0.132 12.516 1 37.22 63 THR B O 1
ATOM 2515 N N . GLY B 1 64 ? 21.109 0.995 14.008 1 43.06 64 GLY B N 1
ATOM 2516 C CA . GLY B 1 64 ? 21.984 2.125 13.703 1 43.06 64 GLY B CA 1
ATOM 2517 C C . GLY B 1 64 ? 21.906 2.553 12.25 1 43.06 64 GLY B C 1
ATOM 2518 O O . GLY B 1 64 ? 22.719 3.359 11.797 1 43.06 64 GLY B O 1
ATOM 2519 N N . ALA B 1 65 ? 21.172 1.856 11.469 1 44.97 65 ALA B N 1
ATOM 2520 C CA . ALA B 1 65 ? 21.266 2.135 10.039 1 44.97 65 ALA B CA 1
ATOM 2521 C C . ALA B 1 65 ? 20.547 3.432 9.68 1 44.97 65 ALA B C 1
ATOM 2523 O O . ALA B 1 65 ? 19.625 3.854 10.383 1 44.97 65 ALA B O 1
ATOM 2524 N N . ALA B 1 66 ? 21.203 4.289 8.867 1 49.38 66 ALA B N 1
ATOM 2525 C CA . ALA B 1 66 ? 20.75 5.562 8.312 1 49.38 66 ALA B CA 1
ATOM 2526 C C . ALA B 1 66 ? 19.281 5.488 7.895 1 49.38 66 ALA B C 1
ATOM 2528 O O . ALA B 1 66 ? 18.797 4.426 7.492 1 49.38 66 ALA B O 1
ATOM 2529 N N . PRO B 1 67 ? 18.5 6.469 8.344 1 53.16 67 PRO B N 1
ATOM 2530 C CA . PRO B 1 67 ? 17.094 6.512 7.902 1 53.16 67 PRO B CA 1
ATOM 2531 C C . PRO B 1 67 ? 16.938 6.145 6.426 1 53.16 67 PRO B C 1
ATOM 2533 O O . PRO B 1 67 ? 17.766 6.516 5.602 1 53.16 67 PRO B O 1
ATOM 2536 N N . LEU B 1 68 ? 16.312 4.984 6.176 1 53.91 68 LEU B N 1
ATOM 2537 C CA . LEU B 1 68 ? 16.031 4.617 4.793 1 53.91 68 LEU B CA 1
ATOM 2538 C C . LEU B 1 68 ? 15.156 5.676 4.117 1 53.91 68 LEU B C 1
ATOM 2540 O O . LEU B 1 68 ? 14.094 6.031 4.625 1 53.91 68 LEU B O 1
ATOM 2544 N N . ARG B 1 69 ? 15.805 6.496 3.328 1 63.62 69 ARG B N 1
ATOM 2545 C CA . ARG B 1 69 ? 15.047 7.379 2.443 1 63.62 69 ARG B CA 1
ATOM 2546 C C . ARG B 1 69 ? 14.117 6.578 1.535 1 63.62 69 ARG B C 1
ATOM 2548 O O . ARG B 1 69 ? 14.562 5.98 0.553 1 63.62 69 ARG B O 1
ATOM 2555 N N . LEU B 1 70 ? 12.836 6.449 1.925 1 71.38 70 LEU B N 1
ATOM 2556 C CA . LEU B 1 70 ? 11.867 5.629 1.209 1 71.38 70 LEU B CA 1
ATOM 2557 C C . LEU B 1 70 ? 11.398 6.324 -0.066 1 71.38 70 LEU B C 1
ATOM 2559 O O . LEU B 1 70 ? 11.086 5.66 -1.061 1 71.38 70 LEU B O 1
ATOM 2563 N N . SER B 1 71 ? 11.461 7.699 -0.027 1 77.38 71 SER B N 1
ATOM 2564 C CA . SER B 1 71 ? 10.797 8.375 -1.14 1 77.38 71 SER B CA 1
ATOM 2565 C C . SER B 1 71 ? 11.812 8.906 -2.146 1 77.38 71 SER B C 1
ATOM 2567 O O . SER B 1 71 ? 12.93 9.258 -1.777 1 77.38 71 SER B O 1
ATOM 2569 N N . SER B 1 72 ? 11.477 8.859 -3.385 1 84.31 72 SER B N 1
ATOM 2570 C CA . SER B 1 72 ? 12.289 9.367 -4.484 1 84.31 72 SER B CA 1
ATOM 2571 C C . SER B 1 72 ? 12.438 10.883 -4.402 1 84.31 72 SER B C 1
ATOM 2573 O O . SER B 1 72 ? 11.672 11.555 -3.705 1 84.31 72 SER B O 1
ATOM 2575 N N . PRO B 1 73 ? 13.391 11.398 -5.105 1 84.19 73 PRO B N 1
ATOM 2576 C CA . PRO B 1 73 ? 13.539 12.852 -5.152 1 84.19 73 PRO B CA 1
ATOM 2577 C C . PRO B 1 73 ? 12.273 13.562 -5.637 1 84.19 73 PRO B C 1
ATOM 2579 O O . PRO B 1 73 ? 11.938 14.641 -5.141 1 84.19 73 PRO B O 1
ATOM 2582 N N . ARG B 1 74 ? 11.641 12.922 -6.559 1 88.38 74 ARG B N 1
ATOM 2583 C CA . ARG B 1 74 ? 10.422 13.516 -7.094 1 88.38 74 ARG B CA 1
ATOM 2584 C C . ARG B 1 74 ? 9.328 13.555 -6.031 1 88.38 74 ARG B C 1
ATOM 2586 O O . ARG B 1 74 ? 8.625 14.562 -5.898 1 88.38 74 ARG B O 1
ATOM 2593 N N . ALA B 1 75 ? 9.172 12.547 -5.34 1 89.38 75 ALA B N 1
ATOM 2594 C CA . ALA B 1 75 ? 8.203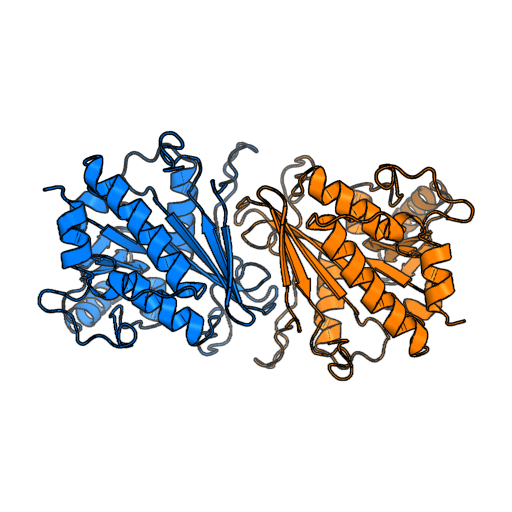 12.508 -4.246 1 89.38 75 ALA B CA 1
ATOM 2595 C C . ALA B 1 75 ? 8.586 13.5 -3.145 1 89.38 75 ALA B C 1
ATOM 2597 O O . ALA B 1 75 ? 7.711 14.109 -2.521 1 89.38 75 ALA B O 1
ATOM 2598 N N . GLN B 1 76 ? 9.852 13.656 -2.928 1 86.5 76 GLN B N 1
ATOM 2599 C CA . GLN B 1 76 ? 10.32 14.617 -1.937 1 86.5 76 GLN B CA 1
ATOM 2600 C C . GLN B 1 76 ? 9.969 16.047 -2.346 1 86.5 76 GLN B C 1
ATOM 2602 O O . GLN B 1 76 ? 9.57 16.859 -1.509 1 86.5 76 GLN B O 1
ATOM 2607 N N . ARG B 1 77 ? 10.141 16.281 -3.584 1 86.81 77 ARG B N 1
ATOM 2608 C CA . ARG B 1 77 ? 9.758 17.594 -4.09 1 86.81 77 ARG B CA 1
ATOM 2609 C C . ARG B 1 77 ? 8.273 17.859 -3.881 1 86.81 77 ARG B C 1
ATOM 2611 O O . ARG B 1 77 ? 7.875 18.969 -3.539 1 86.81 77 ARG B O 1
ATOM 2618 N N . LEU B 1 78 ? 7.473 16.891 -4.125 1 90.06 78 LEU B N 1
ATOM 2619 C CA . LEU B 1 78 ? 6.043 17.016 -3.875 1 90.06 78 LEU B CA 1
ATOM 2620 C C . LEU B 1 78 ? 5.77 17.328 -2.406 1 90.06 78 LEU B C 1
ATOM 2622 O O . LEU B 1 78 ? 4.957 18.203 -2.094 1 90.06 78 LEU B O 1
ATOM 2626 N N . THR B 1 79 ? 6.484 16.641 -1.569 1 90 79 THR B N 1
ATOM 2627 C CA . THR B 1 79 ? 6.312 16.875 -0.139 1 90 79 THR B CA 1
ATOM 2628 C C . THR B 1 79 ? 6.676 18.312 0.225 1 90 79 THR B C 1
ATOM 2630 O O . THR B 1 79 ? 5.969 18.953 0.999 1 90 79 THR B O 1
ATOM 2633 N N . HIS B 1 80 ? 7.672 18.781 -0.326 1 87.12 80 HIS B N 1
ATOM 2634 C CA . HIS B 1 80 ? 8.086 20.156 -0.078 1 87.12 80 HIS B CA 1
ATOM 2635 C C . HIS B 1 80 ? 7.031 21.156 -0.578 1 87.12 80 HIS B C 1
ATOM 2637 O O . HIS B 1 80 ? 6.75 22.156 0.084 1 87.12 80 HIS B O 1
ATOM 2643 N N . ALA B 1 81 ? 6.531 20.891 -1.703 1 87.38 81 ALA B N 1
ATOM 2644 C CA . ALA B 1 81 ? 5.473 21.734 -2.236 1 87.38 81 ALA B CA 1
ATOM 2645 C C . ALA B 1 81 ? 4.246 21.734 -1.33 1 87.38 81 ALA B C 1
ATOM 2647 O O . ALA B 1 81 ? 3.623 22.766 -1.105 1 87.38 81 ALA B O 1
ATOM 2648 N N . LEU B 1 82 ? 3.953 20.609 -0.853 1 92.06 82 LEU B N 1
ATOM 2649 C CA . LEU B 1 82 ? 2.816 20.484 0.054 1 92.06 82 LEU B CA 1
ATOM 2650 C C . LEU B 1 82 ? 3.068 21.234 1.354 1 92.06 82 LEU B C 1
ATOM 2652 O O . LEU B 1 82 ? 2.166 21.891 1.883 1 92.06 82 LEU B O 1
ATOM 2656 N N . ARG B 1 83 ? 4.285 21.172 1.841 1 89.12 83 ARG B N 1
ATOM 2657 C CA . ARG B 1 83 ? 4.656 21.969 3.002 1 89.12 83 ARG B CA 1
ATOM 2658 C C . ARG B 1 83 ? 4.418 23.453 2.742 1 89.12 83 ARG B C 1
ATOM 2660 O O . ARG B 1 83 ? 3.844 24.156 3.582 1 89.12 83 ARG B O 1
ATOM 2667 N N . ALA B 1 84 ? 4.801 23.828 1.604 1 86.31 84 ALA B N 1
ATOM 2668 C CA . ALA B 1 84 ? 4.711 25.234 1.238 1 86.31 84 ALA B CA 1
ATOM 2669 C C . ALA B 1 84 ? 3.258 25.703 1.188 1 86.31 84 ALA B C 1
ATOM 2671 O O . ALA B 1 84 ? 2.973 26.891 1.33 1 86.31 84 ALA B O 1
ATOM 2672 N N . MET B 1 85 ? 2.375 24.797 1.036 1 88.5 85 MET B N 1
ATOM 2673 C CA . MET B 1 85 ? 0.958 25.109 0.894 1 88.5 85 MET B CA 1
ATOM 2674 C C . MET B 1 85 ? 0.264 25.125 2.252 1 88.5 85 MET B C 1
ATOM 2676 O O . MET B 1 85 ? -0.96 25.234 2.326 1 88.5 85 MET B O 1
ATOM 2680 N N . HIS B 1 86 ? 1.005 24.984 3.275 1 90.38 86 HIS B N 1
ATOM 2681 C CA . HIS B 1 86 ? 0.442 24.984 4.621 1 90.38 86 HIS B CA 1
ATOM 2682 C C . HIS B 1 86 ? 1.113 26.031 5.508 1 90.38 86 HIS B C 1
ATOM 2684 O O . HIS B 1 86 ? 2.244 26.438 5.238 1 90.38 86 HIS B O 1
ATOM 2690 N N . HIS B 1 87 ? 0.414 26.422 6.566 1 86.5 87 HIS B N 1
ATOM 2691 C CA . HIS B 1 87 ? 0.9 27.484 7.445 1 86.5 87 HIS B CA 1
ATOM 2692 C C . HIS B 1 87 ? 1.827 26.922 8.523 1 86.5 87 HIS B C 1
ATOM 2694 O O . HIS B 1 87 ? 2.639 27.656 9.086 1 86.5 87 HIS B O 1
ATOM 2700 N N . ALA B 1 88 ? 1.649 25.703 8.789 1 89.5 88 ALA B N 1
ATOM 2701 C CA . ALA B 1 88 ? 2.49 25.031 9.781 1 89.5 88 ALA B CA 1
ATOM 2702 C C . ALA B 1 88 ? 2.787 23.594 9.367 1 89.5 88 ALA B C 1
ATOM 2704 O O . ALA B 1 88 ? 2.021 22.984 8.617 1 89.5 88 ALA B O 1
ATOM 2705 N N . VAL B 1 89 ? 3.916 23.078 9.836 1 92.31 89 VAL B N 1
ATOM 2706 C CA . VAL B 1 89 ? 4.344 21.703 9.602 1 92.31 89 VAL B CA 1
ATOM 2707 C C . VAL B 1 89 ? 4.668 21.031 10.93 1 92.31 89 VAL B C 1
ATOM 2709 O O . VAL B 1 89 ? 5.363 21.609 11.773 1 92.31 89 VAL B O 1
ATOM 2712 N N . ALA B 1 90 ? 4.18 19.828 11.086 1 91.56 90 ALA B N 1
ATOM 2713 C CA . ALA B 1 90 ? 4.328 19.172 12.383 1 91.56 90 ALA B CA 1
ATOM 2714 C C . ALA B 1 90 ? 4.945 17.797 12.234 1 91.56 90 ALA B C 1
ATOM 2716 O O . ALA B 1 90 ? 4.633 17.062 11.281 1 91.56 90 ALA B O 1
ATOM 2717 N N . VAL B 1 91 ? 5.77 17.422 13.172 1 89 91 VAL B N 1
ATOM 2718 C CA . VAL B 1 91 ? 6.281 16.062 13.336 1 89 91 VAL B CA 1
ATOM 2719 C C . VAL B 1 91 ? 6.23 15.656 14.812 1 89 91 VAL B C 1
ATOM 2721 O O . VAL B 1 91 ? 6.164 16.516 15.688 1 89 91 VAL B O 1
ATOM 2724 N N . GLY B 1 92 ? 6.273 14.367 15.008 1 86.12 92 GLY B N 1
ATOM 2725 C CA . GLY B 1 92 ? 6.391 13.891 16.375 1 86.12 92 GLY B CA 1
ATOM 2726 C C . GLY B 1 92 ? 7.789 14.047 16.938 1 86.12 92 GLY B C 1
ATOM 2727 O O . GLY B 1 92 ? 8.766 14.141 16.203 1 86.12 92 GLY B O 1
ATOM 2728 N N . TRP B 1 93 ? 7.848 13.914 18.172 1 80.44 93 TRP B N 1
ATOM 2729 C CA . TRP B 1 93 ? 9.094 14.102 18.906 1 80.44 93 TRP B CA 1
ATOM 2730 C C . TRP B 1 93 ? 10.133 13.062 18.469 1 80.44 93 TRP B C 1
ATOM 2732 O O . TRP B 1 93 ? 11.273 13.414 18.156 1 80.44 93 TRP B O 1
ATOM 2742 N N . ASN B 1 94 ? 9.781 11.859 18.453 1 76.19 94 ASN B N 1
ATOM 2743 C CA . ASN B 1 94 ? 10.719 10.797 18.109 1 76.19 94 ASN B CA 1
ATOM 2744 C C . ASN B 1 94 ? 11.281 10.984 16.703 1 76.19 94 ASN B C 1
ATOM 2746 O O . ASN B 1 94 ? 12.453 10.703 16.453 1 76.19 94 ASN B O 1
ATOM 2750 N N . THR B 1 95 ? 10.43 11.352 15.844 1 77.94 95 THR B N 1
ATOM 2751 C CA . THR B 1 95 ? 10.859 11.609 14.477 1 77.94 95 THR B CA 1
ATOM 2752 C C . THR B 1 95 ? 11.844 12.773 14.422 1 77.94 95 THR B C 1
ATOM 2754 O O . THR B 1 95 ? 12.82 12.734 13.68 1 77.94 95 THR B O 1
ATOM 2757 N N . LEU B 1 96 ? 11.555 13.797 15.133 1 79.19 96 LEU B N 1
ATOM 2758 C CA . LEU B 1 96 ? 12.477 14.922 15.188 1 79.19 96 LEU B CA 1
ATOM 2759 C C . LEU B 1 96 ? 13.859 14.469 15.641 1 79.19 96 LEU B C 1
ATOM 2761 O O . LEU B 1 96 ? 14.875 14.828 15.031 1 79.19 96 LEU B O 1
ATOM 2765 N N . VAL B 1 97 ? 13.867 13.695 16.672 1 74.56 97 VAL B N 1
ATOM 2766 C CA . VAL B 1 97 ? 15.125 13.273 17.281 1 74.56 97 VAL B CA 1
ATOM 2767 C C . VAL B 1 97 ? 15.867 12.32 16.344 1 74.56 97 VAL B C 1
ATOM 2769 O O . VAL B 1 97 ? 17.078 12.422 16.188 1 74.56 97 VAL B O 1
ATOM 2772 N N . SER B 1 98 ? 15.141 11.5 15.727 1 72.88 98 SER B N 1
ATOM 2773 C CA . SER B 1 98 ? 15.758 10.453 14.922 1 72.88 98 SER B CA 1
ATOM 2774 C C . SER B 1 98 ? 16.188 10.992 13.555 1 72.88 98 SER B C 1
ATOM 2776 O O . SER B 1 98 ? 17.25 10.633 13.055 1 72.88 98 SER B O 1
ATOM 2778 N N . ASP B 1 99 ? 15.367 11.797 12.984 1 72.5 99 ASP B N 1
ATOM 2779 C CA . ASP B 1 99 ? 15.586 12.188 11.594 1 72.5 99 ASP B CA 1
ATOM 2780 C C . ASP B 1 99 ? 16.172 13.594 11.508 1 72.5 99 ASP B C 1
ATOM 2782 O O . ASP B 1 99 ? 16.703 13.984 10.469 1 72.5 99 ASP B O 1
ATOM 2786 N N . ASP B 1 100 ? 16.062 14.297 12.5 1 73.75 100 ASP B N 1
ATOM 2787 C CA . ASP B 1 100 ? 16.516 15.68 12.555 1 73.75 100 ASP B CA 1
ATOM 2788 C C . ASP B 1 100 ? 16.109 16.438 11.297 1 73.75 100 ASP B C 1
ATOM 2790 O O . ASP B 1 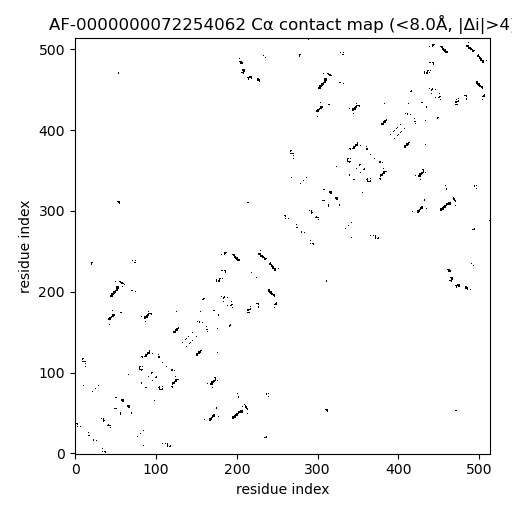100 ? 16.953 17.047 10.625 1 73.75 100 ASP B O 1
ATOM 2794 N N . PRO B 1 101 ? 14.797 16.391 11.125 1 75.19 101 PRO B N 1
ATOM 2795 C CA . PRO B 1 101 ? 14.336 17.078 9.914 1 75.19 101 PRO B CA 1
ATOM 2796 C C . PRO B 1 101 ? 14.414 18.609 10.031 1 75.19 101 PRO B C 1
ATOM 2798 O O . PRO B 1 101 ? 14.273 19.141 11.133 1 75.19 101 PRO B O 1
ATOM 2801 N N . LEU B 1 102 ? 14.586 19.328 8.969 1 68.69 102 LEU B N 1
ATOM 2802 C CA . LEU B 1 102 ? 14.648 20.797 8.969 1 68.69 102 LEU B CA 1
ATOM 2803 C C . LEU B 1 102 ? 13.25 21.391 9 1 68.69 102 LEU B C 1
ATOM 2805 O O . LEU B 1 102 ? 13.062 22.531 9.445 1 68.69 102 LEU B O 1
ATOM 2809 N N . LEU B 1 103 ? 12.273 20.703 8.703 1 75.5 103 LEU B N 1
ATOM 2810 C CA . LEU B 1 103 ? 10.867 21.109 8.703 1 75.5 103 LEU B CA 1
ATOM 2811 C C . LEU B 1 103 ? 10.688 22.422 7.945 1 75.5 103 LEU B C 1
ATOM 2813 O O . LEU B 1 103 ? 9.875 23.266 8.344 1 75.5 103 LEU B O 1
ATOM 2817 N N . THR B 1 104 ? 11.555 22.75 7.008 1 74.88 104 THR B N 1
ATOM 2818 C CA . THR B 1 104 ? 11.484 23.922 6.145 1 74.88 104 THR B CA 1
ATOM 2819 C C . THR B 1 104 ? 11.305 23.5 4.688 1 74.88 104 THR B C 1
ATOM 2821 O O . THR B 1 104 ? 11.484 22.328 4.34 1 74.88 104 THR B O 1
ATOM 2824 N N . VAL B 1 105 ? 10.734 24.453 4 1 73.38 105 VAL B N 1
ATOM 2825 C CA . VAL B 1 105 ? 10.656 24.266 2.555 1 73.38 105 VAL B CA 1
ATOM 2826 C C . VAL B 1 105 ? 11.992 24.656 1.914 1 73.38 105 VAL B C 1
ATOM 2828 O O . VAL B 1 105 ? 12.484 25.766 2.109 1 73.38 105 VAL B O 1
ATOM 2831 N N . ARG B 1 106 ? 12.828 23.766 1.465 1 62.88 106 ARG B N 1
ATOM 2832 C CA . ARG B 1 106 ? 14.148 24.047 0.907 1 62.88 106 ARG B CA 1
ATOM 2833 C C . ARG B 1 106 ? 14.109 24.047 -0.617 1 62.88 106 ARG B C 1
ATOM 2835 O O . ARG B 1 106 ? 14.953 24.672 -1.262 1 62.88 106 ARG B O 1
ATOM 2842 N N . CYS B 1 107 ? 13.547 22.984 -1.13 1 57.09 107 CYS B N 1
ATOM 2843 C CA . CYS B 1 107 ? 13.625 22.859 -2.58 1 57.09 107 CYS B CA 1
ATOM 2844 C C . CYS B 1 107 ? 12.633 23.797 -3.262 1 57.09 107 CYS B C 1
ATOM 2846 O O . CYS B 1 107 ? 11.57 24.078 -2.715 1 57.09 107 CYS B O 1
ATOM 2848 N N . GLY B 1 108 ? 13.234 24.797 -4.012 1 49.69 108 GLY B N 1
ATOM 2849 C CA . GLY B 1 108 ? 12.453 25.734 -4.805 1 49.69 108 GLY B CA 1
ATOM 2850 C C . GLY B 1 108 ? 11.133 25.156 -5.285 1 49.69 108 GLY B C 1
ATOM 2851 O O . GLY B 1 108 ? 10.992 23.938 -5.406 1 49.69 108 GLY B O 1
ATOM 2852 N N . ILE B 1 109 ? 10 25.641 -4.629 1 48.88 109 ILE B N 1
ATOM 2853 C CA . ILE B 1 109 ? 8.82 25.453 -5.461 1 48.88 109 ILE B CA 1
ATOM 2854 C C . ILE B 1 109 ? 9.227 25.422 -6.934 1 48.88 109 ILE B C 1
ATOM 2856 O O . ILE B 1 109 ? 10.102 26.172 -7.359 1 48.88 109 ILE B O 1
ATOM 2860 N N . PRO B 1 110 ? 9.188 24.172 -7.613 1 42.78 110 PRO B N 1
ATOM 2861 C CA . PRO B 1 110 ? 9.578 24.375 -9.008 1 42.78 110 PRO B CA 1
ATOM 2862 C C . PRO B 1 110 ? 9.32 25.797 -9.5 1 42.78 110 PRO B C 1
ATOM 2864 O O . PRO B 1 110 ? 8.219 26.328 -9.32 1 42.78 110 PRO B O 1
ATOM 2867 N N . GLY B 1 111 ? 10.43 26.328 -10.031 1 41.56 111 GLY B N 1
ATOM 2868 C CA . GLY B 1 111 ? 10.461 27.562 -10.805 1 41.56 111 GLY B CA 1
ATOM 2869 C C . GLY B 1 111 ? 10.43 28.812 -9.945 1 41.56 111 GLY B C 1
ATOM 2870 O O . GLY B 1 111 ? 10.508 29.938 -10.461 1 41.56 111 GLY B O 1
ATOM 2871 N N . THR B 1 112 ? 9.562 28.891 -8.812 1 46.44 112 THR B N 1
ATOM 2872 C CA . THR B 1 112 ? 9.203 30.25 -8.43 1 46.44 112 THR B CA 1
ATOM 2873 C C . THR B 1 112 ? 10.07 30.734 -7.266 1 46.44 112 THR B C 1
ATOM 2875 O O . THR B 1 112 ? 10.555 29.922 -6.473 1 46.44 112 THR B O 1
ATOM 2878 N N . HIS B 1 113 ? 10.789 31.797 -7.453 1 49.03 113 HIS B N 1
ATOM 2879 C CA . HIS B 1 113 ? 11.18 32.719 -6.41 1 49.03 113 HIS B CA 1
ATOM 2880 C C . HIS B 1 113 ? 10.148 32.781 -5.293 1 49.03 113 HIS B C 1
ATOM 2882 O O . HIS B 1 113 ? 8.953 32.594 -5.535 1 49.03 113 HIS B O 1
ATOM 2888 N N . THR B 1 114 ? 10.594 32.5 -4.094 1 56.91 114 THR B N 1
ATOM 2889 C CA . THR B 1 114 ? 9.672 32.688 -2.979 1 56.91 114 THR B CA 1
ATOM 2890 C C . THR B 1 114 ? 8.703 33.812 -3.254 1 56.91 114 THR B C 1
ATOM 2892 O O . THR B 1 114 ? 9.133 34.969 -3.453 1 56.91 114 THR B O 1
ATOM 2895 N N . PRO B 1 115 ? 7.52 33.438 -3.654 1 59.28 115 PRO B N 1
ATOM 2896 C CA . PRO B 1 115 ? 6.594 34.562 -3.893 1 59.28 115 PRO B CA 1
ATOM 2897 C C . PRO B 1 115 ? 6.625 35.594 -2.775 1 59.28 115 PRO B C 1
ATOM 2899 O O . PRO B 1 115 ? 6.922 35.281 -1.626 1 59.28 115 PRO B O 1
ATOM 2902 N N . PRO B 1 116 ? 6.555 36.812 -3.209 1 60.78 116 PRO B N 1
ATOM 2903 C CA . PRO B 1 116 ? 6.438 37.844 -2.182 1 60.78 116 PRO B CA 1
ATOM 2904 C C . PRO B 1 116 ? 5.348 37.562 -1.156 1 60.78 116 PRO B C 1
ATOM 2906 O O . PRO B 1 116 ? 4.254 37.125 -1.523 1 60.78 116 PRO B O 1
ATOM 2909 N N . GLY B 1 117 ? 5.621 37.531 0.142 1 63.62 117 GLY B N 1
ATOM 2910 C CA . GLY B 1 117 ? 4.656 37.344 1.213 1 63.62 117 GLY B CA 1
ATOM 2911 C C . GLY B 1 117 ? 4.605 35.938 1.727 1 63.62 117 GLY B C 1
ATOM 2912 O O . GLY B 1 117 ? 3.975 35.656 2.748 1 63.62 117 GLY B O 1
ATOM 2913 N N . TRP B 1 118 ? 5.195 35.125 0.914 1 68.31 118 TRP B N 1
ATOM 2914 C CA . TRP B 1 118 ? 5.199 33.75 1.428 1 68.31 118 TRP B CA 1
ATOM 2915 C C . TRP B 1 118 ? 6.18 33.594 2.586 1 68.31 118 TRP B C 1
ATOM 2917 O O . TRP B 1 118 ? 7.273 34.188 2.557 1 68.31 118 TRP B O 1
ATOM 2927 N N . THR B 1 119 ? 5.652 32.969 3.643 1 72.5 119 THR B N 1
ATOM 2928 C CA . THR B 1 119 ? 6.5 32.688 4.793 1 72.5 119 THR B CA 1
ATOM 2929 C C . THR B 1 119 ? 6.645 31.172 4.996 1 72.5 119 THR B C 1
ATOM 2931 O O . THR B 1 119 ? 5.766 30.406 4.605 1 72.5 119 THR B O 1
ATOM 2934 N N . GLN B 1 120 ? 7.727 30.844 5.492 1 81.88 120 GLN B N 1
ATOM 2935 C CA . GLN B 1 120 ? 7.957 29.453 5.855 1 81.88 120 GLN B CA 1
ATOM 2936 C C . GLN B 1 120 ? 6.891 28.953 6.832 1 81.88 120 GLN B C 1
ATOM 2938 O O . GLN B 1 120 ? 6.477 29.688 7.73 1 81.88 120 GLN B O 1
ATOM 2943 N N . PRO B 1 121 ? 6.445 27.797 6.613 1 87.12 121 PRO B N 1
ATOM 2944 C CA . PRO B 1 121 ? 5.531 27.25 7.613 1 87.12 121 PRO B CA 1
ATOM 2945 C C . PRO B 1 121 ? 6.168 27.141 9 1 87.12 121 PRO B C 1
ATOM 2947 O O . PRO B 1 121 ? 7.359 26.859 9.117 1 87.12 121 PRO B O 1
ATOM 2950 N N . ARG B 1 122 ? 5.395 27.375 10.008 1 85.25 122 ARG B N 1
ATOM 2951 C CA . ARG B 1 122 ? 5.863 27.25 11.383 1 85.25 122 ARG B CA 1
ATOM 2952 C C . ARG B 1 122 ? 6.137 25.797 11.734 1 85.25 122 ARG B C 1
ATOM 2954 O O . ARG B 1 122 ? 5.266 24.938 11.57 1 85.25 122 ARG B O 1
ATOM 2961 N N . PRO B 1 123 ? 7.305 25.531 12.172 1 89.06 123 PRO B N 1
ATOM 2962 C CA . PRO B 1 123 ? 7.574 24.172 12.609 1 89.06 123 PRO B CA 1
ATOM 2963 C C . PRO B 1 123 ? 6.934 23.828 13.953 1 89.06 123 PRO B C 1
ATOM 2965 O O . PRO B 1 123 ? 7.043 24.625 14.898 1 89.06 123 PRO B O 1
ATOM 2968 N N . VAL B 1 124 ? 6.238 22.734 13.984 1 89.5 124 VAL B N 1
ATOM 2969 C CA . VAL B 1 124 ? 5.543 22.281 15.188 1 89.5 124 VAL B CA 1
ATOM 2970 C C . VAL B 1 124 ? 6.039 20.891 15.57 1 89.5 124 VAL B C 1
ATOM 2972 O O . VAL B 1 124 ? 6.219 20.031 14.703 1 89.5 124 VAL B O 1
ATOM 2975 N N . VAL B 1 125 ? 6.289 20.688 16.859 1 88.19 125 VAL B N 1
ATOM 2976 C CA . VAL B 1 125 ? 6.648 19.359 17.375 1 88.19 125 VAL B CA 1
ATOM 2977 C C . VAL B 1 125 ? 5.57 18.875 18.344 1 88.19 125 VAL B C 1
ATOM 2979 O O . VAL B 1 125 ? 5.23 19.562 19.297 1 88.19 125 VAL B O 1
ATOM 2982 N N . LEU B 1 126 ? 5.07 17.766 18.047 1 87.75 126 LEU B N 1
ATOM 2983 C CA . LEU B 1 126 ? 4.055 17.141 18.891 1 87.75 126 LEU B CA 1
ATOM 2984 C C . LEU B 1 126 ? 4.699 16.234 19.938 1 87.75 126 LEU B C 1
ATOM 2986 O O . LEU B 1 126 ? 5.336 15.242 19.594 1 87.75 126 LEU B O 1
ATOM 2990 N N . LEU B 1 127 ? 4.402 16.547 21.172 1 83 127 LEU B N 1
ATOM 2991 C CA . LEU B 1 127 ? 5.062 15.875 22.297 1 83 127 LEU B CA 1
ATOM 2992 C C . LEU B 1 127 ? 4.184 14.773 22.875 1 83 127 LEU B C 1
ATOM 2994 O O . LEU B 1 127 ? 2.959 14.914 22.938 1 83 127 LEU B O 1
ATOM 2998 N N . PRO B 1 128 ? 4.727 13.609 23.281 1 75.06 128 PRO B N 1
ATOM 2999 C CA . PRO B 1 128 ? 3.93 12.586 23.953 1 75.06 128 PRO B CA 1
ATOM 3000 C C . PRO B 1 128 ? 3.422 13.031 25.312 1 75.06 128 PRO B C 1
ATOM 3002 O O . PRO B 1 128 ? 3.932 14 25.875 1 75.06 128 PRO B O 1
ATOM 3005 N N . HIS B 1 129 ? 2.084 12.438 25.906 1 61.22 129 HIS B N 1
ATOM 3006 C CA . HIS B 1 129 ? 1.507 12.766 27.203 1 61.22 129 HIS B CA 1
ATOM 3007 C C . HIS B 1 129 ? 2.537 12.625 28.328 1 61.22 129 HIS B C 1
ATOM 3009 O O . HIS B 1 129 ? 2.361 13.18 29.406 1 61.22 129 HIS B O 1
ATOM 3015 N N . ASP B 1 130 ? 3.176 11.477 28.469 1 50.19 130 ASP B N 1
ATOM 3016 C CA . ASP B 1 130 ? 3.768 11.188 29.766 1 50.19 130 ASP B CA 1
ATOM 3017 C C . ASP B 1 130 ? 4.609 12.359 30.266 1 50.19 130 ASP B C 1
ATOM 3019 O O . ASP B 1 130 ? 5.402 12.922 29.516 1 50.19 130 ASP B O 1
ATOM 3023 N N . GLY B 1 131 ? 4.164 13.227 31.203 1 42.31 131 GLY B N 1
ATOM 3024 C CA . GLY B 1 131 ? 4.844 13.977 32.25 1 42.31 131 GLY B CA 1
ATOM 3025 C C . GLY B 1 131 ? 6.312 13.625 32.375 1 42.31 131 GLY B C 1
ATOM 3026 O O . GLY B 1 131 ? 7.043 14.258 33.156 1 42.31 131 GLY B O 1
ATOM 3027 N N . THR B 1 132 ? 6.582 12.344 32.406 1 38.97 132 THR B N 1
ATOM 3028 C CA . THR B 1 132 ? 7.859 11.883 32.969 1 38.97 132 THR B CA 1
ATOM 3029 C C . THR B 1 132 ? 9.016 12.398 32.094 1 38.97 132 THR B C 1
ATOM 3031 O O . THR B 1 132 ? 10.094 12.695 32.625 1 38.97 132 THR B O 1
ATOM 3034 N N . ARG B 1 133 ? 9.156 11.914 30.906 1 42.44 133 ARG B N 1
ATOM 3035 C CA . ARG B 1 133 ? 10.43 12.234 30.266 1 42.44 133 ARG B CA 1
ATOM 3036 C C . ARG B 1 133 ? 10.492 13.711 29.891 1 42.44 133 ARG B C 1
ATOM 3038 O O . ARG B 1 133 ? 10.805 14.047 28.734 1 42.44 133 ARG B O 1
ATOM 3045 N N . GLU B 1 134 ? 9.586 14.547 30.125 1 39.69 134 GLU B N 1
ATOM 3046 C CA . GLU B 1 134 ? 9.852 15.984 30.203 1 39.69 134 GLU B CA 1
ATOM 3047 C C . GLU B 1 134 ? 11.234 16.266 30.766 1 39.69 134 GLU B C 1
ATOM 3049 O O . GLU B 1 134 ? 11.758 17.375 30.641 1 39.69 134 GLU B O 1
ATOM 3054 N N . SER B 1 135 ? 11.477 15.539 31.906 1 39.59 135 SER B N 1
ATOM 3055 C CA . SER B 1 135 ? 12.461 16.188 32.781 1 39.59 135 SER B CA 1
ATOM 3056 C C . SER B 1 135 ? 13.727 16.531 32 1 39.59 135 SER B C 1
ATOM 3058 O O . SER B 1 135 ? 14.156 17.688 32 1 39.59 135 SER B O 1
ATOM 3060 N N . THR B 1 136 ? 14.742 15.633 32.094 1 40.12 136 THR B N 1
ATOM 3061 C CA . THR B 1 136 ? 16.094 15.984 31.688 1 40.12 136 THR B CA 1
ATOM 3062 C C . THR B 1 136 ? 16.188 16.094 30.156 1 40.12 136 THR B C 1
ATOM 3064 O O . THR B 1 136 ? 16.875 16.984 29.641 1 40.12 136 THR B O 1
ATOM 3067 N N . GLY B 1 137 ? 15.57 15.273 29.391 1 42.81 137 GLY B N 1
ATOM 3068 C CA . GLY B 1 137 ? 15.727 15.273 27.938 1 42.81 137 GLY B CA 1
ATOM 3069 C C . GLY B 1 137 ? 14.883 16.328 27.25 1 42.81 137 GLY B C 1
ATOM 3070 O O . GLY B 1 137 ? 15.242 16.812 26.172 1 42.81 137 GLY B O 1
ATOM 3071 N N . LEU B 1 138 ? 13.648 16.531 27.703 1 45.66 138 LEU B N 1
ATOM 3072 C CA . LEU B 1 138 ? 12.859 17.656 27.203 1 45.66 138 LEU B CA 1
ATOM 3073 C C . LEU B 1 138 ? 13.57 18.984 27.484 1 45.66 138 LEU B C 1
ATOM 3075 O O . LEU B 1 138 ? 13.516 19.906 26.672 1 45.66 138 LEU B O 1
ATOM 3079 N N . LYS B 1 139 ? 13.984 19.031 28.703 1 45.28 139 LYS B N 1
ATOM 3080 C CA . LYS B 1 139 ? 14.773 20.234 28.969 1 45.28 139 LYS B CA 1
ATOM 3081 C C . LYS B 1 139 ? 15.891 20.391 27.938 1 45.28 139 LYS B C 1
ATOM 3083 O O . LYS B 1 139 ? 16.125 21.484 27.422 1 45.28 139 LYS B O 1
ATOM 3088 N N . GLN B 1 140 ? 16.562 19.25 27.828 1 44.44 140 GLN B N 1
ATOM 3089 C CA . GLN B 1 140 ? 17.641 19.312 26.844 1 44.44 140 GLN B CA 1
ATOM 3090 C C . GLN B 1 140 ? 17.109 19.422 25.422 1 44.44 140 GLN B C 1
ATOM 3092 O O . GLN B 1 140 ? 17.688 20.109 24.594 1 44.44 140 GLN B O 1
ATOM 3097 N N . SER B 1 141 ? 16.047 18.719 25.172 1 47.41 141 SER B N 1
ATOM 3098 C CA . SER B 1 141 ? 15.406 18.812 23.859 1 47.41 141 SER B CA 1
ATOM 3099 C C . SER B 1 141 ? 14.82 20.188 23.625 1 47.41 141 SER B C 1
ATOM 3101 O O . SER B 1 141 ? 14.914 20.734 22.531 1 47.41 141 SER B O 1
ATOM 3103 N N . ARG B 1 142 ? 14.141 20.703 24.641 1 48.44 142 ARG B N 1
ATOM 3104 C CA . ARG B 1 142 ? 13.734 22.109 24.562 1 48.44 142 ARG B CA 1
ATOM 3105 C C . ARG B 1 142 ? 14.93 23.016 24.266 1 48.44 142 ARG B C 1
ATOM 3107 O O . ARG B 1 142 ? 14.82 23.969 23.5 1 48.44 142 ARG B O 1
ATOM 3114 N N . LEU B 1 143 ? 15.867 22.672 25.047 1 45.09 143 LEU B N 1
ATOM 3115 C CA . LEU B 1 143 ? 17.062 23.484 24.797 1 45.09 143 LEU B CA 1
ATOM 3116 C C . LEU B 1 143 ? 17.562 23.297 23.359 1 45.09 143 LEU B C 1
ATOM 3118 O O . LEU B 1 143 ? 18 24.266 22.734 1 45.09 143 LEU B O 1
ATOM 3122 N N . TRP B 1 144 ? 17.578 22.031 22.984 1 49 144 TRP B N 1
ATOM 3123 C CA . TRP B 1 144 ? 17.984 21.812 21.609 1 49 144 TRP B CA 1
ATOM 3124 C C . TRP B 1 144 ? 17.031 22.5 20.641 1 49 144 TRP B C 1
ATOM 3126 O O . TRP B 1 144 ? 17.453 23.094 19.641 1 49 144 TRP B O 1
ATOM 3136 N N . CYS B 1 145 ? 15.719 22.344 20.922 1 51.41 145 CYS B N 1
ATOM 3137 C CA . CYS B 1 145 ? 14.727 23.062 20.141 1 51.41 145 CYS B CA 1
ATOM 3138 C C . CYS B 1 145 ? 14.883 24.562 20.281 1 51.41 145 CYS B C 1
ATOM 3140 O O . CYS B 1 145 ? 14.656 25.312 19.328 1 51.41 145 CYS B O 1
ATOM 3142 N N . GLN B 1 146 ? 15.109 24.984 21.453 1 48.34 146 GLN B N 1
ATOM 3143 C CA . GLN B 1 146 ? 15.336 26.422 21.641 1 48.34 146 GLN B CA 1
ATOM 3144 C C . GLN B 1 146 ? 16.469 26.922 20.766 1 48.34 146 GLN B C 1
ATOM 3146 O O . GLN B 1 146 ? 16.5 28.094 20.391 1 48.34 146 GLN B O 1
ATOM 3151 N N . ARG B 1 147 ? 17.375 26.094 20.766 1 47.25 147 ARG B N 1
ATOM 3152 C CA . ARG B 1 147 ? 18.453 26.609 19.938 1 47.25 147 ARG B CA 1
ATOM 3153 C C . ARG B 1 147 ? 18 26.75 18.484 1 47.25 147 ARG B C 1
ATOM 3155 O O . ARG B 1 147 ? 18.594 27.516 17.719 1 47.25 147 ARG B O 1
ATOM 3162 N N . ARG B 1 148 ? 17.141 25.688 18.125 1 51.88 148 ARG B N 1
ATOM 3163 C CA . ARG B 1 148 ? 16.547 25.922 16.812 1 51.88 148 ARG B CA 1
ATOM 3164 C C . ARG B 1 148 ? 15.375 26.891 16.906 1 51.88 148 ARG B C 1
ATOM 3166 O O . ARG B 1 148 ? 14.461 26.688 17.703 1 51.88 148 ARG B O 1
ATOM 3173 N N . HIS B 1 149 ? 15.492 28.188 17 1 49 149 HIS B N 1
ATOM 3174 C CA . HIS B 1 149 ? 14.57 29.266 17.312 1 49 149 HIS B CA 1
ATOM 3175 C C . HIS B 1 149 ? 13.125 28.781 17.297 1 49 149 HIS B C 1
ATOM 3177 O O . HIS B 1 149 ? 12.352 29.062 18.219 1 49 149 HIS B O 1
ATOM 3183 N N . GLU B 1 150 ? 12.406 28.516 16.141 1 63.88 150 GLU B N 1
ATOM 3184 C CA . GLU B 1 150 ? 11.008 28.766 15.82 1 63.88 150 GLU B CA 1
ATOM 3185 C C . GLU B 1 150 ? 10.18 27.484 15.898 1 63.88 150 GLU B C 1
ATOM 3187 O O . GLU B 1 150 ? 9.109 27.391 15.297 1 63.88 150 GLU B O 1
ATOM 3192 N N . LEU B 1 151 ? 10.578 26.562 16.828 1 75 151 LEU B N 1
ATOM 3193 C CA . LEU B 1 151 ? 9.742 25.375 16.906 1 75 151 LEU B CA 1
ATOM 3194 C C . LEU B 1 151 ? 8.641 25.547 17.938 1 75 151 LEU B C 1
ATOM 3196 O O . LEU B 1 151 ? 8.914 25.953 19.078 1 75 151 LEU B O 1
ATOM 3200 N N . LEU B 1 152 ? 7.449 25.359 17.594 1 78.19 152 LEU B N 1
ATOM 3201 C CA . LEU B 1 152 ? 6.312 25.328 18.5 1 78.19 152 LEU B CA 1
ATOM 3202 C C . LEU B 1 152 ? 6.113 23.922 19.078 1 78.19 152 LEU B C 1
ATOM 3204 O O . LEU B 1 152 ? 5.941 22.969 18.328 1 78.19 152 LEU B O 1
ATOM 3208 N N . LEU B 1 153 ? 6.188 23.844 20.406 1 80.19 153 LEU B N 1
ATOM 3209 C CA . LEU B 1 153 ? 5.961 22.562 21.078 1 80.19 153 LEU B CA 1
ATOM 3210 C C . LEU B 1 153 ? 4.5 22.422 21.484 1 80.19 153 LEU B C 1
ATOM 3212 O O . LEU B 1 153 ? 3.961 23.281 22.188 1 80.19 153 LEU B O 1
ATOM 3216 N N . VAL B 1 154 ? 3.846 21.328 21.016 1 81.06 154 VAL B N 1
ATOM 3217 C CA . VAL B 1 154 ? 2.432 21.094 21.297 1 81.06 154 VAL B CA 1
ATOM 3218 C C . VAL B 1 154 ? 2.23 19.688 21.844 1 81.06 154 VAL B C 1
ATOM 3220 O O . VAL B 1 154 ? 2.645 18.703 21.219 1 81.06 154 VAL B O 1
ATOM 3223 N N . PRO B 1 155 ? 1.653 19.578 23.047 1 79.56 155 PRO B N 1
ATOM 3224 C CA . PRO B 1 155 ? 1.312 18.234 23.516 1 79.56 155 PRO B CA 1
ATOM 3225 C C . PRO B 1 155 ? 0.377 17.5 22.547 1 79.56 155 PRO B C 1
ATOM 3227 O O . PRO B 1 155 ? -0.568 18.094 22.031 1 79.56 155 PRO B O 1
ATOM 3230 N N . ARG B 1 156 ? 0.683 16.234 22.312 1 78.94 156 ARG B N 1
ATOM 3231 C CA . ARG B 1 156 ? -0.073 15.445 21.344 1 78.94 156 ARG B CA 1
ATOM 3232 C C . ARG B 1 156 ? -1.548 15.375 21.734 1 78.94 156 ARG B C 1
ATOM 3234 O O . ARG B 1 156 ? -2.416 15.289 20.859 1 78.94 156 ARG B O 1
ATOM 3241 N N . GLU B 1 157 ? -1.804 15.5 22.938 1 76.44 157 GLU B N 1
ATOM 3242 C CA . GLU B 1 157 ? -3.178 15.359 23.422 1 76.44 157 GLU B CA 1
ATOM 3243 C C . GLU B 1 157 ? -3.873 16.719 23.5 1 76.44 157 GLU B C 1
ATOM 3245 O O . GLU B 1 157 ? -5.055 16.781 23.859 1 76.44 157 GLU B O 1
ATOM 3250 N N . ALA B 1 158 ? -3.16 17.75 23.188 1 79.81 158 ALA B N 1
ATOM 3251 C CA . ALA B 1 158 ? -3.732 19.094 23.281 1 79.81 158 ALA B CA 1
ATOM 3252 C C . ALA B 1 158 ? -4.641 19.375 22.078 1 79.81 158 ALA B C 1
ATOM 3254 O O . ALA B 1 158 ? -4.73 18.562 21.156 1 79.81 158 ALA B O 1
ATOM 3255 N N . ASP B 1 159 ? -5.367 20.422 22.203 1 81.38 159 ASP B N 1
ATOM 3256 C CA . ASP B 1 159 ? -6.078 20.969 21.047 1 81.38 159 ASP B CA 1
ATOM 3257 C C . ASP B 1 159 ? -5.109 21.641 20.078 1 81.38 159 ASP B C 1
ATOM 3259 O O . ASP B 1 159 ? -4.719 22.797 20.281 1 81.38 159 ASP B O 1
ATOM 3263 N N . TRP B 1 160 ? -4.777 20.938 19.047 1 84.44 160 TRP B N 1
ATOM 3264 C CA . TRP B 1 160 ? -3.775 21.422 18.094 1 84.44 160 TRP B CA 1
ATOM 3265 C C . TRP B 1 160 ? -4.215 22.734 17.453 1 84.44 160 TRP B C 1
ATOM 3267 O O . TRP B 1 160 ? -3.393 23.609 17.203 1 84.44 160 TRP B O 1
ATOM 3277 N N . ARG B 1 161 ? -5.492 22.797 17.172 1 84.44 161 ARG B N 1
ATOM 3278 C CA . ARG B 1 161 ? -6.012 24 16.547 1 84.44 161 ARG B CA 1
ATOM 3279 C C . ARG B 1 161 ? -5.727 25.234 17.391 1 84.44 161 ARG B C 1
ATOM 3281 O O . ARG B 1 161 ? -5.246 26.25 16.891 1 84.44 161 ARG B O 1
ATOM 3288 N N . ALA B 1 162 ? -5.992 25.109 18.625 1 84.25 162 ALA B N 1
ATOM 3289 C CA . ALA B 1 162 ? -5.809 26.219 19.562 1 84.25 162 ALA B CA 1
ATOM 3290 C C . ALA B 1 162 ? -4.328 26.516 19.781 1 84.25 162 ALA B C 1
ATOM 3292 O O . ALA B 1 162 ? -3.92 27.672 19.844 1 84.25 162 ALA B O 1
ATOM 3293 N N . GLU B 1 163 ? -3.525 25.5 19.844 1 83 163 GLU B N 1
ATOM 3294 C CA . GLU B 1 163 ? -2.121 25.656 20.203 1 83 163 GLU B CA 1
ATOM 3295 C C . GLU B 1 163 ? -1.299 26.188 19.031 1 83 163 GLU B C 1
ATOM 3297 O O . GLU B 1 163 ? -0.408 27.016 19.219 1 83 163 GLU B O 1
ATOM 3302 N N . VAL B 1 164 ? -1.533 25.719 17.875 1 83.81 164 VAL B N 1
ATOM 3303 C CA . VAL B 1 164 ? -0.743 26.078 16.703 1 83.81 164 VAL B CA 1
ATOM 3304 C C . VAL B 1 164 ? -1.205 27.438 16.156 1 83.81 164 VAL B C 1
ATOM 3306 O O . VAL B 1 164 ? -0.4 28.219 15.633 1 83.81 164 VAL B O 1
ATOM 3309 N N . SER B 1 165 ? -2.461 27.75 16.281 1 81.38 165 SER B N 1
ATOM 3310 C CA . SER B 1 165 ? -3.043 29.031 15.875 1 81.38 165 SER B CA 1
ATOM 3311 C C . SER B 1 165 ? -2.703 29.359 14.422 1 81.38 165 SER B C 1
ATOM 3313 O O . SER B 1 165 ? -2.211 30.438 14.125 1 81.38 165 SER B O 1
ATOM 3315 N N . ALA B 1 166 ? -2.754 28.422 13.547 1 84 166 ALA B N 1
ATOM 3316 C CA . ALA B 1 166 ? -2.562 28.531 12.102 1 84 166 ALA B CA 1
ATOM 3317 C C . ALA B 1 166 ? -3.746 27.938 11.344 1 84 166 ALA B C 1
ATOM 3319 O O . ALA B 1 166 ? -4.383 27 11.82 1 84 166 ALA B O 1
ATOM 3320 N N . PRO B 1 167 ? -4.039 28.516 10.203 1 85.25 167 PRO B N 1
ATOM 3321 C CA . PRO B 1 167 ? -5.207 28.047 9.453 1 85.25 167 PRO B CA 1
ATOM 3322 C C . PRO B 1 167 ? -5.039 26.641 8.914 1 85.25 167 PRO B C 1
ATOM 3324 O O . PRO B 1 167 ? -6.027 25.969 8.609 1 85.25 167 PRO B O 1
ATOM 3327 N N . SER B 1 168 ? -3.781 26.234 8.703 1 89.75 168 SER B N 1
ATOM 3328 C CA . SER B 1 168 ? -3.559 24.891 8.156 1 89.75 168 SER B CA 1
ATOM 3329 C C . SER B 1 168 ? -2.307 24.266 8.75 1 89.75 168 SER B C 1
ATOM 3331 O O . SER B 1 168 ? -1.359 24.953 9.117 1 89.75 168 SER B O 1
ATOM 3333 N N . LEU B 1 169 ? -2.389 22.922 8.875 1 91.75 169 LEU B N 1
ATOM 3334 C CA . LEU B 1 169 ? -1.312 22.125 9.477 1 91.75 169 LEU B CA 1
ATOM 3335 C C . LEU B 1 169 ? -0.978 20.922 8.609 1 91.75 169 LEU B C 1
ATOM 3337 O O . LEU B 1 169 ? -1.867 20.156 8.234 1 91.75 169 LEU B O 1
ATOM 3341 N N . PHE B 1 170 ? 0.26 20.891 8.234 1 94 170 PHE B N 1
ATOM 3342 C CA . PHE B 1 170 ? 0.797 19.734 7.523 1 94 170 PHE B CA 1
ATOM 3343 C C . PHE B 1 170 ? 1.515 18.797 8.484 1 94 170 PHE B C 1
ATOM 3345 O O . PHE B 1 170 ? 2.555 19.141 9.047 1 94 170 PHE B O 1
ATOM 3352 N N . VAL B 1 171 ? 1.002 17.516 8.641 1 92.81 171 VAL B N 1
ATOM 3353 C CA . VAL B 1 171 ? 1.557 16.578 9.609 1 92.81 171 VAL B CA 1
ATOM 3354 C C . VAL B 1 171 ? 2.266 15.438 8.883 1 92.81 171 VAL B C 1
ATOM 3356 O O . VAL B 1 171 ? 1.672 14.773 8.023 1 92.81 171 VAL B O 1
ATOM 3359 N N . GLU B 1 172 ? 3.49 15.07 9.25 1 89.81 172 GLU B N 1
ATOM 3360 C CA . GLU B 1 172 ? 4.27 14.086 8.5 1 89.81 172 GLU B CA 1
ATOM 3361 C C . GLU B 1 172 ? 4.52 12.836 9.336 1 89.81 172 GLU B C 1
ATOM 3363 O O . GLU B 1 172 ? 4.965 11.812 8.812 1 89.81 172 GLU B O 1
ATOM 3368 N N . GLY B 1 173 ? 4.301 12.875 10.5 1 81 173 GLY B N 1
ATOM 3369 C CA . GLY B 1 173 ? 4.605 11.758 11.375 1 81 173 GLY B CA 1
ATOM 3370 C C . GLY B 1 173 ? 5.062 12.188 12.758 1 81 173 GLY B C 1
ATOM 3371 O O . GLY B 1 173 ? 4.863 13.336 13.156 1 81 173 GLY B O 1
ATOM 3372 N N . GLY B 1 174 ? 5.418 11.25 13.523 1 79.56 174 GLY B N 1
ATOM 3373 C CA . GLY B 1 174 ? 5.863 9.891 13.289 1 79.56 174 GLY B CA 1
ATOM 3374 C C . GLY B 1 174 ? 4.762 8.859 13.461 1 79.56 174 GLY B C 1
ATOM 3375 O O . GLY B 1 174 ? 3.578 9.188 13.344 1 79.56 174 GLY B O 1
ATOM 3376 N N . ARG B 1 175 ? 5.188 7.625 13.648 1 78.19 175 ARG B N 1
ATOM 3377 C CA . ARG B 1 175 ? 4.285 6.48 13.688 1 78.19 175 ARG B CA 1
ATOM 3378 C C . ARG B 1 175 ? 3.127 6.73 14.648 1 78.19 175 ARG B C 1
ATOM 3380 O O . ARG B 1 175 ? 1.964 6.523 14.297 1 78.19 175 ARG B O 1
ATOM 3387 N N . ARG B 1 176 ? 3.389 7.18 15.836 1 77.5 176 ARG B N 1
ATOM 3388 C CA . ARG B 1 176 ? 2.359 7.391 16.859 1 77.5 176 ARG B CA 1
ATOM 3389 C C . ARG B 1 176 ? 1.426 8.531 16.453 1 77.5 176 ARG B C 1
ATOM 3391 O O . ARG B 1 176 ? 0.222 8.469 16.719 1 77.5 176 ARG B O 1
ATOM 3398 N N . VAL B 1 177 ? 2.002 9.57 15.953 1 83.12 177 VAL B N 1
ATOM 3399 C CA . VAL B 1 177 ? 1.206 10.703 15.508 1 83.12 177 VAL B CA 1
ATOM 3400 C C . VAL B 1 177 ? 0.265 10.273 14.383 1 83.12 177 VAL B C 1
ATOM 3402 O O . VAL B 1 177 ? -0.93 10.578 14.414 1 83.12 177 VAL B O 1
ATOM 3405 N N . ILE B 1 178 ? 0.77 9.523 13.43 1 84.62 178 ILE B N 1
ATOM 3406 C CA . ILE B 1 178 ? -0.02 9.016 12.312 1 84.62 178 ILE B CA 1
ATOM 3407 C C . ILE B 1 178 ? -1.176 8.172 12.844 1 84.62 178 ILE B C 1
ATOM 3409 O O . ILE B 1 178 ? -2.33 8.375 12.453 1 84.62 178 ILE B O 1
ATOM 3413 N N . SER B 1 179 ? -0.836 7.293 13.688 1 79.25 179 SER B N 1
ATOM 3414 C CA . SER B 1 179 ? -1.831 6.383 14.25 1 79.25 179 SER B CA 1
ATOM 3415 C C . SER B 1 179 ? -2.928 7.148 14.984 1 79.25 179 SER B C 1
ATOM 3417 O O . SER B 1 179 ? -4.109 6.824 14.852 1 79.25 179 SER B O 1
ATOM 3419 N N . SER B 1 180 ? -2.512 8.07 15.75 1 77.06 180 SER B N 1
ATOM 3420 C CA . SER B 1 180 ? -3.475 8.844 16.531 1 77.06 180 SER B CA 1
ATOM 3421 C C . SER B 1 180 ? -4.43 9.617 15.617 1 77.06 180 SER B C 1
ATOM 3423 O O . SER B 1 180 ? -5.629 9.695 15.898 1 77.06 180 SER B O 1
ATOM 3425 N N . LEU B 1 181 ? -3.924 10.211 14.602 1 82.12 181 LEU B N 1
ATOM 3426 C CA . LEU B 1 181 ? -4.758 10.969 13.68 1 82.12 181 LEU B CA 1
ATOM 3427 C C . LEU B 1 181 ? -5.723 10.047 12.938 1 82.12 181 LEU B C 1
ATOM 3429 O O . LEU B 1 181 ? -6.895 10.391 12.758 1 82.12 181 LEU B O 1
ATOM 3433 N N . LEU B 1 182 ? -5.223 8.883 12.516 1 81.5 182 LEU B N 1
ATOM 3434 C CA . LEU B 1 182 ? -6.07 7.941 11.797 1 81.5 182 LEU B CA 1
ATOM 3435 C C . LEU B 1 182 ? -7.164 7.391 12.703 1 81.5 182 LEU B C 1
ATOM 3437 O O . LEU B 1 182 ? -8.305 7.199 12.273 1 81.5 182 LEU B O 1
ATOM 3441 N N . GLN B 1 183 ? -6.781 7.176 13.875 1 74.31 183 GLN B N 1
ATOM 3442 C CA . GLN B 1 183 ? -7.75 6.664 14.836 1 74.31 183 GLN B CA 1
ATOM 3443 C C . GLN B 1 183 ? -8.82 7.711 15.148 1 74.31 183 GLN B C 1
ATOM 3445 O O . GLN B 1 183 ? -9.984 7.371 15.359 1 74.31 183 GLN B O 1
ATOM 3450 N N . ALA B 1 184 ? -8.375 8.891 15.305 1 73.5 184 ALA B N 1
ATOM 3451 C CA . ALA B 1 184 ? -9.297 9.977 15.625 1 73.5 184 ALA B CA 1
ATOM 3452 C C . ALA B 1 184 ? -10.383 10.109 14.562 1 73.5 184 ALA B C 1
ATOM 3454 O O . ALA B 1 184 ? -11.461 10.641 14.836 1 73.5 184 ALA B O 1
ATOM 3455 N N . THR B 1 185 ? -10.086 9.664 13.391 1 68.75 185 THR B N 1
ATOM 3456 C CA . THR B 1 185 ? -11.055 9.75 12.305 1 68.75 185 THR B CA 1
ATOM 3457 C C . THR B 1 185 ? -12.195 8.758 12.516 1 68.75 185 THR B C 1
ATOM 3459 O O . THR B 1 185 ? -13.281 8.914 11.945 1 68.75 185 THR B O 1
ATOM 3462 N N . THR B 1 186 ? -11.852 7.707 13.227 1 63.97 186 THR B N 1
ATOM 3463 C CA . THR B 1 186 ? -12.852 6.672 13.438 1 63.97 186 THR B CA 1
ATOM 3464 C C . THR B 1 186 ? -13.672 6.961 14.695 1 63.97 186 THR B C 1
ATOM 3466 O O . THR B 1 186 ? -14.695 6.316 14.938 1 63.97 186 THR B O 1
ATOM 3469 N N . THR B 1 187 ? -12.992 7.832 15.359 1 60.59 187 THR B N 1
ATOM 3470 C CA . THR B 1 187 ? -13.664 8.133 16.625 1 60.59 187 THR B CA 1
ATOM 3471 C C . THR B 1 187 ? -14.297 9.523 16.578 1 60.59 187 THR B C 1
ATOM 3473 O O . THR B 1 187 ? -13.883 10.367 15.789 1 60.59 187 THR B O 1
ATOM 3476 N N . ASP B 1 188 ? -15.516 9.672 16.859 1 53.97 188 ASP B N 1
ATOM 3477 C CA . ASP B 1 188 ? -16.109 11 17.016 1 53.97 188 ASP B CA 1
ATOM 3478 C C . ASP B 1 188 ? -15.227 11.898 17.875 1 53.97 188 ASP B C 1
ATOM 3480 O O . ASP B 1 188 ? -15.57 12.195 19.016 1 53.97 188 ASP B O 1
ATOM 3484 N N . ASP B 1 189 ? -13.891 11.773 17.609 1 52.41 189 ASP B N 1
ATOM 3485 C CA . ASP B 1 189 ? -13.008 12.562 18.469 1 52.41 189 ASP B CA 1
ATOM 3486 C C . ASP B 1 189 ? -13.195 14.055 18.234 1 52.41 189 ASP B C 1
ATOM 3488 O O . ASP B 1 189 ? -13.016 14.547 17.109 1 52.41 189 ASP B O 1
ATOM 3492 N N . ALA B 1 190 ? -13.914 14.727 19.188 1 48.09 190 ALA B N 1
ATOM 3493 C CA . ALA B 1 190 ? -14.297 16.125 19.297 1 48.09 190 ALA B CA 1
ATOM 3494 C C . ALA B 1 190 ? -13.07 17.031 19.359 1 48.09 190 ALA B C 1
ATOM 3496 O O . ALA B 1 190 ? -13.188 18.25 19.266 1 48.09 190 ALA B O 1
ATOM 3497 N N . LEU B 1 191 ? -11.93 16.469 19.688 1 48.22 191 LEU B N 1
ATOM 3498 C CA . LEU B 1 191 ? -10.812 17.344 20.047 1 48.22 191 LEU B CA 1
ATOM 3499 C C . LEU B 1 191 ? -10.164 17.922 18.797 1 48.22 191 LEU B C 1
ATOM 3501 O O . LEU B 1 191 ? -9.055 18.469 18.875 1 48.22 191 LEU B O 1
ATOM 3505 N N . GLY B 1 192 ? -10.844 17.969 17.734 1 53.41 192 GLY B N 1
ATOM 3506 C CA . GLY B 1 192 ? -10.367 18.719 16.594 1 53.41 192 GLY B CA 1
ATOM 3507 C C . GLY B 1 192 ? -9.18 18.078 15.906 1 53.41 192 GLY B C 1
ATOM 3508 O O . GLY B 1 192 ? -8.391 18.766 15.25 1 53.41 192 GLY B O 1
ATOM 3509 N N . ARG B 1 193 ? -8.797 16.844 16.328 1 56.09 193 ARG B N 1
ATOM 3510 C CA . ARG B 1 193 ? -7.648 16.156 15.742 1 56.09 193 ARG B CA 1
ATOM 3511 C C . ARG B 1 193 ? -8.047 15.391 14.484 1 56.09 193 ARG B C 1
ATOM 3513 O O . ARG B 1 193 ? -7.363 14.445 14.086 1 56.09 193 ARG B O 1
ATOM 3520 N N . ARG B 1 194 ? -9 16.047 13.812 1 74.5 194 ARG B N 1
ATOM 3521 C CA . ARG B 1 194 ? -9.461 15.328 12.625 1 74.5 194 ARG B CA 1
ATOM 3522 C C . ARG B 1 194 ? -8.656 15.742 11.391 1 74.5 194 ARG B C 1
ATOM 3524 O O . ARG B 1 194 ? -8.336 16.922 11.211 1 74.5 194 ARG B O 1
ATOM 3531 N N . CYS B 1 195 ? -8.141 14.797 10.75 1 86.38 195 CYS B N 1
ATOM 3532 C CA . CYS B 1 195 ? -7.426 15.016 9.5 1 86.38 195 CYS B CA 1
ATOM 3533 C C . CYS B 1 195 ? -8.398 15.203 8.336 1 86.38 195 CYS B C 1
ATOM 3535 O O . CYS B 1 195 ? -9.383 14.477 8.227 1 86.38 195 CYS B O 1
ATOM 3537 N N . ASN B 1 196 ? -8.133 16.297 7.551 1 89.19 196 ASN B N 1
ATOM 3538 C CA . ASN B 1 196 ? -8.984 16.594 6.402 1 89.19 196 ASN B CA 1
ATOM 3539 C C . ASN B 1 196 ? -8.555 15.805 5.168 1 89.19 196 ASN B C 1
ATOM 3541 O O . ASN B 1 196 ? -9.391 15.438 4.344 1 89.19 196 ASN B O 1
ATOM 3545 N N . LEU B 1 197 ? -7.281 15.586 5.031 1 93.62 197 LEU B N 1
ATOM 3546 C CA . LEU B 1 197 ? -6.715 14.867 3.891 1 93.62 197 LEU B CA 1
ATOM 3547 C C . LEU B 1 197 ? -5.578 13.953 4.332 1 93.62 197 LEU B C 1
ATOM 3549 O O . LEU B 1 197 ? -4.809 14.305 5.23 1 93.62 197 LEU B O 1
ATOM 3553 N N . VAL B 1 198 ? -5.543 12.812 3.68 1 93.88 198 VAL B N 1
ATOM 3554 C CA . VAL B 1 198 ? -4.438 11.883 3.879 1 93.88 198 VAL B CA 1
ATOM 3555 C C . VAL B 1 198 ? -3.727 11.633 2.551 1 93.88 198 VAL B C 1
ATOM 3557 O O . VAL B 1 198 ? -4.371 11.336 1.542 1 93.88 198 VAL B O 1
ATOM 3560 N N . ILE B 1 199 ? -2.439 11.82 2.555 1 96.5 199 ILE B N 1
ATOM 3561 C CA . ILE B 1 199 ? -1.6 11.539 1.396 1 96.5 199 ILE B CA 1
ATOM 3562 C C . ILE B 1 199 ? -0.547 10.5 1.761 1 96.5 199 ILE B C 1
ATOM 3564 O O . ILE B 1 199 ? 0.277 10.719 2.65 1 96.5 199 ILE B O 1
ATOM 3568 N N . ILE B 1 200 ? -0.55 9.391 1.069 1 94.75 200 ILE B N 1
ATOM 3569 C CA . ILE B 1 200 ? 0.39 8.305 1.332 1 94.75 200 ILE B CA 1
ATOM 3570 C C . ILE B 1 200 ? 1.32 8.125 0.135 1 94.75 200 ILE B C 1
ATOM 3572 O O . ILE B 1 200 ? 0.86 7.977 -1 1 94.75 200 ILE B O 1
ATOM 3576 N N . THR B 1 201 ? 2.604 8.242 0.43 1 94.75 201 THR B N 1
ATOM 3577 C CA . THR B 1 201 ? 3.602 7.855 -0.56 1 94.75 201 THR B CA 1
ATOM 3578 C C . THR B 1 201 ? 4.055 6.418 -0.337 1 94.75 201 THR B C 1
ATOM 3580 O O . THR B 1 201 ? 4.602 6.09 0.717 1 94.75 201 THR B O 1
ATOM 3583 N N . ILE B 1 202 ? 3.793 5.602 -1.31 1 93.75 202 ILE B N 1
ATOM 3584 C CA . ILE B 1 202 ? 4.207 4.207 -1.203 1 93.75 202 ILE B CA 1
ATOM 3585 C C . ILE B 1 202 ? 5.445 3.969 -2.068 1 93.75 202 ILE B C 1
ATOM 3587 O O . ILE B 1 202 ? 5.355 3.965 -3.297 1 93.75 202 ILE B O 1
ATOM 3591 N N . ALA B 1 203 ? 6.562 3.76 -1.388 1 91.56 203 ALA B N 1
ATOM 3592 C CA . ALA B 1 203 ? 7.812 3.465 -2.084 1 91.56 203 ALA B CA 1
ATOM 3593 C C . ALA B 1 203 ? 7.797 2.053 -2.662 1 91.56 203 ALA B C 1
ATOM 3595 O O . ALA B 1 203 ? 7.234 1.134 -2.059 1 91.56 203 ALA B O 1
ATOM 3596 N N . ASN B 1 204 ? 8.461 1.874 -3.781 1 90.94 204 ASN B N 1
ATOM 3597 C CA . ASN B 1 204 ? 8.5 0.594 -4.48 1 90.94 204 ASN B CA 1
ATOM 3598 C C . ASN B 1 204 ? 9.547 -0.34 -3.887 1 90.94 204 ASN B C 1
ATOM 3600 O O . ASN B 1 204 ? 10.492 -0.746 -4.574 1 90.94 204 ASN B O 1
ATOM 3604 N N . CYS B 1 205 ? 9.305 -0.72 -2.66 1 85.75 205 CYS B N 1
ATOM 3605 C CA . CYS B 1 205 ? 10.195 -1.664 -1.999 1 85.75 205 CYS B CA 1
ATOM 3606 C C . CYS B 1 205 ? 9.484 -2.387 -0.864 1 85.75 205 CYS B C 1
ATOM 3608 O O . CYS B 1 205 ? 8.586 -1.826 -0.233 1 85.75 205 CYS B O 1
ATOM 3610 N N . PHE B 1 206 ? 9.883 -3.643 -0.723 1 84.12 206 PHE B N 1
ATOM 3611 C CA . PHE B 1 206 ? 9.484 -4.398 0.46 1 84.12 206 PHE B CA 1
ATOM 3612 C C . PHE B 1 206 ? 10.586 -4.367 1.515 1 84.12 206 PHE B C 1
ATOM 3614 O O . PHE B 1 206 ? 11.742 -4.688 1.225 1 84.12 206 PHE B O 1
ATOM 3621 N N . ILE B 1 207 ? 10.281 -3.969 2.652 1 76.19 207 ILE B N 1
ATOM 3622 C CA . ILE B 1 207 ? 11.289 -3.844 3.695 1 76.19 207 ILE B CA 1
ATOM 3623 C C . ILE B 1 207 ? 11.266 -5.082 4.59 1 76.19 207 ILE B C 1
ATOM 3625 O O . ILE B 1 207 ? 12.312 -5.551 5.039 1 76.19 207 ILE B O 1
ATOM 3629 N N . GLY B 1 208 ? 10.055 -5.781 4.723 1 67.38 208 GLY B N 1
ATOM 3630 C CA . GLY B 1 208 ? 9.984 -6.984 5.539 1 67.38 208 GLY B CA 1
ATOM 3631 C C . GLY B 1 208 ? 9.961 -6.695 7.027 1 67.38 208 GLY B C 1
ATOM 3632 O O . GLY B 1 208 ? 9.773 -5.551 7.441 1 67.38 208 GLY B O 1
ATOM 3633 N N . ASN B 1 209 ? 9.805 -7.809 7.957 1 58.34 209 ASN B N 1
ATOM 3634 C CA . ASN B 1 209 ? 9.43 -7.84 9.367 1 58.34 209 ASN B CA 1
ATOM 3635 C C . ASN B 1 209 ? 10.461 -7.121 10.234 1 58.34 209 ASN B C 1
ATOM 3637 O O . ASN B 1 209 ? 10.18 -6.805 11.398 1 58.34 209 ASN B O 1
ATOM 3641 N N . ASP B 1 210 ? 11.688 -7.098 9.844 1 48.5 210 ASP B N 1
ATOM 3642 C CA . ASP B 1 210 ? 12.531 -6.496 10.875 1 48.5 210 ASP B CA 1
ATOM 3643 C C . ASP B 1 210 ? 12.109 -5.055 11.156 1 48.5 210 ASP B C 1
ATOM 3645 O O . ASP B 1 210 ? 12.727 -4.371 11.977 1 48.5 210 ASP B O 1
ATOM 3649 N N . VAL B 1 211 ? 11.117 -4.691 10.461 1 41.25 211 VAL B N 1
ATOM 3650 C CA . VAL B 1 211 ? 10.773 -3.289 10.672 1 41.25 211 VAL B CA 1
ATOM 3651 C C . VAL B 1 211 ? 9.281 -3.16 10.961 1 41.25 211 VAL B C 1
ATOM 3653 O O . VAL B 1 211 ? 8.477 -3.979 10.508 1 41.25 211 VAL B O 1
ATOM 3656 N N . ARG B 1 212 ? 8.93 -2.291 11.945 1 42.5 212 ARG B N 1
ATOM 3657 C CA . ARG B 1 212 ? 7.625 -1.983 12.516 1 42.5 212 ARG B CA 1
ATOM 3658 C C . ARG B 1 212 ? 6.637 -1.573 11.43 1 42.5 212 ARG B C 1
ATOM 3660 O O . ARG B 1 212 ? 7.012 -0.917 10.461 1 42.5 212 ARG B O 1
ATOM 3667 N N . SER B 1 213 ? 5.492 -2.227 11.203 1 44.91 213 SER B N 1
ATOM 3668 C CA . SER B 1 213 ? 4.426 -1.805 10.297 1 44.91 213 SER B CA 1
ATOM 3669 C C . SER B 1 213 ? 3.758 -0.527 10.797 1 44.91 213 SER B C 1
ATOM 3671 O O . SER B 1 213 ? 3.838 -0.199 11.984 1 44.91 213 SER B O 1
ATOM 3673 N N . VAL B 1 214 ? 3.225 0.449 10.031 1 39.5 214 VAL B N 1
ATOM 3674 C CA . VAL B 1 214 ? 2.582 1.712 10.383 1 39.5 214 VAL B CA 1
ATOM 3675 C C . VAL B 1 214 ? 1.665 1.51 11.586 1 39.5 214 VAL B C 1
ATOM 3677 O O . VAL B 1 214 ? 2.043 1.815 12.719 1 39.5 214 VAL B O 1
ATOM 3680 N N . PRO B 1 215 ? 0.174 1.797 11.305 1 42.78 215 PRO B N 1
ATOM 3681 C CA . PRO B 1 215 ? -0.53 2.254 12.5 1 42.78 215 PRO B CA 1
ATOM 3682 C C . PRO B 1 215 ? -0.746 1.138 13.523 1 42.78 215 PRO B C 1
ATOM 3684 O O . PRO B 1 215 ? -1.014 -0.006 13.141 1 42.78 215 PRO B O 1
ATOM 3687 N N . ALA B 1 216 ? -0.094 1.337 14.602 1 39.59 216 ALA B N 1
ATOM 3688 C CA . ALA B 1 216 ? -0.144 0.678 15.906 1 39.59 216 ALA B CA 1
ATOM 3689 C C . ALA B 1 216 ? -1.556 0.71 16.484 1 39.59 216 ALA B C 1
ATOM 3691 O O . ALA B 1 216 ? -1.783 1.283 17.547 1 39.59 216 ALA B O 1
ATOM 3692 N N . PHE B 1 217 ? -2.48 0.968 15.859 1 36.5 217 PHE B N 1
ATOM 3693 C CA . PHE B 1 217 ? -3.605 1.059 16.781 1 36.5 217 PHE B CA 1
ATOM 3694 C C . PHE B 1 217 ? -4.078 -0.329 17.203 1 36.5 217 PHE B C 1
ATOM 3696 O O . PHE B 1 217 ? -3.93 -1.293 16.438 1 36.5 217 PHE B O 1
ATOM 3703 N N . THR B 1 218 ? -4.02 -0.535 18.469 1 41.69 218 THR B N 1
ATOM 3704 C CA . THR B 1 218 ? -4.648 -1.695 19.078 1 41.69 218 THR B CA 1
ATOM 3705 C C . THR B 1 218 ? -6.125 -1.772 18.719 1 41.69 218 THR B C 1
ATOM 3707 O O . THR B 1 218 ? -6.836 -0.765 18.75 1 41.69 218 THR B O 1
ATOM 3710 N N . ARG B 1 219 ? -6.449 -2.785 17.875 1 41.28 219 ARG B N 1
ATOM 3711 C CA . ARG B 1 219 ? -7.891 -3.002 17.781 1 41.28 219 ARG B CA 1
ATOM 3712 C C . ARG B 1 219 ? -8.562 -2.818 19.141 1 41.28 219 ARG B C 1
ATOM 3714 O O . ARG B 1 219 ? -8.203 -3.484 20.109 1 41.28 219 ARG B O 1
ATOM 3721 N N . GLY B 1 220 ? -9 -1.63 19.422 1 37.53 220 GLY B N 1
ATOM 3722 C CA . GLY B 1 220 ? -9.875 -1.746 20.578 1 37.53 220 GLY B CA 1
ATOM 3723 C C . GLY B 1 220 ? -10.828 -2.926 20.5 1 37.53 220 GLY B C 1
ATOM 3724 O O . GLY B 1 220 ? -10.875 -3.615 19.469 1 37.53 220 GLY B O 1
ATOM 3725 N N . SER B 1 221 ? -11.438 -3.322 21.594 1 38.72 221 SER B N 1
ATOM 3726 C CA . SER B 1 221 ? -12.367 -4.426 21.812 1 38.72 221 SER B CA 1
ATOM 3727 C C . SER B 1 221 ? -13.227 -4.688 20.578 1 38.72 221 SER 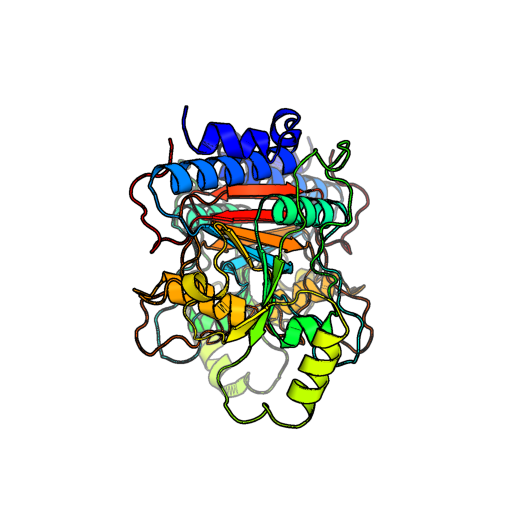B C 1
ATOM 3729 O O . SER B 1 221 ? -13.914 -5.703 20.5 1 38.72 221 SER B O 1
ATOM 3731 N N . SER B 1 222 ? -14.031 -3.686 20 1 37.78 222 SER B N 1
ATOM 3732 C CA . SER B 1 222 ? -15.094 -3.969 19.047 1 37.78 222 SER B CA 1
ATOM 3733 C C . SER B 1 222 ? -14.547 -4.062 17.625 1 37.78 222 SER B C 1
ATOM 3735 O O . SER B 1 222 ? -13.656 -3.293 17.25 1 37.78 222 SER B O 1
ATOM 3737 N N . SER B 1 223 ? -14.555 -5.195 16.875 1 43.09 223 SER B N 1
ATOM 3738 C CA . SER B 1 223 ? -14.344 -5.652 15.5 1 43.09 223 SER B CA 1
ATOM 3739 C C . SER B 1 223 ? -14.328 -4.484 14.523 1 43.09 223 SER B C 1
ATOM 3741 O O . SER B 1 223 ? -13.836 -4.609 13.398 1 43.09 223 SER B O 1
ATOM 3743 N N . ALA B 1 224 ? -15.305 -3.373 14.688 1 43.81 224 ALA B N 1
ATOM 3744 C CA . ALA B 1 224 ? -16.016 -2.561 13.695 1 43.81 224 ALA B CA 1
ATOM 3745 C C . ALA B 1 224 ? -15.172 -1.361 13.273 1 43.81 224 ALA B C 1
ATOM 3747 O O . ALA B 1 224 ? -15.562 -0.606 12.375 1 43.81 224 ALA B O 1
ATOM 3748 N N . HIS B 1 225 ? -14.062 -0.954 13.812 1 51.81 225 HIS B N 1
ATOM 3749 C CA . HIS B 1 225 ? -13.758 0.43 13.461 1 51.81 225 HIS B CA 1
ATOM 3750 C C . HIS B 1 225 ? -12.5 0.52 12.602 1 51.81 225 HIS B C 1
ATOM 3752 O O . HIS B 1 225 ? -11.422 0.838 13.102 1 51.81 225 HIS B O 1
ATOM 3758 N N . THR B 1 226 ? -12.469 -0.078 11.438 1 66.44 226 THR B N 1
ATOM 3759 C CA . THR B 1 226 ? -11.391 0.158 10.477 1 66.44 226 THR B CA 1
ATOM 3760 C C . THR B 1 226 ? -11.516 1.55 9.859 1 66.44 226 THR B C 1
ATOM 3762 O O . THR B 1 226 ? -12.625 2.041 9.641 1 66.44 226 THR B O 1
ATOM 3765 N N . CYS B 1 227 ? -10.375 2.27 9.898 1 77.38 227 CYS B N 1
ATOM 3766 C CA . CYS B 1 227 ? -10.32 3.57 9.242 1 77.38 227 CYS B CA 1
ATOM 3767 C C . CYS B 1 227 ? -10.281 3.412 7.727 1 77.38 227 CYS B C 1
ATOM 3769 O O . CYS B 1 227 ? -9.5 2.623 7.199 1 77.38 227 CYS B O 1
ATOM 3771 N N . ARG B 1 228 ? -11.219 4.043 7.098 1 85.56 228 ARG B N 1
ATOM 3772 C CA . ARG B 1 228 ? -11.281 4.043 5.641 1 85.56 228 ARG B CA 1
ATOM 3773 C C . ARG B 1 228 ? -11.117 5.453 5.086 1 85.56 228 ARG B C 1
ATOM 3775 O O . ARG B 1 228 ? -11.359 6.438 5.793 1 85.56 228 ARG B O 1
ATOM 3782 N N . LEU B 1 229 ? -10.68 5.512 3.865 1 90.31 229 LEU B N 1
ATOM 3783 C CA . LEU B 1 229 ? -10.539 6.789 3.174 1 90.31 229 LEU B CA 1
ATOM 3784 C C . LEU B 1 229 ? -11.594 6.934 2.084 1 90.31 229 LEU B C 1
ATOM 3786 O O . LEU B 1 229 ? -11.805 6.016 1.286 1 90.31 229 LEU B O 1
ATOM 3790 N N . GLY B 1 230 ? -12.297 8.031 2.125 1 89.12 230 GLY B N 1
ATOM 3791 C CA . GLY B 1 230 ? -13.211 8.367 1.044 1 89.12 230 GLY B CA 1
ATOM 3792 C C . GLY B 1 230 ? -12.523 9.008 -0.145 1 89.12 230 GLY B C 1
ATOM 3793 O O . GLY B 1 230 ? -11.438 9.578 -0.006 1 89.12 230 GLY B O 1
ATOM 3794 N N . HIS B 1 231 ? -13.086 8.828 -1.419 1 90.62 231 HIS B N 1
ATOM 3795 C CA . HIS B 1 231 ? -12.602 9.469 -2.639 1 90.62 231 HIS B CA 1
ATOM 3796 C C . HIS B 1 231 ? -11.133 9.156 -2.879 1 90.62 231 HIS B C 1
ATOM 3798 O O . HIS B 1 231 ? -10.336 10.062 -3.156 1 90.62 231 HIS B O 1
ATOM 3804 N N . LEU B 1 232 ? -10.789 7.977 -2.732 1 94 232 LEU B N 1
ATOM 3805 C CA . LEU B 1 232 ? -9.398 7.547 -2.871 1 94 232 LEU B CA 1
ATOM 3806 C C . LEU B 1 232 ? -8.93 7.684 -4.316 1 94 232 LEU B C 1
ATOM 3808 O O . LEU B 1 232 ? -9.625 7.25 -5.242 1 94 232 LEU B O 1
ATOM 3812 N N . ARG B 1 233 ? -7.809 8.398 -4.469 1 94.56 233 ARG B N 1
ATOM 3813 C CA . ARG B 1 233 ? -7.145 8.555 -5.762 1 94.56 233 ARG B CA 1
ATOM 3814 C C . ARG B 1 233 ? -5.688 8.117 -5.684 1 94.56 233 ARG B C 1
ATOM 3816 O O . ARG B 1 233 ? -5.082 8.141 -4.613 1 94.56 233 ARG B O 1
ATOM 3823 N N . SER B 1 234 ? -5.188 7.723 -6.879 1 95.75 234 SER B N 1
ATOM 3824 C CA . SER B 1 234 ? -3.799 7.277 -6.918 1 95.75 234 SER B CA 1
ATOM 3825 C C . SER B 1 234 ? -3.08 7.812 -8.156 1 95.75 234 SER B C 1
ATOM 3827 O O . SER B 1 234 ? -3.699 8.008 -9.203 1 95.75 234 SER B O 1
ATOM 3829 N N . TRP B 1 235 ? -1.803 8.141 -7.969 1 94.94 235 TRP B N 1
ATOM 3830 C CA . TRP B 1 235 ? -0.916 8.531 -9.062 1 94.94 235 TRP B CA 1
ATOM 3831 C C . TRP B 1 235 ? 0.423 7.809 -8.961 1 94.94 235 TRP B C 1
ATOM 3833 O O . TRP B 1 235 ? 0.933 7.582 -7.859 1 94.94 235 TRP B O 1
ATOM 3843 N N . MET B 1 236 ? 0.959 7.496 -10.133 1 94.31 236 MET B N 1
ATOM 3844 C CA . MET B 1 236 ? 2.324 6.977 -10.18 1 94.31 236 MET B CA 1
ATOM 3845 C C . MET B 1 236 ? 3.33 8.109 -10.352 1 94.31 236 MET B C 1
ATOM 3847 O O . MET B 1 236 ? 3.146 8.984 -11.203 1 94.31 236 MET B O 1
ATOM 3851 N N . LEU B 1 237 ? 4.242 8.164 -9.477 1 92.88 237 LEU B N 1
ATOM 3852 C CA . LEU B 1 237 ? 5.434 8.984 -9.648 1 92.88 237 LEU B CA 1
ATOM 3853 C C . LEU B 1 237 ? 6.668 8.117 -9.867 1 92.88 237 LEU B C 1
ATOM 3855 O O . LEU B 1 237 ? 7.27 7.633 -8.906 1 92.88 237 LEU B O 1
ATOM 3859 N N . GLU B 1 238 ? 6.957 7.973 -11.148 1 89.12 238 GLU B N 1
ATOM 3860 C CA . GLU B 1 238 ? 7.973 6.984 -11.5 1 89.12 238 GLU B CA 1
ATOM 3861 C C . GLU B 1 238 ? 7.613 5.605 -10.953 1 89.12 238 GLU B C 1
ATOM 3863 O O . GLU B 1 238 ? 6.598 5.023 -11.336 1 89.12 238 GLU B O 1
ATOM 3868 N N . ASP B 1 239 ? 8.352 5.137 -9.906 1 87.94 239 ASP B N 1
ATOM 3869 C CA . ASP B 1 239 ? 8.078 3.797 -9.398 1 87.94 239 ASP B CA 1
ATOM 3870 C C . ASP B 1 239 ? 7.465 3.855 -8 1 87.94 239 ASP B C 1
ATOM 3872 O O . ASP B 1 239 ? 7.527 2.883 -7.246 1 87.94 239 ASP B O 1
ATOM 3876 N N . GLU B 1 240 ? 6.891 5.02 -7.73 1 93.75 240 GLU B N 1
ATOM 3877 C CA . GLU B 1 240 ? 6.203 5.191 -6.453 1 93.75 240 GLU B CA 1
ATOM 3878 C C . GLU B 1 240 ? 4.727 5.512 -6.656 1 93.75 240 GLU B C 1
ATOM 3880 O O . GLU B 1 240 ? 4.332 6.004 -7.715 1 93.75 240 GLU B O 1
ATOM 3885 N N . LEU B 1 241 ? 4.051 5.18 -5.66 1 96 241 LEU B N 1
ATOM 3886 C CA . LEU B 1 241 ? 2.613 5.43 -5.695 1 96 241 LEU B CA 1
ATOM 3887 C C . LEU B 1 241 ? 2.223 6.496 -4.676 1 96 241 LEU B C 1
ATOM 3889 O O . LEU B 1 241 ? 2.672 6.461 -3.529 1 96 241 LEU B O 1
ATOM 3893 N N . ILE B 1 242 ? 1.456 7.484 -5.168 1 96.81 242 ILE B N 1
ATOM 3894 C CA . ILE B 1 242 ? 0.871 8.469 -4.262 1 96.81 242 ILE B CA 1
ATOM 3895 C C . ILE B 1 242 ? -0.628 8.219 -4.125 1 96.81 242 ILE B C 1
ATOM 3897 O O . ILE B 1 242 ? -1.343 8.125 -5.125 1 96.81 242 ILE B O 1
ATOM 3901 N N . LEU B 1 243 ? -1.071 8.031 -2.896 1 96.94 243 LEU B N 1
ATOM 3902 C CA . LEU B 1 243 ? -2.492 7.902 -2.594 1 96.94 243 LEU B CA 1
ATOM 3903 C C . LEU B 1 243 ? -3.012 9.148 -1.886 1 96.94 243 LEU B C 1
ATOM 3905 O O . LEU B 1 243 ? -2.336 9.703 -1.017 1 96.94 243 LEU B O 1
ATOM 3909 N N . LEU B 1 244 ? -4.113 9.625 -2.27 1 96.56 244 LEU B N 1
ATOM 3910 C CA . LEU B 1 244 ? -4.805 10.734 -1.621 1 96.56 244 LEU B CA 1
ATOM 3911 C C . LEU B 1 244 ? -6.25 10.367 -1.3 1 96.56 244 LEU B C 1
ATOM 3913 O O . LEU B 1 244 ? -6.973 9.859 -2.162 1 96.56 244 LEU B O 1
ATOM 3917 N N . GLY B 1 245 ? -6.645 10.461 -0.031 1 94 245 GLY B N 1
ATOM 3918 C CA . GLY B 1 245 ? -8 10.164 0.387 1 94 245 GLY B CA 1
ATOM 3919 C C . GLY B 1 245 ? -8.492 11.047 1.516 1 94 245 GLY B C 1
ATOM 3920 O O . GLY B 1 245 ? -7.703 11.766 2.137 1 94 245 GLY B O 1
ATOM 3921 N N . ILE B 1 246 ? -9.781 11.039 1.721 1 90.06 246 ILE B N 1
ATOM 3922 C CA . ILE B 1 246 ? -10.445 11.812 2.766 1 90.06 246 ILE B CA 1
ATOM 3923 C C . ILE B 1 246 ? -10.914 10.875 3.881 1 90.06 246 ILE B C 1
ATOM 3925 O O . ILE B 1 246 ? -11.711 9.961 3.643 1 90.06 246 ILE B O 1
ATOM 3929 N N . PRO B 1 247 ? -10.422 11.039 5.051 1 84.12 247 PRO B N 1
ATOM 3930 C CA . PRO B 1 247 ? -10.883 10.148 6.117 1 84.12 247 PRO B CA 1
ATOM 3931 C C . PRO B 1 247 ? -12.398 10.195 6.316 1 84.12 247 PRO B C 1
ATOM 3933 O O . PRO B 1 247 ? -13.008 11.258 6.199 1 84.12 247 PRO B O 1
ATOM 3936 N N . ALA B 1 248 ? -13.227 8.961 6.238 1 69.06 248 ALA B N 1
ATOM 3937 C CA . ALA B 1 248 ? -14.68 8.805 6.254 1 69.06 248 ALA B CA 1
ATOM 3938 C C . ALA B 1 248 ? -15.305 9.594 7.398 1 69.06 248 ALA B C 1
ATOM 3940 O O . ALA B 1 248 ? -16.422 10.094 7.277 1 69.06 248 ALA B O 1
ATOM 3941 N N . GLY B 1 249 ? -14.836 9.547 8.641 1 57.38 249 GLY B N 1
ATOM 3942 C CA . GLY B 1 249 ? -15.469 10.383 9.648 1 57.38 249 GLY B CA 1
ATOM 3943 C C . GLY B 1 249 ? -15.406 11.867 9.312 1 57.38 249 GLY B C 1
ATOM 3944 O O . GLY B 1 249 ? -16.016 12.688 10 1 57.38 249 GLY B O 1
ATOM 3945 N N . ALA B 1 250 ? -14.625 12.141 8.375 1 49.03 250 ALA B N 1
ATOM 3946 C CA . ALA B 1 250 ? -14.641 13.547 7.988 1 49.03 250 ALA B CA 1
ATOM 3947 C C . ALA B 1 250 ? -15.922 13.898 7.238 1 49.03 250 ALA B C 1
ATOM 3949 O O . ALA B 1 250 ? -16.578 13.016 6.68 1 49.03 250 ALA B O 1
ATOM 3950 N N . ASP B 1 251 ? -16.562 15.016 7.367 1 40.88 251 ASP B N 1
ATOM 3951 C CA . ASP B 1 251 ? -17.859 15.453 6.867 1 40.88 251 ASP B CA 1
ATOM 3952 C C . ASP B 1 251 ? -18.062 15.016 5.418 1 40.88 251 ASP B C 1
ATOM 3954 O O . ASP B 1 251 ? -17.359 15.477 4.52 1 40.88 251 ASP B O 1
ATOM 3958 N N . THR B 1 252 ? -18.234 13.656 5.074 1 39.12 252 THR B N 1
ATOM 3959 C CA . THR B 1 252 ? -18.672 13.117 3.793 1 39.12 252 THR B CA 1
ATOM 3960 C C . THR B 1 252 ? -19.547 14.125 3.053 1 39.12 252 THR B C 1
ATOM 3962 O O . THR B 1 252 ? -20 13.852 1.943 1 39.12 252 THR B O 1
ATOM 3965 N N . GLU B 1 253 ? -20.141 14.969 3.717 1 37.06 253 GLU B N 1
ATOM 3966 C CA . GLU B 1 253 ? -21.203 15.641 2.982 1 37.06 253 GLU B CA 1
ATOM 3967 C C . GLU B 1 253 ? -20.688 16.266 1.69 1 37.06 253 GLU B C 1
ATOM 3969 O O . GLU B 1 253 ? -21.344 16.203 0.652 1 37.06 253 GLU B O 1
ATOM 3974 N N . ARG B 1 254 ? -19.938 17.469 1.605 1 35.59 254 ARG B N 1
ATOM 3975 C CA . ARG B 1 254 ? -19.906 18.344 0.438 1 35.59 254 ARG B CA 1
ATOM 3976 C C . ARG B 1 254 ? -18.641 18.109 -0.384 1 35.59 254 ARG B C 1
ATOM 3978 O O . ARG B 1 254 ? -17.609 18.734 -0.138 1 35.59 254 ARG B O 1
ATOM 3985 N N . THR B 1 255 ? -18.219 16.844 -0.764 1 40.59 255 THR B N 1
ATOM 3986 C CA . THR B 1 255 ? -17.078 16.656 -1.637 1 40.59 255 THR B CA 1
ATOM 3987 C C . THR B 1 255 ? -17.219 17.469 -2.918 1 40.59 255 THR B C 1
ATOM 3989 O O . THR B 1 255 ? -18.219 17.344 -3.625 1 40.59 255 THR B O 1
ATOM 3992 N N . PRO B 1 256 ? -16.391 18.453 -3.215 1 36.78 256 PRO B N 1
ATOM 3993 C CA . PRO B 1 256 ? -16.594 19.109 -4.512 1 36.78 256 PRO B CA 1
ATOM 3994 C C . PRO B 1 256 ? -16.469 18.141 -5.684 1 36.78 256 PRO B C 1
ATOM 3996 O O . PRO B 1 256 ? -15.695 17.188 -5.629 1 36.78 256 PRO B O 1
ATOM 3999 N N . SER B 1 257 ? -17.656 17.875 -6.535 1 31.55 257 SER B N 1
ATOM 4000 C CA . SER B 1 257 ? -17.719 17.156 -7.801 1 31.55 257 SER B CA 1
ATOM 4001 C C . SER B 1 257 ? -16.547 17.5 -8.703 1 31.55 257 SER B C 1
ATOM 4003 O O . SER B 1 257 ? -16.062 18.625 -8.695 1 31.55 257 SER B O 1
#